Protein AF-0000000075423026 (afdb_homodimer)

Structure (mmCIF, N/CA/C/O backbone):
data_AF-0000000075423026-model_v1
#
loop_
_entity.id
_entity.type
_entity.pdbx_description
1 polymer 'Uncharacterized protein'
#
loop_
_atom_site.group_PDB
_atom_site.id
_atom_site.type_symbol
_atom_site.label_atom_id
_atom_site.label_alt_id
_atom_site.label_comp_id
_atom_site.label_asym_id
_atom_site.label_entity_id
_atom_site.label_seq_id
_atom_site.pdbx_PDB_ins_code
_atom_site.Cartn_x
_atom_site.Cartn_y
_atom_site.Cartn_z
_atom_site.occupancy
_atom_site.B_iso_or_equiv
_atom_site.auth_seq_id
_atom_site.auth_comp_id
_atom_site.auth_asym_id
_atom_site.auth_atom_id
_atom_site.pdbx_PDB_model_num
ATOM 1 N N . MET A 1 1 ? 6.004 9.391 12.898 1 53.44 1 MET A N 1
ATOM 2 C CA . MET A 1 1 ? 5.125 9.664 11.766 1 53.44 1 MET A CA 1
ATOM 3 C C . MET A 1 1 ? 4.984 8.43 10.875 1 53.44 1 MET A C 1
ATOM 5 O O . MET A 1 1 ? 5.902 7.617 10.781 1 53.44 1 MET A O 1
ATOM 9 N N . GLY A 1 2 ? 3.766 8.039 10.461 1 64.06 2 GLY A N 1
ATOM 10 C CA . GLY A 1 2 ? 3.412 6.789 9.805 1 64.06 2 GLY A CA 1
ATOM 11 C C . GLY A 1 2 ? 3.855 6.73 8.352 1 64.06 2 GLY A C 1
ATOM 12 O O . GLY A 1 2 ? 3.926 7.762 7.68 1 64.06 2 GLY A O 1
ATOM 13 N N . SER A 1 3 ? 4.508 5.758 7.895 1 86.12 3 SER A N 1
ATOM 14 C CA . SER A 1 3 ? 4.957 5.445 6.543 1 86.12 3 SER A CA 1
ATOM 15 C C . SER A 1 3 ? 4.574 4.023 6.145 1 86.12 3 SER A C 1
ATOM 17 O O . SER A 1 3 ? 4.594 3.113 6.977 1 86.12 3 SER A O 1
ATOM 19 N N . THR A 1 4 ? 4.113 3.98 4.918 1 92.38 4 THR A N 1
ATOM 20 C CA . THR A 1 4 ? 3.803 2.635 4.449 1 92.38 4 THR A CA 1
ATOM 21 C C . THR A 1 4 ? 4.516 2.344 3.131 1 92.38 4 THR A C 1
ATOM 23 O O . THR A 1 4 ? 4.895 3.266 2.406 1 92.38 4 THR A O 1
ATOM 26 N N . MET A 1 5 ? 4.68 1.095 2.918 1 95.5 5 MET A N 1
ATOM 27 C CA . MET A 1 5 ? 5.363 0.592 1.729 1 95.5 5 MET A CA 1
ATOM 28 C C . MET A 1 5 ? 4.66 -0.645 1.18 1 95.5 5 MET A C 1
ATOM 30 O O . MET A 1 5 ? 4.23 -1.51 1.944 1 95.5 5 MET A O 1
ATOM 34 N N . HIS A 1 6 ? 4.453 -0.644 -0.053 1 97.25 6 HIS A N 1
ATOM 35 C CA . HIS A 1 6 ? 4.059 -1.835 -0.797 1 97.25 6 HIS A CA 1
ATOM 36 C C . HIS A 1 6 ? 5.176 -2.299 -1.726 1 97.25 6 HIS A C 1
ATOM 38 O O . HIS A 1 6 ? 5.844 -1.477 -2.359 1 97.25 6 HIS A O 1
ATOM 44 N N . VAL A 1 7 ? 5.359 -3.615 -1.802 1 98.31 7 VAL A N 1
ATOM 45 C CA . VAL A 1 7 ? 6.348 -4.152 -2.73 1 98.31 7 VAL A CA 1
ATOM 46 C C . VAL A 1 7 ? 6.012 -5.602 -3.064 1 98.31 7 VAL A C 1
ATOM 48 O O . VAL A 1 7 ? 5.473 -6.332 -2.227 1 98.31 7 VAL A O 1
ATOM 51 N N . ILE A 1 8 ? 6.191 -5.984 -4.301 1 98.12 8 ILE A N 1
ATOM 52 C CA . ILE A 1 8 ? 6.188 -7.391 -4.695 1 98.12 8 ILE A CA 1
ATOM 53 C C . ILE A 1 8 ? 7.625 -7.906 -4.777 1 98.12 8 ILE A C 1
ATOM 55 O O . ILE A 1 8 ? 8.461 -7.324 -5.473 1 98.12 8 ILE A O 1
ATOM 59 N N . ALA A 1 9 ? 7.883 -8.984 -4.066 1 97.75 9 ALA A N 1
ATOM 60 C CA . ALA A 1 9 ? 9.281 -9.375 -3.953 1 97.75 9 ALA A CA 1
ATOM 61 C C . ALA A 1 9 ? 9.422 -10.898 -3.896 1 97.75 9 ALA A C 1
ATOM 63 O O . ALA A 1 9 ? 8.531 -11.594 -3.402 1 97.75 9 ALA A O 1
ATOM 64 N N . LEU A 1 10 ? 10.5 -11.328 -4.375 1 97.88 10 LEU A N 1
ATOM 65 C CA . LEU A 1 10 ? 10.969 -12.68 -4.102 1 97.88 10 LEU A CA 1
ATOM 66 C C . LEU A 1 10 ? 11.625 -12.766 -2.73 1 97.88 10 LEU A C 1
ATOM 68 O O . LEU A 1 10 ? 12.492 -11.945 -2.404 1 97.88 10 LEU A O 1
ATOM 72 N N . ILE A 1 11 ? 11.227 -13.727 -1.948 1 97.81 11 ILE A N 1
ATOM 73 C CA . ILE A 1 11 ? 11.812 -13.914 -0.624 1 97.81 11 ILE A CA 1
ATOM 74 C C . ILE A 1 11 ? 13.102 -14.719 -0.736 1 97.81 11 ILE A C 1
ATOM 76 O O . ILE A 1 11 ? 13.07 -15.914 -1.039 1 97.81 11 ILE A O 1
ATOM 80 N N . ASP A 1 12 ? 14.188 -14.156 -0.462 1 96.56 12 ASP A N 1
ATOM 81 C CA . ASP A 1 12 ? 15.492 -14.789 -0.591 1 96.56 12 ASP A CA 1
ATOM 82 C C . ASP A 1 12 ? 15.852 -15.562 0.677 1 96.56 12 ASP A C 1
ATOM 84 O O . ASP A 1 12 ? 16.391 -16.672 0.605 1 96.56 12 ASP A O 1
ATOM 88 N N . GLN A 1 13 ? 15.625 -14.852 1.766 1 96.56 13 GLN A N 1
ATOM 89 C CA . GLN A 1 13 ? 15.969 -15.398 3.074 1 96.56 13 GLN A CA 1
ATOM 90 C C . GLN A 1 13 ? 14.867 -15.117 4.094 1 96.56 13 GLN A C 1
ATOM 92 O O . GLN A 1 13 ? 14.297 -14.023 4.113 1 96.56 13 GLN A O 1
ATOM 97 N N . LYS A 1 14 ? 14.648 -16.094 4.863 1 96.31 14 LYS A N 1
ATOM 98 C CA . LYS A 1 14 ? 13.688 -15.953 5.945 1 96.31 14 LYS A CA 1
ATOM 99 C C . LYS A 1 14 ? 14.102 -16.781 7.164 1 96.31 14 LYS A C 1
ATOM 101 O O . LYS A 1 14 ? 14.477 -17.938 7.035 1 96.31 14 LYS A O 1
ATOM 106 N N . SER A 1 15 ? 14.039 -16.141 8.219 1 96.12 15 SER A N 1
ATOM 107 C CA . SER A 1 15 ? 14.359 -16.781 9.492 1 96.12 15 SER A CA 1
ATOM 108 C C . SER A 1 15 ? 13.359 -16.406 10.57 1 96.12 15 SER A C 1
ATOM 110 O O . SER A 1 15 ? 12.477 -15.57 10.344 1 96.12 15 SER A O 1
ATOM 112 N N . ARG A 1 16 ? 13.508 -17.109 11.711 1 93.75 16 ARG A N 1
ATOM 113 C CA . ARG A 1 16 ? 12.602 -16.859 12.828 1 93.75 16 ARG A CA 1
ATOM 114 C C . ARG A 1 16 ? 13.359 -16.844 14.156 1 93.75 16 ARG A C 1
ATOM 116 O O . ARG A 1 16 ? 14.234 -17.672 14.383 1 93.75 16 ARG A O 1
ATOM 123 N N . GLN A 1 17 ? 13.047 -15.781 14.875 1 92.44 17 GLN A N 1
ATOM 124 C CA . GLN A 1 17 ? 13.602 -15.648 16.219 1 92.44 17 GLN A CA 1
ATOM 125 C C . GLN A 1 17 ? 12.578 -15.07 17.188 1 92.44 17 GLN A C 1
ATOM 127 O O . GLN A 1 17 ? 11.969 -14.039 16.906 1 92.44 17 GLN A O 1
ATOM 132 N N . ASN A 1 18 ? 12.336 -15.68 18.328 1 90.62 18 ASN A N 1
ATOM 133 C CA . ASN A 1 18 ? 11.43 -15.219 19.359 1 90.62 18 ASN A CA 1
ATOM 134 C C . ASN A 1 18 ? 10.055 -14.875 18.797 1 90.62 18 ASN A C 1
ATOM 136 O O . ASN A 1 18 ? 9.5 -13.812 19.094 1 90.62 18 ASN A O 1
ATOM 140 N N . GLY A 1 19 ? 9.609 -15.672 17.859 1 88.06 19 GLY A N 1
ATOM 141 C CA . GLY A 1 19 ? 8.273 -15.5 17.312 1 88.06 19 GLY A CA 1
ATOM 142 C C . GLY A 1 19 ? 8.219 -14.492 16.188 1 88.06 19 GLY A C 1
ATOM 143 O O . GLY A 1 19 ? 7.18 -14.328 15.547 1 88.06 19 GLY A O 1
ATOM 144 N N . ILE A 1 20 ? 9.289 -13.836 16 1 91.19 20 ILE A N 1
ATOM 145 C CA . ILE A 1 20 ? 9.367 -12.844 14.93 1 91.19 20 ILE A CA 1
ATOM 146 C C . ILE A 1 20 ? 10.023 -13.469 13.695 1 91.19 20 ILE A C 1
ATOM 148 O O . ILE A 1 20 ? 11.07 -14.102 13.805 1 91.19 20 ILE A O 1
ATOM 152 N N . GLU A 1 21 ? 9.359 -13.32 12.578 1 94.94 21 GLU A N 1
ATOM 153 C CA . GLU A 1 21 ? 9.984 -13.719 11.32 1 94.94 21 GLU A CA 1
ATOM 154 C C . GLU A 1 21 ? 10.68 -12.539 10.648 1 94.94 21 GLU A C 1
ATOM 156 O O . GLU A 1 21 ? 10.18 -11.414 10.68 1 94.94 21 GLU A O 1
ATOM 161 N N . TYR A 1 22 ? 11.844 -12.805 10.148 1 95.62 22 TYR A N 1
ATOM 162 C CA . TYR A 1 22 ? 12.578 -11.742 9.469 1 95.62 22 TYR A CA 1
ATOM 163 C C . TYR A 1 22 ? 13.406 -12.305 8.32 1 95.62 22 TYR A C 1
ATOM 165 O O . TYR A 1 22 ? 13.672 -13.508 8.266 1 95.62 22 TYR A O 1
ATOM 173 N N . GLY A 1 23 ? 13.688 -11.406 7.402 1 96.56 23 GLY A N 1
ATOM 174 C CA . GLY A 1 23 ? 14.453 -11.859 6.25 1 96.56 23 GLY A CA 1
ATOM 175 C C . GLY A 1 23 ? 14.719 -10.758 5.242 1 96.56 23 GLY A C 1
ATOM 176 O O . GLY A 1 23 ? 14.711 -9.578 5.59 1 96.56 23 GLY A O 1
ATOM 177 N N . MET A 1 24 ? 15.133 -11.219 4.082 1 96.81 24 MET A N 1
ATOM 178 C CA . MET A 1 24 ? 15.461 -10.328 2.973 1 96.81 24 MET A CA 1
ATOM 179 C C . MET A 1 24 ? 14.648 -10.68 1.732 1 96.81 24 MET A C 1
ATOM 181 O O . MET A 1 24 ? 14.469 -11.859 1.416 1 96.81 24 MET A O 1
ATOM 185 N N . GLY A 1 25 ? 14.062 -9.688 1.168 1 96.88 25 GLY A N 1
ATOM 186 C CA . GLY A 1 25 ? 13.398 -9.828 -0.116 1 96.88 25 GLY A CA 1
ATOM 187 C C . GLY A 1 25 ? 14.055 -9.023 -1.221 1 96.88 25 GLY A C 1
ATOM 188 O O . GLY A 1 25 ? 14.711 -8.016 -0.956 1 96.88 25 GLY A O 1
ATOM 189 N N . ARG A 1 26 ? 13.859 -9.477 -2.438 1 96.88 26 ARG A N 1
ATOM 190 C CA . ARG A 1 26 ? 14.359 -8.719 -3.586 1 96.88 26 ARG A CA 1
ATOM 191 C C . ARG A 1 26 ? 13.242 -8.438 -4.582 1 96.88 26 ARG A C 1
ATOM 193 O O . ARG A 1 26 ? 12.367 -9.281 -4.805 1 96.88 26 ARG A O 1
ATOM 200 N N . PHE A 1 27 ? 13.234 -7.27 -5.059 1 96.69 27 PHE A N 1
ATOM 201 C CA . PHE A 1 27 ? 12.266 -6.887 -6.082 1 96.69 27 PHE A CA 1
ATOM 202 C C . PHE A 1 27 ? 12.961 -6.598 -7.406 1 96.69 27 PHE A C 1
ATOM 204 O O . PHE A 1 27 ? 14.117 -6.168 -7.426 1 96.69 27 PHE A O 1
ATOM 211 N N . ARG A 1 28 ? 12.258 -6.824 -8.461 1 96.5 28 ARG A N 1
ATOM 212 C CA . ARG A 1 28 ? 12.766 -6.602 -9.812 1 96.5 28 ARG A CA 1
ATOM 213 C C . ARG A 1 28 ? 12.32 -5.246 -10.352 1 96.5 28 ARG A C 1
ATOM 215 O O . ARG A 1 28 ? 11.156 -5.074 -10.727 1 96.5 28 ARG A O 1
ATOM 222 N N . CYS A 1 29 ? 13.266 -4.348 -10.406 1 92.62 29 CYS A N 1
ATOM 223 C CA . CYS A 1 29 ? 12.875 -2.994 -10.781 1 92.62 29 CYS A CA 1
ATOM 224 C C . CYS A 1 29 ? 12.977 -2.793 -12.281 1 92.62 29 CYS A C 1
ATOM 226 O O . CYS A 1 29 ? 12.32 -1.91 -12.844 1 92.62 29 CYS A O 1
ATOM 228 N N . GLU A 1 30 ? 13.781 -3.514 -12.93 1 91.94 30 GLU A N 1
ATOM 229 C CA . GLU A 1 30 ? 13.961 -3.557 -14.375 1 91.94 30 GLU A CA 1
ATOM 230 C C . GLU A 1 30 ? 14.445 -4.93 -14.828 1 91.94 30 GLU A C 1
ATOM 232 O O . GLU A 1 30 ? 14.758 -5.789 -14.008 1 91.94 30 GLU A O 1
ATOM 237 N N . GLU A 1 31 ? 14.359 -5.047 -16.078 1 89.81 31 GLU A N 1
ATOM 238 C CA . GLU A 1 31 ? 14.891 -6.309 -16.594 1 89.81 31 GLU A CA 1
ATOM 239 C C . GLU A 1 31 ? 16.328 -6.531 -16.125 1 89.81 31 GLU A C 1
ATOM 241 O O . GLU A 1 31 ? 17.203 -5.695 -16.375 1 89.81 31 GLU A O 1
ATOM 246 N N . GLY A 1 32 ? 16.5 -7.551 -15.367 1 88.75 32 GLY A N 1
ATOM 247 C CA . GLY A 1 32 ? 17.844 -7.922 -14.906 1 88.75 32 GLY A CA 1
ATOM 248 C C . GLY A 1 32 ? 18.312 -7.09 -13.734 1 88.75 32 GLY A C 1
ATOM 249 O O . GLY A 1 32 ? 19.469 -7.207 -13.312 1 88.75 32 GLY A O 1
ATOM 250 N N . GLN A 1 33 ? 17.562 -6.227 -13.25 1 92.06 33 GLN A N 1
ATOM 251 C CA . GLN A 1 33 ? 17.969 -5.363 -12.148 1 92.06 33 GLN A CA 1
ATOM 252 C C . GLN A 1 33 ? 17.078 -5.582 -10.922 1 92.06 33 GLN A C 1
ATOM 254 O O . GLN A 1 33 ? 15.852 -5.562 -11.031 1 92.06 33 GLN A O 1
ATOM 259 N N . PHE A 1 34 ? 17.781 -5.73 -9.797 1 93.62 34 PHE A N 1
ATOM 260 C CA . PHE A 1 34 ? 17.062 -6.059 -8.578 1 93.62 34 PHE A CA 1
ATOM 261 C C . PHE A 1 34 ? 17.438 -5.113 -7.445 1 93.62 34 PHE A C 1
ATOM 263 O O . PHE A 1 34 ? 18.562 -4.613 -7.406 1 93.62 34 PHE A O 1
ATOM 270 N N . GLY A 1 35 ? 16.531 -4.805 -6.613 1 93.94 35 GLY A N 1
ATOM 271 C CA . GLY A 1 35 ? 16.75 -4.191 -5.316 1 93.94 35 GLY A CA 1
ATOM 272 C C . GLY A 1 35 ? 16.406 -5.102 -4.156 1 93.94 35 GLY A C 1
ATOM 273 O O . GLY A 1 35 ? 15.641 -6.055 -4.316 1 93.94 35 GLY A O 1
ATOM 274 N N . THR A 1 36 ? 17.031 -4.867 -3.051 1 95.12 36 THR A N 1
ATOM 275 C CA . THR A 1 36 ? 16.766 -5.703 -1.885 1 95.12 36 THR A CA 1
ATOM 276 C C . THR A 1 36 ? 16.328 -4.848 -0.697 1 95.12 36 THR A C 1
ATOM 278 O O . THR A 1 36 ? 16.625 -3.652 -0.645 1 95.12 36 THR A O 1
ATOM 281 N N . PHE A 1 37 ? 15.625 -5.457 0.21 1 94.56 37 PHE A N 1
ATOM 282 C CA . PHE A 1 37 ? 15.156 -4.836 1.443 1 94.56 37 PHE A CA 1
ATOM 283 C C . PHE A 1 37 ? 14.992 -5.875 2.545 1 94.56 37 PHE A C 1
ATOM 285 O O . PHE A 1 37 ? 15.023 -7.078 2.281 1 94.56 37 PHE A O 1
ATOM 292 N N . LEU A 1 38 ? 14.883 -5.402 3.723 1 95.19 38 LEU A N 1
ATOM 293 C CA . LEU A 1 38 ? 14.625 -6.277 4.859 1 95.19 38 LEU A CA 1
ATOM 294 C C . LEU A 1 38 ? 13.148 -6.242 5.25 1 95.19 38 LEU A C 1
ATOM 296 O O . LEU A 1 38 ? 12.453 -5.266 4.969 1 95.19 38 LEU A O 1
ATOM 300 N N . PHE A 1 39 ? 12.711 -7.348 5.84 1 95.19 39 PHE A N 1
ATOM 301 C CA . PHE A 1 39 ? 11.344 -7.367 6.344 1 95.19 39 PHE A CA 1
ATOM 302 C C . PHE A 1 39 ? 11.273 -8.07 7.691 1 95.19 39 PHE A C 1
ATOM 304 O O . PHE A 1 39 ? 12.164 -8.852 8.039 1 95.19 39 PHE A O 1
ATOM 311 N N . LYS A 1 40 ? 10.25 -7.715 8.398 1 93.75 40 LYS A N 1
ATOM 312 C CA . LYS A 1 40 ? 9.875 -8.359 9.656 1 93.75 40 LYS A CA 1
ATOM 313 C C . LYS A 1 40 ? 8.375 -8.648 9.703 1 93.75 40 LYS A C 1
ATOM 315 O O . LYS A 1 40 ? 7.566 -7.84 9.242 1 93.75 40 LYS A O 1
ATOM 320 N N . VAL A 1 41 ? 8.102 -9.781 10.242 1 93 41 VAL A N 1
ATOM 321 C CA . VAL A 1 41 ? 6.719 -10.148 10.539 1 93 41 VAL A CA 1
ATOM 322 C C . VAL A 1 41 ? 6.555 -10.367 12.047 1 93 41 VAL A C 1
ATOM 324 O O . VAL A 1 41 ? 7.062 -11.344 12.594 1 93 41 VAL A O 1
ATOM 327 N N . LEU A 1 42 ? 5.824 -9.469 12.602 1 87.94 42 LEU A N 1
ATOM 328 C CA . LEU A 1 42 ? 5.586 -9.562 14.039 1 87.94 42 LEU A CA 1
ATOM 329 C C . LEU A 1 42 ? 4.484 -10.57 14.344 1 87.94 42 LEU A C 1
ATOM 331 O O . LEU A 1 42 ? 3.633 -10.836 13.492 1 87.94 42 LEU A O 1
ATOM 335 N N . PRO A 1 43 ? 4.457 -11.102 15.523 1 85.06 43 PRO A N 1
ATOM 336 C CA . PRO A 1 43 ? 3.412 -12.062 15.883 1 85.06 43 PRO A CA 1
ATOM 337 C C . PRO A 1 43 ? 2.006 -11.492 15.703 1 85.06 43 PRO A C 1
ATOM 339 O O . PRO A 1 43 ? 1.087 -12.219 15.32 1 85.06 43 PRO A O 1
ATOM 342 N N . SER A 1 44 ? 1.837 -10.211 15.93 1 78.81 44 SER A N 1
ATOM 343 C CA . SER A 1 44 ? 0.53 -9.57 15.805 1 78.81 44 SER A CA 1
ATOM 344 C C . SER A 1 44 ? 0.048 -9.57 14.359 1 78.81 44 SER A C 1
ATOM 346 O O . SER A 1 44 ? -1.156 -9.531 14.102 1 78.81 44 SER A O 1
ATOM 348 N N . ALA A 1 45 ? 0.957 -9.547 13.461 1 79.06 45 ALA A N 1
ATOM 349 C CA . ALA A 1 45 ? 0.592 -9.578 12.047 1 79.06 45 ALA A CA 1
ATOM 350 C C . ALA A 1 45 ? 0.149 -10.977 11.625 1 79.06 45 ALA A C 1
ATOM 352 O O . ALA A 1 45 ? -0.7 -11.125 10.742 1 79.06 45 ALA A O 1
ATOM 353 N N . LYS A 1 46 ? 0.648 -11.93 12.297 1 75.62 46 LYS A N 1
ATOM 354 C CA . LYS A 1 46 ? 0.393 -13.312 11.906 1 75.62 46 LYS A CA 1
ATOM 355 C C . LYS A 1 46 ? -1.022 -13.742 12.289 1 75.62 46 LYS A C 1
ATOM 357 O O . LYS A 1 46 ? -1.561 -14.695 11.727 1 75.62 46 LYS A O 1
ATOM 362 N N . VAL A 1 47 ? -1.43 -12.977 13.18 1 72.88 47 VAL A N 1
ATOM 363 C CA . VAL A 1 47 ? -2.752 -13.367 13.656 1 72.88 47 VAL A CA 1
ATOM 364 C C . VAL A 1 47 ? -3.826 -12.773 12.75 1 72.88 47 VAL A C 1
ATOM 366 O O . VAL A 1 47 ? -4.984 -13.203 12.789 1 72.88 47 VAL A O 1
ATOM 369 N N . THR A 1 48 ? -3.33 -11.852 11.945 1 77.19 48 THR A N 1
ATOM 370 C CA . THR A 1 48 ? -4.316 -11.305 11.016 1 77.19 48 THR A CA 1
ATOM 371 C C . THR A 1 48 ? -4.578 -12.289 9.875 1 77.19 48 THR A C 1
ATOM 373 O O . THR A 1 48 ? -3.682 -13.023 9.461 1 77.19 48 THR A O 1
ATOM 376 N N . LYS A 1 49 ? -5.746 -12.234 9.414 1 88.25 49 LYS A N 1
ATOM 377 C CA . LYS A 1 49 ? -6.105 -13.156 8.336 1 88.25 49 LYS A CA 1
ATOM 378 C C . LYS A 1 49 ? -5.578 -12.656 6.992 1 88.25 49 LYS A C 1
ATOM 380 O O . LYS A 1 49 ? -5.738 -13.328 5.969 1 88.25 49 LYS A O 1
ATOM 385 N N . PHE A 1 50 ? -4.902 -11.531 7.043 1 91.56 50 PHE A N 1
ATOM 386 C CA . PHE A 1 50 ? -4.496 -10.961 5.766 1 91.56 50 PHE A CA 1
ATOM 387 C C . PHE A 1 50 ? -2.984 -11.039 5.59 1 91.56 50 PHE A C 1
ATOM 389 O O . PHE A 1 50 ? -2.451 -10.633 4.555 1 91.56 50 PHE A O 1
ATOM 396 N N . CYS A 1 51 ? -2.336 -11.5 6.598 1 94.69 51 CYS A N 1
ATOM 397 C CA . CYS A 1 51 ? -0.922 -11.844 6.484 1 94.69 51 CYS A CA 1
ATOM 398 C C . CYS A 1 51 ? -0.741 -13.344 6.277 1 94.69 51 CYS A C 1
ATOM 400 O O . CYS A 1 51 ? -0.496 -14.086 7.234 1 94.69 51 CYS A O 1
ATOM 402 N N . HIS A 1 52 ? -0.799 -13.758 5.059 1 96.06 52 HIS A N 1
ATOM 403 C CA . HIS A 1 52 ? -0.696 -15.18 4.73 1 96.06 52 HIS A CA 1
ATOM 404 C C . HIS A 1 52 ? 0.732 -15.68 4.902 1 96.06 52 HIS A C 1
ATOM 406 O O . HIS A 1 52 ? 1.689 -14.953 4.637 1 96.06 52 HIS A O 1
ATOM 412 N N . PRO A 1 53 ? 0.828 -16.938 5.383 1 95.06 53 PRO A N 1
ATOM 413 C CA . PRO A 1 53 ? 2.178 -17.5 5.496 1 95.06 53 PRO A CA 1
ATOM 414 C C . PRO A 1 53 ? 2.902 -17.562 4.152 1 95.06 53 PRO A C 1
ATOM 416 O O . PRO A 1 53 ? 2.277 -17.828 3.121 1 95.06 53 PRO A O 1
ATOM 419 N N . PHE A 1 54 ? 4.18 -17.344 4.133 1 96.5 54 PHE A N 1
ATOM 420 C CA . PHE A 1 54 ? 5.012 -17.453 2.938 1 96.5 54 PHE A CA 1
ATOM 421 C C . PHE A 1 54 ? 6.395 -18 3.287 1 96.5 54 PHE A C 1
ATOM 423 O O . PHE A 1 54 ? 6.777 -18.031 4.461 1 96.5 54 PHE A O 1
ATOM 430 N N . PHE A 1 55 ? 7.16 -18.422 2.264 1 96.25 55 PHE A N 1
ATOM 431 C CA . PHE A 1 55 ? 8.43 -19.094 2.467 1 96.25 55 PHE A CA 1
ATOM 432 C C . PHE A 1 55 ? 9.492 -18.562 1.51 1 96.25 55 PHE A C 1
ATOM 434 O O . PHE A 1 55 ? 9.18 -17.812 0.583 1 96.25 55 PHE A O 1
ATOM 441 N N . GLU A 1 56 ? 10.719 -18.984 1.84 1 96.94 56 GLU A N 1
ATOM 442 C CA . GLU A 1 56 ? 11.797 -18.703 0.895 1 96.94 56 GLU A CA 1
ATOM 443 C C . GLU A 1 56 ? 11.477 -19.25 -0.49 1 96.94 56 GLU A C 1
ATOM 445 O O . GLU A 1 56 ? 10.961 -20.375 -0.614 1 96.94 56 GLU A O 1
ATOM 450 N N . GLY A 1 57 ? 11.75 -18.375 -1.478 1 96.5 57 GLY A N 1
ATOM 451 C CA . GLY A 1 57 ? 11.477 -18.797 -2.844 1 96.5 57 GLY A CA 1
ATOM 452 C C . GLY A 1 57 ? 10.117 -18.344 -3.342 1 96.5 57 GLY A C 1
ATOM 453 O O . GLY A 1 57 ? 9.82 -18.453 -4.535 1 96.5 57 GLY A O 1
ATOM 454 N N . ASP A 1 58 ? 9.297 -17.875 -2.504 1 97.25 58 ASP A N 1
ATOM 455 C CA . ASP A 1 58 ? 7.992 -17.375 -2.918 1 97.25 58 ASP A CA 1
ATOM 456 C C . ASP A 1 58 ? 8.094 -15.93 -3.428 1 97.25 58 ASP A C 1
ATOM 458 O O . ASP A 1 58 ? 8.953 -15.172 -2.979 1 97.25 58 ASP A O 1
ATOM 462 N N . VAL A 1 59 ? 7.273 -15.633 -4.402 1 97.88 59 VAL A N 1
ATOM 463 C CA . VAL A 1 59 ? 6.992 -14.242 -4.738 1 97.88 59 VAL A CA 1
ATOM 464 C C . VAL A 1 59 ? 5.766 -13.758 -3.965 1 97.88 59 VAL A C 1
ATOM 466 O O . VAL A 1 59 ? 4.711 -14.406 -3.998 1 97.88 59 VAL A O 1
ATOM 469 N N . VAL A 1 60 ? 5.934 -12.656 -3.213 1 98.19 60 VAL A N 1
ATOM 470 C CA . VAL A 1 60 ? 4.922 -12.234 -2.25 1 98.19 60 VAL A CA 1
ATOM 471 C C . VAL A 1 60 ? 4.633 -10.742 -2.418 1 98.19 60 VAL A C 1
ATOM 473 O O . VAL A 1 60 ? 5.555 -9.945 -2.625 1 98.19 60 VAL A O 1
ATOM 476 N N . THR A 1 61 ? 3.377 -10.367 -2.463 1 98.31 61 THR A N 1
ATOM 477 C CA . THR A 1 61 ? 3.033 -8.969 -2.25 1 98.31 61 THR A CA 1
ATOM 478 C C . THR A 1 61 ? 3.066 -8.625 -0.764 1 98.31 61 THR A C 1
ATOM 480 O O . THR A 1 61 ? 2.416 -9.289 0.047 1 98.31 61 THR A O 1
ATOM 483 N N . LEU A 1 62 ? 3.803 -7.625 -0.388 1 98.12 62 LEU A N 1
ATOM 484 C CA . LEU A 1 62 ? 3.994 -7.211 0.998 1 98.12 62 LEU A CA 1
ATOM 485 C C . LEU A 1 62 ? 3.562 -5.762 1.196 1 98.12 62 LEU A C 1
ATOM 487 O O . LEU A 1 62 ? 3.865 -4.902 0.368 1 98.12 62 LEU A O 1
ATOM 491 N N . VAL A 1 63 ? 2.838 -5.523 2.256 1 96.56 63 VAL A N 1
ATOM 492 C CA . VAL A 1 63 ? 2.43 -4.176 2.639 1 96.56 63 VAL A CA 1
ATOM 493 C C . VAL A 1 63 ? 2.627 -3.984 4.141 1 96.56 63 VAL A C 1
ATOM 495 O O . VAL A 1 63 ? 2.393 -4.906 4.926 1 96.56 63 VAL A O 1
ATOM 498 N N . GLY A 1 64 ? 3.043 -2.828 4.52 1 93.75 64 GLY A N 1
ATOM 499 C CA . GLY A 1 64 ? 3.17 -2.482 5.926 1 93.75 64 GLY A CA 1
ATOM 500 C C . GLY A 1 64 ? 3.887 -1.164 6.156 1 93.75 64 GLY A C 1
ATOM 501 O O . GLY A 1 64 ? 4.059 -0.376 5.223 1 93.75 64 GLY A O 1
ATOM 502 N N . GLN A 1 65 ? 4.219 -0.962 7.395 1 88.81 65 GLN A N 1
ATOM 503 C CA . GLN A 1 65 ? 5.004 0.22 7.738 1 88.81 65 GLN A CA 1
ATOM 504 C C . GLN A 1 65 ? 6.484 -0.003 7.461 1 88.81 65 GLN A C 1
ATOM 506 O O . GLN A 1 65 ? 6.992 -1.115 7.625 1 88.81 65 GLN A O 1
ATOM 511 N N . PHE A 1 66 ? 7.098 1.09 7.031 1 89.94 66 PHE A N 1
ATOM 512 C CA . PHE A 1 66 ? 8.516 0.894 6.762 1 89.94 66 PHE A CA 1
ATOM 513 C C . PHE A 1 66 ? 9.359 1.869 7.574 1 89.94 66 PHE A C 1
ATOM 515 O O . PHE A 1 66 ? 8.875 2.924 7.988 1 89.94 66 PHE A O 1
ATOM 522 N N . SER A 1 67 ? 10.547 1.418 7.828 1 86.19 67 SER A N 1
ATOM 523 C CA . SER A 1 67 ? 11.617 2.275 8.32 1 86.19 67 SER A CA 1
ATOM 524 C C . SER A 1 67 ? 12.758 2.363 7.312 1 86.19 67 SER A C 1
ATOM 526 O O . SER A 1 67 ? 12.828 1.568 6.371 1 86.19 67 SER A O 1
ATOM 528 N N . TYR A 1 68 ? 13.57 3.361 7.508 1 85.31 68 TYR A N 1
ATOM 529 C CA . TYR A 1 68 ? 14.695 3.582 6.605 1 85.31 68 TYR A CA 1
ATOM 530 C C . TYR A 1 68 ? 15.961 3.916 7.383 1 85.31 68 TYR A C 1
ATOM 532 O O . TYR A 1 68 ? 15.93 4.727 8.312 1 85.31 68 TYR A O 1
ATOM 540 N N . GLU A 1 69 ? 16.984 3.229 7.012 1 78.88 69 GLU A N 1
ATOM 541 C CA . GLU A 1 69 ? 18.297 3.533 7.555 1 78.88 69 GLU A CA 1
ATOM 542 C C . GLU A 1 69 ? 19.344 3.627 6.441 1 78.88 69 GLU A C 1
ATOM 544 O O . GLU A 1 69 ? 19.359 2.801 5.527 1 78.88 69 GLU A O 1
ATOM 549 N N . THR A 1 70 ? 20.062 4.707 6.559 1 74.19 70 THR A N 1
ATOM 550 C CA . THR A 1 70 ? 21.172 4.836 5.605 1 74.19 70 THR A CA 1
ATOM 551 C C . THR A 1 70 ? 22.219 3.758 5.844 1 74.19 70 THR A C 1
ATOM 553 O O . THR A 1 70 ? 22.656 3.551 6.977 1 74.19 70 THR A O 1
ATOM 556 N N . VAL A 1 71 ? 22.234 2.92 4.953 1 61.47 71 VAL A N 1
ATOM 557 C CA . VAL A 1 71 ? 23.25 1.877 5.102 1 61.47 71 VAL A CA 1
ATOM 558 C C . VAL A 1 71 ? 24.422 2.15 4.156 1 61.47 71 VAL A C 1
ATOM 560 O O . VAL A 1 71 ? 24.25 2.805 3.127 1 61.47 71 VAL A O 1
ATOM 563 N N . ASP A 1 72 ? 25.625 1.894 4.645 1 60.94 72 ASP A N 1
ATOM 564 C CA . ASP A 1 72 ? 26.797 1.955 3.777 1 60.94 72 ASP A CA 1
ATOM 565 C C . ASP A 1 72 ? 26.547 1.216 2.463 1 60.94 72 ASP A C 1
ATOM 567 O O . ASP A 1 72 ? 25.703 0.323 2.398 1 60.94 72 ASP A O 1
ATOM 571 N N . LYS A 1 73 ? 27.172 1.723 1.46 1 56.53 73 LYS A N 1
ATOM 572 C CA . LYS A 1 73 ? 27.109 1.414 0.034 1 56.53 73 LYS A CA 1
ATOM 573 C C . LYS A 1 73 ? 27 -0.09 -0.198 1 56.53 73 LYS A C 1
ATOM 575 O O . LYS A 1 73 ? 28.016 -0.788 -0.263 1 56.53 73 LYS A O 1
ATOM 580 N N . VAL A 1 74 ? 25.859 -0.727 0.368 1 54.78 74 VAL A N 1
ATOM 581 C CA . VAL A 1 74 ? 25.672 -2.082 -0.141 1 54.78 74 VAL A CA 1
ATOM 582 C C . VAL A 1 74 ? 24.828 -2.047 -1.412 1 54.78 74 VAL A C 1
ATOM 584 O O . VAL A 1 74 ? 23.719 -1.53 -1.407 1 54.78 74 VAL A O 1
ATOM 587 N N . GLU A 1 75 ? 25.469 -2.564 -2.496 1 63.47 75 GLU A N 1
ATOM 588 C CA . GLU A 1 75 ? 24.828 -2.516 -3.807 1 63.47 75 GLU A CA 1
ATOM 589 C C . GLU A 1 75 ? 23.469 -3.207 -3.781 1 63.47 75 GLU A C 1
ATOM 591 O O . GLU A 1 75 ? 23.344 -4.324 -3.277 1 63.47 75 GLU A O 1
ATOM 596 N N . GLY A 1 76 ? 22.484 -2.527 -4.152 1 72.62 76 GLY A N 1
ATOM 597 C CA . GLY A 1 76 ? 21.172 -3.094 -4.344 1 72.62 76 GLY A CA 1
ATOM 598 C C . GLY A 1 76 ? 20.312 -3.029 -3.094 1 72.62 76 GLY A C 1
ATOM 599 O O . GLY A 1 76 ? 19.094 -3.258 -3.156 1 72.62 76 GLY A O 1
ATOM 600 N N . PHE A 1 77 ? 20.922 -2.754 -2.018 1 81.88 77 PHE A N 1
ATOM 601 C CA . PHE A 1 77 ? 20.156 -2.648 -0.789 1 81.88 77 PHE A CA 1
ATOM 602 C C . PHE A 1 77 ? 19.547 -1.256 -0.648 1 81.88 77 PHE A C 1
ATOM 604 O O . PHE A 1 77 ? 20.266 -0.253 -0.739 1 81.88 77 PHE A O 1
ATOM 611 N N . THR A 1 78 ? 18.297 -1.174 -0.417 1 86 78 THR A N 1
ATOM 612 C CA . THR A 1 78 ? 17.594 0.1 -0.424 1 86 78 THR A CA 1
ATOM 613 C C . THR A 1 78 ? 17.703 0.789 0.934 1 86 78 THR A C 1
ATOM 615 O O . THR A 1 78 ? 17.578 2.012 1.027 1 86 78 THR A O 1
ATOM 618 N N . GLY A 1 79 ? 17.922 -0.024 2 1 87.56 79 GLY A N 1
ATOM 619 C CA . GLY A 1 79 ? 17.906 0.536 3.342 1 87.56 79 GLY A CA 1
ATOM 620 C C . GLY A 1 79 ? 16.562 0.441 4.02 1 87.56 79 GLY A C 1
ATOM 621 O O . GLY A 1 79 ? 16.422 0.82 5.184 1 87.56 79 GLY A O 1
ATOM 622 N N . PHE A 1 80 ? 15.602 -0.125 3.295 1 90.94 80 PHE A N 1
ATOM 623 C CA . PHE A 1 80 ? 14.266 -0.232 3.863 1 90.94 80 PHE A CA 1
ATOM 624 C C . PHE A 1 80 ? 14.141 -1.485 4.723 1 90.94 80 PHE A C 1
ATOM 626 O O . PHE A 1 80 ? 14.688 -2.537 4.379 1 90.94 80 PHE A O 1
ATOM 633 N N . THR A 1 81 ? 13.453 -1.312 5.789 1 91.56 81 THR A N 1
ATOM 634 C CA . THR A 1 81 ? 12.922 -2.438 6.547 1 91.56 81 THR A CA 1
ATOM 635 C C . THR A 1 81 ? 11.398 -2.355 6.641 1 91.56 81 THR A C 1
ATOM 637 O O . THR A 1 81 ? 10.859 -1.354 7.105 1 91.56 81 THR A O 1
ATOM 640 N N . LEU A 1 82 ? 10.805 -3.393 6.207 1 94.44 82 LEU A N 1
ATOM 641 C CA . LEU A 1 82 ? 9.344 -3.43 6.164 1 94.44 82 LEU A CA 1
ATOM 642 C C . LEU A 1 82 ? 8.789 -4.242 7.324 1 94.44 82 LEU A C 1
ATOM 644 O O . LEU A 1 82 ? 9.133 -5.418 7.492 1 94.44 82 LEU A O 1
ATOM 648 N N . ASN A 1 83 ? 7.949 -3.576 8.141 1 91.81 83 ASN A N 1
ATOM 649 C CA . ASN A 1 83 ? 7.094 -4.297 9.078 1 91.81 83 ASN A CA 1
ATOM 650 C C . ASN A 1 83 ? 5.801 -4.758 8.414 1 91.81 83 ASN A C 1
ATOM 652 O O . ASN A 1 83 ? 4.883 -3.961 8.211 1 91.81 83 ASN A O 1
ATOM 656 N N . VAL A 1 84 ? 5.719 -6.047 8.234 1 94.31 84 VAL A N 1
ATOM 657 C CA . VAL A 1 84 ? 4.715 -6.59 7.324 1 94.31 84 VAL A CA 1
ATOM 658 C C . VAL A 1 84 ? 3.363 -6.664 8.031 1 94.31 84 VAL A C 1
ATOM 660 O O . VAL A 1 84 ? 3.25 -7.242 9.117 1 94.31 84 VAL A O 1
ATOM 663 N N . SER A 1 85 ? 2.373 -6.094 7.367 1 92.62 85 SER A N 1
ATOM 664 C CA . SER A 1 85 ? 0.987 -6.203 7.812 1 92.62 85 SER A CA 1
ATOM 665 C C . SER A 1 85 ? 0.18 -7.105 6.883 1 92.62 85 SER A C 1
ATOM 667 O O . SER A 1 85 ? -0.761 -7.77 7.32 1 92.62 85 SER A O 1
ATOM 669 N N . VAL A 1 86 ? 0.484 -6.996 5.629 1 95.25 86 VAL A N 1
ATOM 670 C CA . VAL A 1 86 ? -0.159 -7.805 4.598 1 95.25 86 VAL A CA 1
ATOM 671 C C . VAL A 1 86 ? 0.892 -8.625 3.854 1 95.25 86 VAL A C 1
ATOM 673 O O . VAL A 1 86 ? 1.938 -8.102 3.467 1 95.25 86 VAL A O 1
ATOM 676 N N . ALA A 1 87 ? 0.583 -9.875 3.697 1 98 87 ALA A N 1
ATOM 677 C CA . ALA A 1 87 ? 1.416 -10.75 2.885 1 98 87 ALA A CA 1
ATOM 678 C C . ALA A 1 87 ? 0.564 -11.766 2.127 1 98 87 ALA A C 1
ATOM 680 O O . ALA A 1 87 ? -0.251 -12.477 2.727 1 98 87 ALA A O 1
ATOM 681 N N . THR A 1 88 ? 0.737 -11.805 0.853 1 97.69 88 THR A N 1
ATOM 682 C CA . THR A 1 88 ? 0.046 -12.797 0.033 1 97.69 88 THR A CA 1
ATOM 683 C C . THR A 1 88 ? 0.973 -13.344 -1.047 1 97.69 88 THR A C 1
ATOM 685 O O . THR A 1 88 ? 1.349 -12.625 -1.975 1 97.69 88 THR A O 1
ATOM 688 N N . PRO A 1 89 ? 1.321 -14.562 -0.923 1 97.25 89 PRO A N 1
ATOM 689 C CA . PRO A 1 89 ? 2.174 -15.156 -1.955 1 97.25 89 PRO A CA 1
ATOM 690 C C . PRO A 1 89 ? 1.427 -15.414 -3.264 1 97.25 89 PRO A C 1
ATOM 692 O O . PRO A 1 89 ? 0.248 -15.773 -3.244 1 97.25 89 PRO A O 1
ATOM 695 N N . PHE A 1 90 ? 2.133 -15.156 -4.324 1 95.62 90 PHE A N 1
ATOM 696 C CA . PHE A 1 90 ? 1.647 -15.57 -5.637 1 95.62 90 PHE A CA 1
ATOM 697 C C . PHE A 1 90 ? 1.705 -17.078 -5.785 1 95.62 90 PHE A C 1
ATOM 699 O O . PHE A 1 90 ? 2.615 -17.734 -5.262 1 95.62 90 PHE A O 1
ATOM 706 N N . PRO A 1 91 ? 0.724 -17.531 -6.473 1 90.31 91 PRO A N 1
ATOM 707 C CA . PRO A 1 91 ? 0.877 -18.953 -6.801 1 90.31 91 PRO A CA 1
ATOM 708 C C . PRO A 1 91 ? 2.141 -19.234 -7.609 1 90.31 91 PRO A C 1
ATOM 710 O O . PRO A 1 91 ? 2.498 -18.469 -8.5 1 90.31 91 PRO A O 1
ATOM 713 N N . LYS A 1 92 ? 2.734 -20.328 -7.27 1 87.94 92 LYS A N 1
ATOM 714 C CA . LYS A 1 92 ? 3.959 -20.688 -7.98 1 87.94 92 LYS A CA 1
ATOM 715 C C . LYS A 1 92 ? 3.672 -21.016 -9.438 1 87.94 92 LYS A C 1
ATOM 717 O O . LYS A 1 92 ? 2.619 -21.578 -9.758 1 87.94 92 LYS A O 1
ATOM 722 N N . PRO A 1 93 ? 4.645 -20.609 -10.25 1 85.5 93 PRO A N 1
ATOM 723 C CA . PRO A 1 93 ? 4.52 -21.047 -11.641 1 85.5 93 PRO A CA 1
ATOM 724 C C . PRO A 1 93 ? 4.539 -22.578 -11.781 1 85.5 93 PRO A C 1
ATOM 726 O O . PRO A 1 93 ? 4.758 -23.281 -10.789 1 85.5 93 PRO A O 1
ATOM 729 N N . SER A 1 94 ? 4.223 -23 -12.938 1 81.38 94 SER A N 1
ATOM 730 C CA . SER A 1 94 ? 4.125 -24.422 -13.203 1 81.38 94 SER A CA 1
ATOM 731 C C . SER A 1 94 ? 5.449 -25.141 -12.938 1 81.38 94 SER A C 1
ATOM 733 O O . SER A 1 94 ? 5.465 -26.312 -12.57 1 81.38 94 SER A O 1
ATOM 735 N N . SER A 1 95 ? 6.496 -24.484 -13.07 1 83.62 95 SER A N 1
ATOM 736 C CA . SER A 1 95 ? 7.824 -25.047 -12.852 1 83.62 95 SER A CA 1
ATOM 737 C C . SER A 1 95 ? 8.078 -25.312 -11.375 1 83.62 95 SER A C 1
ATOM 739 O O . SER A 1 95 ? 9.008 -26.031 -11.008 1 83.62 95 SER A O 1
ATOM 741 N N . GLY A 1 96 ? 7.301 -24.719 -10.477 1 86.25 96 GLY A N 1
ATOM 742 C CA . GLY A 1 96 ? 7.453 -24.891 -9.039 1 86.25 96 GLY A CA 1
ATOM 743 C C . GLY A 1 96 ? 8.383 -23.875 -8.406 1 86.25 96 GLY A C 1
ATOM 744 O O . GLY A 1 96 ? 8.484 -23.797 -7.184 1 86.25 96 GLY A O 1
ATOM 745 N N . CYS A 1 97 ? 9.117 -23.234 -9.25 1 91 97 CYS A N 1
ATOM 746 C CA . CYS A 1 97 ? 10.031 -22.219 -8.758 1 91 97 CYS A CA 1
ATOM 747 C C . CYS A 1 97 ? 9.961 -20.969 -9.617 1 91 97 CYS A C 1
ATOM 749 O O . CYS A 1 97 ? 9.664 -21.047 -10.812 1 91 97 CYS A O 1
ATOM 751 N N . TRP A 1 98 ? 10.219 -19.844 -8.945 1 93.19 98 TRP A N 1
ATOM 752 C CA . TRP A 1 98 ? 10.242 -18.578 -9.672 1 93.19 98 TRP A CA 1
ATOM 753 C C . TRP A 1 98 ? 11.617 -18.328 -10.289 1 93.19 98 TRP A C 1
ATOM 755 O O . TRP A 1 98 ? 12.625 -18.328 -9.578 1 93.19 98 TRP A O 1
ATOM 765 N N . GLU A 1 99 ? 11.602 -18.141 -11.594 1 90.75 99 GLU A N 1
ATOM 766 C CA . GLU A 1 99 ? 12.797 -17.641 -12.266 1 90.75 99 GLU A CA 1
ATOM 767 C C . GLU A 1 99 ? 12.898 -16.125 -12.164 1 90.75 99 GLU A C 1
ATOM 769 O O . GLU A 1 99 ? 11.883 -15.43 -12.141 1 90.75 99 GLU A O 1
ATOM 774 N N . PRO A 1 100 ? 14.07 -15.656 -12.164 1 87.56 100 PRO A N 1
ATOM 775 C CA . PRO A 1 100 ? 14.25 -14.211 -12 1 87.56 100 PRO A CA 1
ATOM 776 C C . PRO A 1 100 ? 13.43 -13.406 -13 1 87.56 100 PRO A C 1
ATOM 778 O O . PRO A 1 100 ? 12.898 -12.344 -12.656 1 87.56 100 PRO A O 1
ATOM 781 N N . GLU A 1 101 ? 13.289 -13.93 -14.172 1 89.25 101 GLU A N 1
ATOM 782 C CA . GLU A 1 101 ? 12.609 -13.195 -15.234 1 89.25 101 GLU A CA 1
ATOM 783 C C . GLU A 1 101 ? 11.094 -13.25 -15.055 1 89.25 101 GLU A C 1
ATOM 785 O O . GLU A 1 101 ? 10.367 -12.477 -15.68 1 89.25 101 GLU A O 1
ATOM 790 N N . GLU A 1 102 ? 10.656 -14.141 -14.203 1 90.75 102 GLU A N 1
ATOM 791 C CA . GLU A 1 102 ? 9.219 -14.312 -14.016 1 90.75 102 GLU A CA 1
ATOM 792 C C . GLU A 1 102 ? 8.703 -13.445 -12.867 1 90.75 102 GLU A C 1
ATOM 794 O O . GLU A 1 102 ? 7.492 -13.289 -12.703 1 90.75 102 GLU A O 1
ATOM 799 N N . ILE A 1 103 ? 9.641 -12.977 -12.117 1 93.25 103 ILE A N 1
ATOM 800 C CA . ILE A 1 103 ? 9.242 -12.086 -11.031 1 93.25 103 ILE A CA 1
ATOM 801 C C . ILE A 1 103 ? 8.656 -10.805 -11.602 1 93.25 103 ILE A C 1
ATOM 803 O O . ILE A 1 103 ? 9.289 -10.133 -12.43 1 93.25 103 ILE A O 1
ATOM 807 N N . PRO A 1 104 ? 7.473 -10.453 -11.242 1 95 104 PRO A N 1
ATOM 808 C CA . PRO A 1 104 ? 6.871 -9.227 -11.789 1 95 104 PRO A CA 1
ATOM 809 C C . PRO A 1 104 ? 7.699 -7.98 -11.492 1 95 104 PRO A C 1
ATOM 811 O O . PRO A 1 104 ? 8.273 -7.859 -10.406 1 95 104 PRO A O 1
ATOM 814 N N . LEU A 1 105 ? 7.742 -7.117 -12.484 1 96.06 105 LEU A N 1
ATOM 815 C CA . LEU A 1 105 ? 8.383 -5.832 -12.227 1 96.06 105 LEU A CA 1
ATOM 816 C C . LEU A 1 105 ? 7.691 -5.102 -11.086 1 96.06 105 LEU A C 1
ATOM 818 O O . LEU A 1 105 ? 6.461 -5.027 -11.039 1 96.06 105 LEU A O 1
ATOM 822 N N . SER A 1 106 ? 8.523 -4.625 -10.195 1 95.38 106 SER A N 1
ATOM 823 C CA . SER A 1 106 ? 8.008 -3.949 -9.008 1 95.38 106 SER A CA 1
ATOM 824 C C . SER A 1 106 ? 9.047 -2.998 -8.422 1 95.38 106 SER A C 1
ATOM 826 O O . SER A 1 106 ? 10.25 -3.203 -8.594 1 95.38 106 SER A O 1
ATOM 828 N N . SER A 1 107 ? 8.523 -1.979 -7.84 1 95.12 107 SER A N 1
ATOM 829 C CA . SER A 1 107 ? 9.305 -1.087 -6.988 1 95.12 107 SER A CA 1
ATOM 830 C C . SER A 1 107 ? 8.539 -0.729 -5.719 1 95.12 107 SER A C 1
ATOM 832 O O . SER A 1 107 ? 7.312 -0.623 -5.734 1 95.12 107 SER A O 1
ATOM 834 N N . PRO A 1 108 ? 9.328 -0.608 -4.641 1 96.25 108 PRO A N 1
ATOM 835 C CA . PRO A 1 108 ? 8.617 -0.133 -3.449 1 96.25 108 PRO A CA 1
ATOM 836 C C . PRO A 1 108 ? 7.758 1.099 -3.727 1 96.25 108 PRO A C 1
ATOM 838 O O . PRO A 1 108 ? 8.258 2.098 -4.25 1 96.25 108 PRO A O 1
ATOM 841 N N . TYR A 1 109 ? 6.508 0.981 -3.516 1 95.75 109 TYR A N 1
ATOM 842 C CA . TYR A 1 109 ? 5.57 2.098 -3.525 1 95.75 109 TYR A CA 1
ATOM 843 C C . TYR A 1 109 ? 5.398 2.678 -2.127 1 95.75 109 TYR A C 1
ATOM 845 O O . TYR A 1 109 ? 4.863 2.016 -1.234 1 95.75 109 TYR A O 1
ATOM 853 N N . LEU A 1 110 ? 5.789 3.885 -1.979 1 92.81 110 LEU A N 1
ATOM 854 C CA . LEU A 1 110 ? 5.91 4.488 -0.656 1 92.81 110 LEU A CA 1
ATOM 855 C C . LEU A 1 110 ? 4.82 5.535 -0.434 1 92.81 110 LEU A C 1
ATOM 857 O O . LEU A 1 110 ? 4.418 6.227 -1.372 1 92.81 110 LEU A O 1
ATOM 861 N N . SER A 1 111 ? 4.383 5.637 0.798 1 89.62 111 SER A N 1
ATOM 862 C CA . SER A 1 111 ? 3.471 6.688 1.234 1 89.62 111 SER A CA 1
ATOM 863 C C . SER A 1 111 ? 3.859 7.223 2.609 1 89.62 111 SER A C 1
ATOM 865 O O . SER A 1 111 ? 4.035 6.449 3.553 1 89.62 111 SER A O 1
ATOM 867 N N . PHE A 1 112 ? 3.994 8.508 2.709 1 85.5 112 PHE A N 1
ATOM 868 C CA . PHE A 1 112 ? 4.422 9.07 3.984 1 85.5 112 PHE A CA 1
ATOM 869 C C . PHE A 1 112 ? 4.203 10.578 4.008 1 85.5 112 PHE A C 1
ATOM 871 O O . PHE A 1 112 ? 4.02 11.203 2.961 1 85.5 112 PHE A O 1
ATOM 878 N N . ASN A 1 113 ? 4.238 11.102 5.207 1 81.06 113 ASN A N 1
ATOM 879 C CA . ASN A 1 113 ? 4.246 12.547 5.391 1 81.06 113 ASN A CA 1
ATOM 880 C C . ASN A 1 113 ? 5.664 13.109 5.344 1 81.06 113 ASN A C 1
ATOM 882 O O . ASN A 1 113 ? 6.598 12.492 5.852 1 81.06 113 ASN A O 1
ATOM 886 N N . THR A 1 114 ? 5.695 14.281 4.727 1 81.81 114 THR A N 1
ATOM 887 C CA . THR A 1 114 ? 7.023 14.875 4.598 1 81.81 114 THR A CA 1
ATOM 888 C C . THR A 1 114 ? 6.945 16.391 4.641 1 81.81 114 THR A C 1
ATOM 890 O O . THR A 1 114 ? 5.883 16.969 4.41 1 81.81 114 THR A O 1
ATOM 893 N N . GLN A 1 115 ? 8.023 16.938 5.023 1 82.81 115 GLN A N 1
ATOM 894 C CA . GLN A 1 115 ? 8.172 18.391 5.062 1 82.81 115 GLN A CA 1
ATOM 895 C C . GLN A 1 115 ? 9.164 18.859 4.004 1 82.81 115 GLN A C 1
ATOM 897 O O . GLN A 1 115 ? 10.289 18.375 3.938 1 82.81 115 GLN A O 1
ATOM 902 N N . PRO A 1 116 ? 8.711 19.812 3.26 1 84.12 116 PRO A N 1
ATOM 903 C CA . PRO A 1 116 ? 9.633 20.312 2.24 1 84.12 116 PRO A CA 1
ATOM 904 C C . PRO A 1 116 ? 10.773 21.141 2.832 1 84.12 116 PRO A C 1
ATOM 906 O O . PRO A 1 116 ? 10.594 21.812 3.85 1 84.12 116 PRO A O 1
ATOM 909 N N . VAL A 1 117 ? 11.906 21 2.23 1 84.31 117 VAL A N 1
ATOM 910 C CA . VAL A 1 117 ? 13.016 21.891 2.531 1 84.31 117 VAL A CA 1
ATOM 911 C C . VAL A 1 117 ? 12.852 23.188 1.737 1 84.31 117 VAL A C 1
ATOM 913 O O . VAL A 1 117 ? 12.898 23.188 0.505 1 84.31 117 VAL A O 1
ATOM 916 N N . PRO A 1 118 ? 12.727 24.219 2.48 1 81.44 118 PRO A N 1
ATOM 917 C CA . PRO A 1 118 ? 12.5 25.484 1.78 1 81.44 118 PRO A CA 1
ATOM 918 C C . PRO A 1 118 ? 13.594 25.797 0.766 1 81.44 118 PRO A C 1
ATOM 920 O O . PRO A 1 118 ? 14.781 25.578 1.04 1 81.44 118 PRO A O 1
ATOM 923 N N . GLY A 1 119 ? 13.172 26.312 -0.5 1 81.62 119 GLY A N 1
ATOM 924 C CA . GLY A 1 119 ? 14.102 26.766 -1.518 1 81.62 119 GLY A CA 1
ATOM 925 C C . GLY A 1 119 ? 14.742 25.641 -2.299 1 81.62 119 GLY A C 1
ATOM 926 O O . GLY A 1 119 ? 15.625 25.875 -3.127 1 81.62 119 GLY A O 1
ATOM 927 N N . SER A 1 120 ? 14.266 24.438 -2.08 1 83.81 120 SER A N 1
ATOM 928 C CA . SER A 1 120 ? 14.945 23.297 -2.699 1 83.81 120 SER A CA 1
ATOM 929 C C . SER A 1 120 ? 14.258 22.891 -3.998 1 83.81 120 SER A C 1
ATOM 931 O O . SER A 1 120 ? 14.703 21.953 -4.668 1 83.81 120 SER A O 1
ATOM 933 N N . LEU A 1 121 ? 13.227 23.469 -4.328 1 82.44 121 LEU A N 1
ATOM 934 C CA . LEU A 1 121 ? 12.516 23.109 -5.547 1 82.44 121 LEU A CA 1
ATOM 935 C C . LEU A 1 121 ? 13.367 23.422 -6.781 1 82.44 121 LEU A C 1
ATOM 937 O O . LEU A 1 121 ? 13.953 24.484 -6.883 1 82.44 121 LEU A O 1
ATOM 941 N N . ARG A 1 122 ? 13.461 22.359 -7.59 1 82.5 122 ARG A N 1
ATOM 942 C CA . ARG A 1 122 ? 14.219 22.5 -8.828 1 82.5 122 ARG A CA 1
ATOM 943 C C . ARG A 1 122 ? 13.484 21.844 -10 1 82.5 122 ARG A C 1
ATOM 945 O O . ARG A 1 122 ? 12.828 20.812 -9.828 1 82.5 122 ARG A O 1
ATOM 952 N N . GLN A 1 123 ? 13.531 22.438 -11.086 1 79.56 123 GLN A N 1
ATOM 953 C CA . GLN A 1 123 ? 12.969 21.859 -12.305 1 79.56 123 GLN A CA 1
ATOM 954 C C . GLN A 1 123 ? 14.062 21.469 -13.289 1 79.56 123 GLN A C 1
ATOM 956 O O . GLN A 1 123 ? 14.992 22.25 -13.531 1 79.56 123 GLN A O 1
ATOM 961 N N . ILE A 1 124 ? 14.039 20.266 -13.672 1 75.81 124 ILE A N 1
ATOM 962 C CA . ILE A 1 124 ? 14.906 19.766 -14.727 1 75.81 124 ILE A CA 1
ATOM 963 C C . ILE A 1 124 ? 14.062 19.188 -15.859 1 75.81 124 ILE A C 1
ATOM 965 O O . ILE A 1 124 ? 13.398 18.172 -15.695 1 75.81 124 ILE A O 1
ATOM 969 N N . GLU A 1 125 ? 14.094 19.812 -17 1 77.44 125 GLU A N 1
ATOM 970 C CA . GLU A 1 125 ? 13.242 19.438 -18.109 1 77.44 125 GLU A CA 1
ATOM 971 C C . GLU A 1 125 ? 11.773 19.391 -17.703 1 77.44 125 GLU A C 1
ATOM 973 O O . GLU A 1 125 ? 11.227 20.391 -17.234 1 77.44 125 GLU A O 1
ATOM 978 N N . ASN A 1 126 ? 11.156 18.234 -17.781 1 74.56 126 ASN A N 1
ATOM 979 C CA . ASN A 1 126 ? 9.734 18.141 -17.484 1 74.56 126 ASN A CA 1
ATOM 980 C C . ASN A 1 126 ? 9.477 17.547 -16.109 1 74.56 126 ASN A C 1
ATOM 982 O O . ASN A 1 126 ? 8.367 17.109 -15.812 1 74.56 126 ASN A O 1
ATOM 986 N N . CYS A 1 127 ? 10.555 17.609 -15.344 1 76.06 127 CYS A N 1
ATOM 987 C CA . CYS A 1 127 ? 10.414 17.047 -14.008 1 76.06 127 CYS A CA 1
ATOM 988 C C . CYS A 1 127 ? 10.742 18.078 -12.938 1 76.06 127 CYS A C 1
ATOM 990 O O . CYS A 1 127 ? 11.672 18.859 -13.094 1 76.06 127 CYS A O 1
ATOM 992 N N . GLN A 1 128 ? 9.953 18.141 -11.914 1 79.94 128 GLN A N 1
ATOM 993 C CA . GLN A 1 128 ? 10.234 18.953 -10.734 1 79.94 128 GLN A CA 1
ATOM 994 C C . GLN A 1 128 ? 10.664 18.078 -9.562 1 79.94 128 GLN A C 1
ATOM 996 O O . GLN A 1 128 ? 10.125 16.984 -9.359 1 79.94 128 GLN A O 1
ATOM 1001 N N . PHE A 1 129 ? 11.633 18.672 -8.898 1 82.38 129 PHE A N 1
ATOM 1002 C CA . PHE A 1 129 ? 12.164 17.938 -7.75 1 82.38 129 PHE A CA 1
ATOM 1003 C C . PHE A 1 129 ? 12.141 18.812 -6.496 1 82.38 129 PHE A C 1
ATOM 1005 O O . PHE A 1 129 ? 12.406 20.016 -6.562 1 82.38 129 PHE A O 1
ATOM 1012 N N . ILE A 1 130 ? 11.82 18.203 -5.426 1 83.69 130 ILE A N 1
ATOM 1013 C CA . ILE A 1 130 ? 11.875 18.891 -4.145 1 83.69 130 ILE A CA 1
ATOM 1014 C C . ILE A 1 130 ? 12.547 18 -3.104 1 83.69 130 ILE A C 1
ATOM 1016 O O . ILE A 1 130 ? 12.336 16.781 -3.094 1 83.69 130 ILE A O 1
ATOM 1020 N N . ARG A 1 131 ? 13.305 18.641 -2.299 1 86.25 131 ARG A N 1
ATOM 1021 C CA . ARG A 1 131 ? 13.867 17.938 -1.151 1 86.25 131 ARG A CA 1
ATOM 1022 C C . ARG A 1 131 ? 12.945 18.031 0.059 1 86.25 131 ARG A C 1
ATOM 1024 O O . ARG A 1 131 ? 12.328 19.078 0.29 1 86.25 131 ARG A O 1
ATOM 1031 N N . THR A 1 132 ? 12.867 16.906 0.681 1 84.31 132 THR A N 1
ATOM 1032 C CA . THR A 1 132 ? 12.008 16.891 1.858 1 84.31 132 THR A CA 1
ATOM 1033 C C . THR A 1 132 ? 12.688 16.172 3.018 1 84.31 132 THR A C 1
ATOM 1035 O O . THR A 1 132 ? 13.68 15.469 2.822 1 84.31 132 THR A O 1
ATOM 1038 N N . LYS A 1 133 ? 12.172 16.453 4.156 1 83.81 133 LYS A N 1
ATOM 1039 C CA . LYS A 1 133 ? 12.539 15.742 5.379 1 83.81 133 LYS A CA 1
ATOM 1040 C C . LYS A 1 133 ? 11.328 15.07 6.008 1 83.81 133 LYS A C 1
ATOM 1042 O O . LYS A 1 133 ? 10.234 15.641 6.031 1 83.81 133 LYS A O 1
ATOM 1047 N N . SER A 1 134 ? 11.547 13.844 6.406 1 81.25 134 SER A N 1
ATOM 1048 C CA . SER A 1 134 ? 10.477 13.086 7.039 1 81.25 134 SER A CA 1
ATOM 1049 C C . SER A 1 134 ? 10.953 12.406 8.32 1 81.25 134 SER A C 1
ATOM 1051 O O . SER A 1 134 ? 12.102 11.969 8.398 1 81.25 134 SER A O 1
ATOM 1053 N N . LEU A 1 135 ? 10 12.414 9.266 1 75.12 135 LEU A N 1
ATOM 1054 C CA . LEU A 1 135 ? 10.242 11.602 10.453 1 75.12 135 LEU A CA 1
ATOM 1055 C C . LEU A 1 135 ? 9.695 10.188 10.273 1 75.12 135 LEU A C 1
ATOM 1057 O O . LEU A 1 135 ? 8.484 9.992 10.195 1 75.12 135 LEU A O 1
ATOM 1061 N N . ILE A 1 136 ? 10.609 9.32 10.047 1 70.5 136 ILE A N 1
ATOM 1062 C CA . ILE A 1 136 ? 10.258 7.918 9.836 1 70.5 136 ILE A CA 1
ATOM 1063 C C . ILE A 1 136 ? 10.82 7.066 10.969 1 70.5 136 ILE A C 1
ATOM 1065 O O . ILE A 1 136 ? 11.883 7.367 11.516 1 70.5 136 ILE A O 1
ATOM 1069 N N . ASN A 1 137 ? 9.984 6.105 11.414 1 63.47 137 ASN A N 1
ATOM 1070 C CA . ASN A 1 137 ? 10.461 5.203 12.461 1 63.47 137 ASN A CA 1
ATOM 1071 C C . ASN A 1 137 ? 11.758 4.512 12.062 1 63.47 137 ASN A C 1
ATOM 1073 O O . ASN A 1 137 ? 11.969 4.207 10.883 1 63.47 137 ASN A O 1
ATOM 1077 N N . SER A 1 138 ? 12.656 4.48 13.023 1 53.81 138 SER A N 1
ATOM 1078 C CA . SER A 1 138 ? 13.883 3.711 12.812 1 53.81 138 SER A CA 1
ATOM 1079 C C . SER A 1 138 ? 13.648 2.227 13.078 1 53.81 138 SER A C 1
ATOM 1081 O O . SER A 1 138 ? 12.938 1.863 14.016 1 53.81 138 SER A O 1
ATOM 1083 N N . GLY A 1 139 ? 13.812 1.35 12.117 1 50.03 139 GLY A N 1
ATOM 1084 C CA . GLY A 1 139 ? 13.68 -0.091 12.266 1 50.03 139 GLY A CA 1
ATOM 1085 C C . GLY A 1 139 ? 14.367 -0.63 13.5 1 50.03 139 GLY A C 1
ATOM 1086 O O . GLY A 1 139 ? 14.008 -1.69 14.008 1 50.03 139 GLY A O 1
ATOM 1087 N N . TYR A 1 140 ? 15.375 0.041 13.828 1 43.38 140 TYR A N 1
ATOM 1088 C CA . TYR A 1 140 ? 16.234 -0.485 14.883 1 43.38 140 TYR A CA 1
ATOM 1089 C C . TYR A 1 140 ? 15.93 0.168 16.219 1 43.38 140 TYR A C 1
ATOM 1091 O O . TYR A 1 140 ? 16.062 -0.466 17.266 1 43.38 140 TYR A O 1
ATOM 1099 N N . THR A 1 141 ? 15.57 1.484 16.016 1 44.81 141 THR A N 1
ATOM 1100 C CA . THR A 1 141 ? 15.336 2.201 17.266 1 44.81 141 THR A CA 1
ATOM 1101 C C . THR A 1 141 ? 13.891 2.701 17.328 1 44.81 141 THR A C 1
ATOM 1103 O O . THR A 1 141 ? 13.258 2.928 16.297 1 44.81 141 THR A O 1
ATOM 1106 N N . LYS A 1 142 ? 13.148 2.291 18.281 1 53 142 LYS A N 1
ATOM 1107 C CA . LYS A 1 142 ? 11.812 2.822 18.547 1 53 142 LYS A CA 1
ATOM 1108 C C . LYS A 1 142 ? 11.805 4.348 18.484 1 53 142 LYS A C 1
ATOM 1110 O O . LYS A 1 142 ? 10.977 4.992 19.141 1 53 142 LYS A O 1
ATOM 1115 N N . LYS A 1 143 ? 12.875 4.855 17.781 1 56.56 143 LYS A N 1
ATOM 1116 C CA . LYS A 1 143 ? 12.953 6.309 17.688 1 56.56 143 LYS A CA 1
ATOM 1117 C C . LYS A 1 143 ? 12.766 6.777 16.25 1 56.56 143 LYS A C 1
ATOM 1119 O O . LYS A 1 143 ? 13.055 6.035 15.305 1 56.56 143 LYS A O 1
ATOM 1124 N N . TYR A 1 144 ? 12.133 7.902 16.141 1 61.94 144 TYR A N 1
ATOM 1125 C CA . TYR A 1 144 ? 12 8.531 14.828 1 61.94 144 TYR A CA 1
ATOM 1126 C C . TYR A 1 144 ? 13.336 9.109 14.359 1 61.94 144 TYR A C 1
ATOM 1128 O O . TYR A 1 144 ? 14.094 9.656 15.164 1 61.94 144 TYR A O 1
ATOM 1136 N N . THR A 1 145 ? 13.695 8.758 13.156 1 66.88 145 THR A N 1
ATOM 1137 C CA . THR A 1 145 ? 14.859 9.352 12.523 1 66.88 145 THR A CA 1
ATOM 1138 C C . THR A 1 145 ? 14.445 10.25 11.367 1 66.88 145 THR A C 1
ATOM 1140 O O . THR A 1 145 ? 13.461 9.977 10.68 1 66.88 145 THR A O 1
ATOM 1143 N N . GLU A 1 146 ? 15.25 11.312 11.25 1 72.75 146 GLU A N 1
ATOM 1144 C CA . GLU A 1 146 ? 15.023 12.188 10.109 1 72.75 146 GLU A CA 1
ATOM 1145 C C . GLU A 1 146 ? 15.594 11.586 8.828 1 72.75 146 GLU A C 1
ATOM 1147 O O . GLU A 1 146 ? 16.781 11.25 8.773 1 72.75 146 GLU A O 1
ATOM 1152 N N . SER A 1 147 ? 14.719 11.297 7.914 1 72.44 147 SER A N 1
ATOM 1153 C CA . SER A 1 147 ? 15.117 10.781 6.613 1 72.44 147 SER A CA 1
ATOM 1154 C C . SER A 1 147 ? 14.891 11.805 5.512 1 72.44 147 SER A C 1
ATOM 1156 O O . SER A 1 147 ? 13.875 12.516 5.52 1 72.44 147 SER A O 1
ATOM 1158 N N . ARG A 1 148 ? 15.891 11.797 4.609 1 76.69 148 ARG A N 1
ATOM 1159 C CA . ARG A 1 148 ? 15.812 12.781 3.531 1 76.69 148 ARG A CA 1
ATOM 1160 C C . ARG A 1 148 ? 15.352 12.133 2.23 1 76.69 148 ARG A C 1
ATOM 1162 O O . ARG A 1 148 ? 15.82 11.055 1.868 1 76.69 148 ARG A O 1
ATOM 1169 N N . PHE A 1 149 ? 14.406 12.844 1.629 1 79.56 149 PHE A N 1
ATOM 1170 C CA . PHE A 1 149 ? 13.852 12.367 0.372 1 79.56 149 PHE A CA 1
ATOM 1171 C C . PHE A 1 149 ? 13.953 13.43 -0.71 1 79.56 149 PHE A C 1
ATOM 1173 O O . PHE A 1 149 ? 13.922 14.625 -0.414 1 79.56 149 PHE A O 1
ATOM 1180 N N . ARG A 1 150 ? 14.242 12.906 -1.871 1 81.44 150 ARG A N 1
ATOM 1181 C CA . ARG A 1 150 ? 14.07 13.711 -3.078 1 81.44 150 ARG A CA 1
ATOM 1182 C C . ARG A 1 150 ? 12.883 13.227 -3.9 1 81.44 150 ARG A C 1
ATOM 1184 O O . ARG A 1 150 ? 12.891 12.102 -4.414 1 81.44 150 ARG A O 1
ATOM 1191 N N . ILE A 1 151 ? 11.945 14.047 -3.977 1 77.69 151 ILE A N 1
ATOM 1192 C CA . ILE A 1 151 ? 10.688 13.68 -4.613 1 77.69 151 ILE A CA 1
ATOM 1193 C C . ILE A 1 151 ? 10.57 14.375 -5.969 1 77.69 151 ILE A C 1
ATOM 1195 O O . ILE A 1 151 ? 10.719 15.594 -6.059 1 77.69 151 ILE A O 1
ATOM 1199 N N . GLY A 1 152 ? 10.461 13.547 -6.977 1 76.88 152 GLY A N 1
ATOM 1200 C CA . GLY A 1 152 ? 10.273 14.062 -8.328 1 76.88 152 GLY A CA 1
ATOM 1201 C C . GLY A 1 152 ? 8.883 13.805 -8.875 1 76.88 152 GLY A C 1
ATOM 1202 O O . GLY A 1 152 ? 8.242 12.805 -8.523 1 76.88 152 GLY A O 1
ATOM 1203 N N . TYR A 1 153 ? 8.406 14.812 -9.609 1 74.06 153 TYR A N 1
ATOM 1204 C CA . TYR A 1 153 ? 7.164 14.57 -10.336 1 74.06 153 TYR A CA 1
ATOM 1205 C C . TYR A 1 153 ? 7.25 15.125 -11.75 1 74.06 153 TYR A C 1
ATOM 1207 O O . TYR A 1 153 ? 7.98 16.078 -12.008 1 74.06 153 TYR A O 1
ATOM 1215 N N . GLN A 1 154 ? 6.559 14.414 -12.641 1 67.44 154 GLN A N 1
ATOM 1216 C CA . GLN A 1 154 ? 6.504 14.836 -14.039 1 67.44 154 GLN A CA 1
ATOM 1217 C C . GLN A 1 154 ? 5.43 15.891 -14.258 1 67.44 154 GLN A C 1
ATOM 1219 O O . GLN A 1 154 ? 4.258 15.672 -13.938 1 67.44 154 GLN A O 1
ATOM 1224 N N . ILE A 1 155 ? 5.801 17 -14.766 1 61.59 155 ILE A N 1
ATOM 1225 C CA . ILE A 1 155 ? 4.91 18.141 -14.93 1 61.59 155 ILE A CA 1
ATOM 1226 C C . ILE A 1 155 ? 3.816 17.797 -15.938 1 61.59 155 ILE A C 1
ATOM 1228 O O . ILE A 1 155 ? 2.656 18.172 -15.75 1 61.59 155 ILE A O 1
ATOM 1232 N N . ASP A 1 156 ? 4.188 17.266 -17.109 1 56.12 156 ASP A N 1
ATOM 1233 C CA . ASP A 1 156 ? 3.205 17.016 -18.156 1 56.12 156 ASP A CA 1
ATOM 1234 C C . ASP A 1 156 ? 2.219 15.93 -17.766 1 56.12 156 ASP A C 1
ATOM 1236 O O . ASP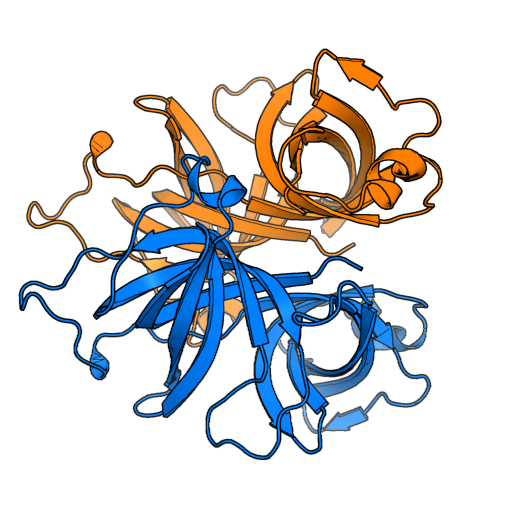 A 1 156 ? 1.154 15.789 -18.359 1 56.12 156 ASP A O 1
ATOM 1240 N N . ASN A 1 157 ? 2.773 15.125 -17.125 1 52.16 157 ASN A N 1
ATOM 1241 C CA . ASN A 1 157 ? 1.835 14.031 -16.891 1 52.16 157 ASN A CA 1
ATOM 1242 C C . ASN A 1 157 ? 0.692 14.469 -15.969 1 52.16 157 ASN A C 1
ATOM 1244 O O . ASN A 1 157 ? 0.713 15.57 -15.422 1 52.16 157 ASN A O 1
ATOM 1248 N N . ASP A 1 158 ? 0.24 13.508 -15.008 1 46.09 158 ASP A N 1
ATOM 1249 C CA . ASP A 1 158 ? -0.986 13.531 -14.219 1 46.09 158 ASP A CA 1
ATOM 1250 C C . ASP A 1 158 ? -1.029 14.75 -13.305 1 46.09 158 ASP A C 1
ATOM 1252 O O . ASP A 1 158 ? 0.013 15.312 -12.961 1 46.09 158 ASP A O 1
ATOM 1256 N N . ARG A 1 159 ? -2.273 15.023 -13.031 1 45.72 159 ARG A N 1
ATOM 1257 C CA . ARG A 1 159 ? -3.049 16.078 -12.383 1 45.72 159 ARG A CA 1
ATOM 1258 C C . ARG A 1 159 ? -2.504 16.391 -10.992 1 45.72 159 ARG A C 1
ATOM 1260 O O . ARG A 1 159 ? -2.992 15.859 -10 1 45.72 159 ARG A O 1
ATOM 1267 N N . TRP A 1 160 ? -1.119 16.062 -10.75 1 46.25 160 TRP A N 1
ATOM 1268 C CA . TRP A 1 160 ? -1.076 16.766 -9.469 1 46.25 160 TRP A CA 1
ATOM 1269 C C . TRP A 1 160 ? -1.727 18.141 -9.578 1 46.25 160 TRP A C 1
ATOM 1271 O O . TRP A 1 160 ? -1.569 18.828 -10.586 1 46.25 160 TRP A O 1
ATOM 1281 N N . ASP A 1 161 ? -2.604 18.219 -9.039 1 45.97 161 ASP A N 1
ATOM 1282 C CA . ASP A 1 161 ? -3.166 19.562 -9.047 1 45.97 161 ASP A CA 1
ATOM 1283 C C . ASP A 1 161 ? -2.064 20.625 -9.086 1 45.97 161 ASP A C 1
ATOM 1285 O O . ASP A 1 161 ? -1.151 20.609 -8.258 1 45.97 161 ASP A O 1
ATOM 1289 N N . ASN A 1 162 ? -1.671 20.922 -10.289 1 47.44 162 ASN A N 1
ATOM 1290 C CA . ASN A 1 162 ? -0.789 22.047 -10.578 1 47.44 162 ASN A CA 1
ATOM 1291 C C . ASN A 1 162 ? -0.514 22.891 -9.328 1 47.44 162 ASN A C 1
ATOM 1293 O O . ASN A 1 162 ? 0.594 23.391 -9.148 1 47.44 162 ASN A O 1
ATOM 1297 N N . ASN A 1 163 ? -1.476 22.953 -8.609 1 49.19 163 ASN A N 1
ATOM 1298 C CA . ASN A 1 163 ? -1.343 23.906 -7.504 1 49.19 163 ASN A CA 1
ATOM 1299 C C . ASN A 1 163 ? -0.464 23.328 -6.391 1 49.19 163 ASN A C 1
ATOM 1301 O O . ASN A 1 163 ? 0.293 24.078 -5.758 1 49.19 163 ASN A O 1
ATOM 1305 N N . ILE A 1 164 ? -0.464 22.047 -6.344 1 52.34 164 ILE A N 1
ATOM 1306 C CA . ILE A 1 164 ? 0.299 21.547 -5.203 1 52.34 164 ILE A CA 1
ATOM 1307 C C . ILE A 1 164 ? 1.791 21.578 -5.527 1 52.34 164 ILE A C 1
ATOM 1309 O O . ILE A 1 164 ? 2.607 21.969 -4.691 1 52.34 164 ILE A O 1
ATOM 1313 N N . ALA A 1 165 ? 2.008 21.203 -6.824 1 54.5 165 ALA A N 1
ATOM 1314 C CA . ALA A 1 165 ? 3.428 21.125 -7.164 1 54.5 165 ALA A CA 1
ATOM 1315 C C . ALA A 1 165 ? 4.062 22.516 -7.16 1 54.5 165 ALA A C 1
ATOM 1317 O O . ALA A 1 165 ? 5.211 22.672 -6.742 1 54.5 165 ALA A O 1
ATOM 1318 N N . SER A 1 166 ? 3.215 23.406 -7.594 1 57.75 166 SER A N 1
ATOM 1319 C CA . SER A 1 166 ? 3.775 24.75 -7.688 1 57.75 166 SER A CA 1
ATOM 1320 C C . SER A 1 166 ? 3.916 25.391 -6.309 1 57.75 166 SER A C 1
ATOM 1322 O O . SER A 1 166 ? 4.652 26.359 -6.141 1 57.75 166 SER A O 1
ATOM 1324 N N . ASN A 1 167 ? 3.297 24.703 -5.355 1 62.66 167 ASN A N 1
ATOM 1325 C CA . ASN A 1 167 ? 3.312 25.359 -4.047 1 62.66 167 ASN A CA 1
ATOM 1326 C C . ASN A 1 167 ? 3.756 24.406 -2.947 1 62.66 167 ASN A C 1
ATOM 1328 O O . ASN A 1 167 ? 3.432 24.594 -1.776 1 62.66 167 ASN A O 1
ATOM 1332 N N . TRP A 1 168 ? 4.5 23.438 -3.316 1 65.56 168 TRP A N 1
ATOM 1333 C CA . TRP A 1 168 ? 4.891 22.422 -2.334 1 65.56 168 TRP A CA 1
ATOM 1334 C C . TRP A 1 168 ? 5.754 23.047 -1.236 1 65.56 168 TRP A C 1
ATOM 1336 O O . TRP A 1 168 ? 5.68 22.625 -0.077 1 65.56 168 TRP A O 1
ATOM 1346 N N . ASP A 1 169 ? 6.461 24.016 -1.687 1 63.22 169 ASP A N 1
ATOM 1347 C CA . ASP A 1 169 ? 7.414 24.594 -0.748 1 63.22 169 ASP A CA 1
ATOM 1348 C C . ASP A 1 169 ? 6.703 25.469 0.289 1 63.22 169 ASP A C 1
ATOM 1350 O O . ASP A 1 169 ? 7.305 25.875 1.28 1 63.22 169 ASP A O 1
ATOM 1354 N N . SER A 1 170 ? 5.43 25.594 -0.034 1 66.12 170 SER A N 1
ATOM 1355 C CA . SER A 1 170 ? 4.719 26.469 0.889 1 66.12 170 SER A CA 1
ATOM 1356 C C . SER A 1 170 ? 3.973 25.672 1.95 1 66.12 170 SER A C 1
ATOM 1358 O O . SER A 1 170 ? 3.52 26.234 2.951 1 66.12 170 SER A O 1
ATOM 1360 N N . TYR A 1 171 ? 3.947 24.438 1.709 1 69.12 171 TYR A N 1
ATOM 1361 C CA . TYR A 1 171 ? 3.236 23.625 2.686 1 69.12 171 TYR A CA 1
ATOM 1362 C C . TYR A 1 171 ? 4.137 23.281 3.863 1 69.12 171 TYR A C 1
ATOM 1364 O O . TYR A 1 171 ? 5.32 22.984 3.682 1 69.12 171 TYR A O 1
ATOM 1372 N N . PRO A 1 172 ? 3.619 23.422 4.996 1 74.5 172 PRO A N 1
ATOM 1373 C CA . PRO A 1 172 ? 4.43 22.953 6.121 1 74.5 172 PRO A CA 1
ATOM 1374 C C . PRO A 1 172 ? 4.703 21.453 6.07 1 74.5 172 PRO A C 1
ATOM 1376 O O . PRO A 1 172 ? 5.793 21.016 6.441 1 74.5 172 PRO A O 1
ATOM 1379 N N . GLN A 1 173 ? 3.734 20.672 5.676 1 77.88 173 GLN A N 1
ATOM 1380 C CA . GLN A 1 173 ? 3.807 19.219 5.508 1 77.88 173 GLN A CA 1
ATOM 1381 C C . GLN A 1 173 ? 2.814 18.734 4.453 1 77.88 173 GLN A C 1
ATOM 1383 O O . GLN A 1 173 ? 1.789 19.375 4.219 1 77.88 173 GLN A O 1
ATOM 1388 N N . PHE A 1 174 ? 3.254 17.75 3.801 1 75.5 174 PHE A N 1
ATOM 1389 C CA . PHE A 1 174 ? 2.309 17.156 2.859 1 75.5 174 PHE A CA 1
ATOM 1390 C C . PHE A 1 174 ? 2.486 15.641 2.793 1 75.5 174 PHE A C 1
ATOM 1392 O O . PHE A 1 174 ? 3.521 15.109 3.205 1 75.5 174 PHE A O 1
ATOM 1399 N N . PHE A 1 175 ? 1.435 15.016 2.32 1 79.5 175 PHE A N 1
ATOM 1400 C CA . PHE A 1 175 ? 1.413 13.578 2.082 1 79.5 175 PHE A CA 1
ATOM 1401 C C . PHE A 1 175 ? 1.828 13.258 0.65 1 79.5 175 PHE A C 1
ATOM 1403 O O . PHE A 1 175 ? 1.391 13.93 -0.291 1 79.5 175 PHE A O 1
ATOM 1410 N N . ILE A 1 176 ? 2.75 12.312 0.557 1 80.75 176 ILE A N 1
ATOM 1411 C CA . ILE A 1 176 ? 3.182 11.914 -0.779 1 80.75 176 ILE A CA 1
ATOM 1412 C C . ILE A 1 176 ? 3.061 10.398 -0.933 1 80.75 176 ILE A C 1
ATOM 1414 O O . ILE A 1 176 ? 3.197 9.656 0.043 1 80.75 176 ILE A O 1
ATOM 1418 N N . SER A 1 177 ? 2.75 10.008 -2.135 1 87.75 177 SER A N 1
ATOM 1419 C CA . SER A 1 177 ? 2.875 8.617 -2.549 1 87.75 177 SER A CA 1
ATOM 1420 C C . SER A 1 177 ? 3.572 8.5 -3.9 1 87.75 177 SER A C 1
ATOM 1422 O O . SER A 1 177 ? 3.404 9.359 -4.766 1 87.75 177 SER A O 1
ATOM 1424 N N . GLY A 1 178 ? 4.371 7.422 -3.992 1 90.12 178 GLY A N 1
ATOM 1425 C CA . GLY A 1 178 ? 5.094 7.246 -5.242 1 90.12 178 GLY A CA 1
ATOM 1426 C C . GLY A 1 178 ? 6.043 6.062 -5.219 1 90.12 178 GLY A C 1
ATOM 1427 O O . GLY A 1 178 ? 6.066 5.297 -4.25 1 90.12 178 GLY A O 1
ATOM 1428 N N . PHE A 1 179 ? 6.832 5.984 -6.281 1 92.12 179 PHE A N 1
ATOM 1429 C CA . PHE A 1 179 ? 7.727 4.844 -6.449 1 92.12 179 PHE A CA 1
ATOM 1430 C C . PHE A 1 179 ? 9.141 5.195 -5.996 1 92.12 179 PHE A C 1
ATOM 1432 O O . PHE A 1 179 ? 9.648 6.27 -6.312 1 92.12 179 PHE A O 1
ATOM 1439 N N . PHE A 1 180 ? 9.758 4.273 -5.32 1 92.56 180 PHE A N 1
ATOM 1440 C CA . PHE A 1 180 ? 11.195 4.332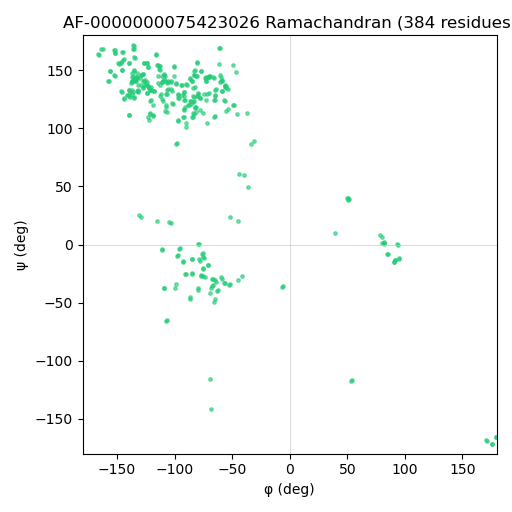 -5.074 1 92.56 180 PHE A CA 1
ATOM 1441 C C . PHE A 1 180 ? 11.977 4.207 -6.379 1 92.56 180 PHE A C 1
ATOM 1443 O O . PHE A 1 180 ? 11.68 3.342 -7.203 1 92.56 180 PHE A O 1
ATOM 1450 N N . LEU A 1 181 ? 12.914 5.07 -6.508 1 89.5 181 LEU A N 1
ATOM 1451 C CA . LEU A 1 181 ? 13.773 4.98 -7.68 1 89.5 181 LEU A CA 1
ATOM 1452 C C . LEU A 1 181 ? 15.164 4.465 -7.293 1 89.5 181 LEU A C 1
ATOM 1454 O O . LEU A 1 181 ? 15.555 3.369 -7.699 1 89.5 181 LEU A O 1
ATOM 1458 N N . TYR A 1 182 ? 15.875 5.176 -6.562 1 86.44 182 TYR A N 1
ATOM 1459 C CA . TYR A 1 182 ? 17.219 4.82 -6.109 1 86.44 182 TYR A CA 1
ATOM 1460 C C . TYR A 1 182 ? 17.625 5.672 -4.918 1 86.44 182 TYR A C 1
ATOM 1462 O O . TYR A 1 182 ? 16.922 6.598 -4.527 1 86.44 182 TYR A O 1
ATOM 1470 N N . VAL A 1 183 ? 18.719 5.234 -4.301 1 84.38 183 VAL A N 1
ATOM 1471 C CA . VAL A 1 183 ? 19.344 6.043 -3.254 1 84.38 183 VAL A CA 1
ATOM 1472 C C . VAL A 1 183 ? 20.641 6.66 -3.779 1 84.38 183 VAL A C 1
ATOM 1474 O O . VAL A 1 183 ? 21.438 5.984 -4.434 1 84.38 183 VAL A O 1
ATOM 1477 N N . ASP A 1 184 ? 20.703 7.98 -3.555 1 80.25 184 ASP A N 1
ATOM 1478 C CA . ASP A 1 184 ? 21.906 8.703 -3.945 1 80.25 184 ASP A CA 1
ATOM 1479 C C . ASP A 1 184 ? 22.359 9.672 -2.85 1 80.25 184 ASP A C 1
ATOM 1481 O O . ASP A 1 184 ? 21.562 10.5 -2.393 1 80.25 184 ASP A O 1
ATOM 1485 N N . ASN A 1 185 ? 23.641 9.547 -2.428 1 78.19 185 ASN A N 1
ATOM 1486 C CA . ASN A 1 185 ? 24.219 10.438 -1.427 1 78.19 185 ASN A CA 1
ATOM 1487 C C . ASN A 1 185 ? 23.344 10.539 -0.189 1 78.19 185 ASN A C 1
ATOM 1489 O O . ASN A 1 185 ? 23.031 11.641 0.275 1 78.19 185 ASN A O 1
ATOM 1493 N N . GLY A 1 186 ? 22.766 9.406 0.222 1 74.5 186 GLY A N 1
ATOM 1494 C CA . GLY A 1 186 ? 21.984 9.359 1.444 1 74.5 186 GLY A CA 1
ATOM 1495 C C . GLY A 1 186 ? 20.562 9.852 1.261 1 74.5 186 GLY A C 1
ATOM 1496 O O . GLY A 1 186 ? 19.781 9.891 2.217 1 74.5 186 GLY A O 1
ATOM 1497 N N . GLU A 1 187 ? 20.219 10.234 0.026 1 81.38 187 GLU A N 1
ATOM 1498 C CA . GLU A 1 187 ? 18.859 10.695 -0.254 1 81.38 187 GLU A CA 1
ATOM 1499 C C . GLU A 1 187 ? 18.078 9.648 -1.037 1 81.38 187 GLU A C 1
ATOM 1501 O O . GLU A 1 187 ? 18.578 9.078 -2.004 1 81.38 187 GLU A O 1
ATOM 1506 N N . VAL A 1 188 ? 16.906 9.43 -0.562 1 85.5 188 VAL A N 1
ATOM 1507 C CA . VAL A 1 188 ? 16.016 8.492 -1.245 1 85.5 188 VAL A CA 1
ATOM 1508 C C . VAL A 1 188 ? 15.258 9.219 -2.354 1 85.5 188 VAL A C 1
ATOM 1510 O O . VAL A 1 188 ? 14.523 10.172 -2.09 1 85.5 188 VAL A O 1
ATOM 1513 N N . HIS A 1 189 ? 15.414 8.773 -3.553 1 88.38 189 HIS A N 1
ATOM 1514 C CA . HIS A 1 189 ? 14.727 9.383 -4.691 1 88.38 189 HIS A CA 1
ATOM 1515 C C . HIS A 1 189 ? 13.406 8.672 -4.98 1 88.38 189 HIS A C 1
ATOM 1517 O O . HIS A 1 189 ? 13.375 7.449 -5.113 1 88.38 189 HIS A O 1
ATOM 1523 N N . ILE A 1 190 ? 12.367 9.484 -5.062 1 87.81 190 ILE A N 1
ATOM 1524 C CA . ILE A 1 190 ? 11.016 8.977 -5.234 1 87.81 190 ILE A CA 1
ATOM 1525 C C . ILE A 1 190 ? 10.344 9.664 -6.422 1 87.81 190 ILE A C 1
ATOM 1527 O O . ILE A 1 190 ? 10.492 10.875 -6.605 1 87.81 190 ILE A O 1
ATOM 1531 N N . GLU A 1 191 ? 9.711 8.922 -7.227 1 87.25 191 GLU A N 1
ATOM 1532 C CA . GLU A 1 191 ? 8.797 9.477 -8.227 1 87.25 191 GLU A CA 1
ATOM 1533 C C . GLU A 1 191 ? 7.371 9.555 -7.691 1 87.25 191 GLU A C 1
ATOM 1535 O O . GLU A 1 191 ? 6.719 8.523 -7.504 1 87.25 191 GLU A O 1
ATOM 1540 N N . ALA A 1 192 ? 6.93 10.711 -7.465 1 82.94 192 ALA A N 1
ATOM 1541 C CA . ALA A 1 192 ? 5.605 10.922 -6.883 1 82.94 192 ALA A CA 1
ATOM 1542 C C . ALA A 1 192 ? 4.508 10.547 -7.875 1 82.94 192 ALA A C 1
ATOM 1544 O O . ALA A 1 192 ? 4.641 10.789 -9.078 1 82.94 192 ALA A O 1
ATOM 1545 N N . ARG A 1 193 ? 3.406 9.984 -7.195 1 76.31 193 ARG A N 1
ATOM 1546 C CA . ARG A 1 193 ? 2.215 9.648 -7.969 1 76.31 193 ARG A CA 1
ATOM 1547 C C . ARG A 1 193 ? 0.985 10.359 -7.414 1 76.31 193 ARG A C 1
ATOM 1549 O O . ARG A 1 193 ? 0.833 10.492 -6.199 1 76.31 193 ARG A O 1
ATOM 1556 N N . CYS A 1 194 ? 0.479 11.258 -8.055 1 60.44 194 CYS A N 1
ATOM 1557 C CA . CYS A 1 194 ? -0.685 12.008 -7.598 1 60.44 194 CYS A CA 1
ATOM 1558 C C . CYS A 1 194 ? -1.964 11.469 -8.227 1 60.44 194 CYS A C 1
ATOM 1560 O O . CYS A 1 194 ? -1.956 11.023 -9.375 1 60.44 194 CYS A O 1
ATOM 1562 N N . MET B 1 1 ? -5.672 15.914 1.028 1 53.72 1 MET B N 1
ATOM 1563 C CA . MET B 1 1 ? -4.68 15.164 1.799 1 53.72 1 MET B CA 1
ATOM 1564 C C . MET B 1 1 ? -4.523 13.75 1.256 1 53.72 1 MET B C 1
ATOM 1566 O O . MET B 1 1 ? -5.465 13.188 0.69 1 53.72 1 MET B O 1
ATOM 1570 N N . GLY B 1 2 ? -3.293 13.219 1.107 1 64.06 2 GLY B N 1
ATOM 1571 C CA . GLY B 1 2 ? -2.936 11.984 0.423 1 64.06 2 GLY B CA 1
ATOM 1572 C C . GLY B 1 2 ? -3.393 10.742 1.158 1 64.06 2 GLY B C 1
ATOM 1573 O O . GLY B 1 2 ? -3.469 10.734 2.389 1 64.06 2 GLY B O 1
ATOM 1574 N N . SER B 1 3 ? -4.023 9.828 0.586 1 86.06 3 SER B N 1
ATOM 1575 C CA . SER B 1 3 ? -4.5 8.531 1.055 1 86.06 3 SER B CA 1
ATOM 1576 C C . SER B 1 3 ? -4.129 7.422 0.078 1 86.06 3 SER B C 1
ATOM 1578 O O . SER B 1 3 ? -4.133 7.629 -1.138 1 86.06 3 SER B O 1
ATOM 1580 N N . THR B 1 4 ? -3.697 6.344 0.713 1 92.25 4 THR B N 1
ATOM 1581 C CA . THR B 1 4 ? -3.416 5.211 -0.158 1 92.25 4 THR B CA 1
ATOM 1582 C C . THR B 1 4 ? -4.156 3.963 0.322 1 92.25 4 THR B C 1
ATOM 1584 O O . THR B 1 4 ? -4.52 3.867 1.495 1 92.25 4 THR B O 1
ATOM 1587 N N . MET B 1 5 ? -4.348 3.115 -0.604 1 95.44 5 MET B N 1
ATOM 1588 C CA . MET B 1 5 ? -5.055 1.859 -0.368 1 95.44 5 MET B CA 1
ATOM 1589 C C . MET B 1 5 ? -4.383 0.709 -1.112 1 95.44 5 MET B C 1
ATOM 1591 O O . MET B 1 5 ? -3.963 0.868 -2.26 1 95.44 5 MET B O 1
ATOM 1595 N N . HIS B 1 6 ? -4.188 -0.328 -0.44 1 97.19 6 HIS B N 1
ATOM 1596 C CA . HIS B 1 6 ? -3.826 -1.608 -1.038 1 97.19 6 HIS B CA 1
ATOM 1597 C C . HIS B 1 6 ? -4.965 -2.617 -0.909 1 97.19 6 HIS B C 1
ATOM 1599 O O . HIS B 1 6 ? -5.621 -2.688 0.131 1 97.19 6 HIS B O 1
ATOM 1605 N N . VAL B 1 7 ? -5.18 -3.396 -1.965 1 98.31 7 VAL B N 1
ATOM 1606 C CA . VAL B 1 7 ? -6.191 -4.449 -1.896 1 98.31 7 VAL B CA 1
ATOM 1607 C C . VAL B 1 7 ? -5.891 -5.523 -2.939 1 98.31 7 VAL B C 1
ATOM 1609 O O . VAL B 1 7 ? -5.367 -5.223 -4.016 1 98.31 7 VAL B O 1
ATOM 1612 N N . ILE B 1 8 ? -6.086 -6.762 -2.588 1 98.12 8 ILE B N 1
ATOM 1613 C CA . ILE B 1 8 ? -6.125 -7.855 -3.553 1 98.12 8 ILE B CA 1
ATOM 1614 C C . ILE B 1 8 ? -7.57 -8.172 -3.92 1 98.12 8 ILE B C 1
ATOM 1616 O O . ILE B 1 8 ? -8.398 -8.414 -3.041 1 98.12 8 ILE B O 1
ATOM 1620 N N . ALA B 1 9 ? -7.848 -8.156 -5.203 1 97.81 9 ALA B N 1
ATOM 1621 C CA . ALA B 1 9 ? -9.258 -8.25 -5.574 1 97.81 9 ALA B CA 1
ATOM 1622 C C . ALA B 1 9 ? -9.43 -9.031 -6.875 1 97.81 9 ALA B C 1
ATOM 1624 O O . ALA B 1 9 ? -8.547 -9.023 -7.73 1 97.81 9 ALA B O 1
ATOM 1625 N N . LEU B 1 10 ? -10.523 -9.648 -6.961 1 97.88 10 LEU B N 1
ATOM 1626 C CA . LEU B 1 10 ? -11.023 -10.148 -8.242 1 97.88 10 LEU B CA 1
ATOM 1627 C C . LEU B 1 10 ? -11.672 -9.023 -9.047 1 97.88 10 LEU B C 1
ATOM 1629 O O . LEU B 1 10 ? -12.523 -8.297 -8.531 1 97.88 10 LEU B O 1
ATOM 1633 N N . ILE B 1 11 ? -11.266 -8.898 -10.281 1 97.81 11 ILE B N 1
ATOM 1634 C CA . ILE B 1 11 ? -11.836 -7.875 -11.156 1 97.81 11 ILE B CA 1
ATOM 1635 C C . ILE B 1 11 ? -13.148 -8.383 -11.758 1 97.81 11 ILE B C 1
ATOM 1637 O O . ILE B 1 11 ? -13.141 -9.281 -12.602 1 97.81 11 ILE B O 1
ATOM 1641 N N . ASP B 1 12 ? -14.219 -7.824 -11.414 1 96.62 12 ASP B N 1
ATOM 1642 C CA . ASP B 1 12 ? -15.539 -8.258 -11.867 1 96.62 12 ASP B CA 1
ATOM 1643 C C . ASP B 1 12 ? -15.906 -7.602 -13.195 1 96.62 12 ASP B C 1
ATOM 1645 O O . ASP B 1 12 ? -16.469 -8.25 -14.078 1 96.62 12 ASP B O 1
ATOM 1649 N N . GLN B 1 13 ? -15.648 -6.316 -13.211 1 96.44 13 GLN B N 1
ATOM 1650 C CA . GLN B 1 13 ? -15.992 -5.512 -14.375 1 96.44 13 GLN B CA 1
ATOM 1651 C C . GLN B 1 13 ? -14.875 -4.523 -14.711 1 96.44 13 GLN B C 1
ATOM 1653 O O . GLN B 1 13 ? -14.281 -3.926 -13.812 1 96.44 13 GLN B O 1
ATOM 1658 N N . LYS B 1 14 ? -14.648 -4.418 -15.969 1 96.25 14 LYS B N 1
ATOM 1659 C CA . LYS B 1 14 ? -13.672 -3.455 -16.453 1 96.25 14 LYS B CA 1
ATOM 1660 C C . LYS B 1 14 ? -14.086 -2.873 -17.797 1 96.25 14 LYS B C 1
ATOM 1662 O O . LYS B 1 14 ? -14.492 -3.611 -18.703 1 96.25 14 LYS B O 1
ATOM 1667 N N . SER B 1 15 ? -14.016 -1.614 -17.812 1 96 15 SER B N 1
ATOM 1668 C CA . SER B 1 15 ? -14.344 -0.891 -19.047 1 96 15 SER B CA 1
ATOM 1669 C C . SER B 1 15 ? -13.32 0.193 -19.344 1 96 15 SER B C 1
ATOM 1671 O O . SER B 1 15 ? -12.414 0.434 -18.547 1 96 15 SER B O 1
ATOM 1673 N N . ARG B 1 16 ? -13.477 0.745 -20.578 1 93.75 16 ARG B N 1
ATOM 1674 C CA . ARG B 1 16 ? -12.547 1.786 -21.016 1 93.75 16 ARG B CA 1
ATOM 1675 C C . ARG B 1 16 ? -13.289 2.924 -21.703 1 93.75 16 ARG B C 1
ATOM 1677 O O . ARG B 1 16 ? -14.188 2.686 -22.516 1 93.75 16 ARG B O 1
ATOM 1684 N N . GLN B 1 17 ? -12.945 4.105 -21.188 1 92.06 17 GLN B N 1
ATOM 1685 C CA . GLN B 1 17 ? -13.477 5.312 -21.812 1 92.06 17 GLN B CA 1
ATOM 1686 C C . GLN B 1 17 ? -12.422 6.414 -21.859 1 92.06 17 GLN B C 1
ATOM 1688 O O . GLN B 1 17 ? -11.797 6.73 -20.844 1 92.06 17 GLN B O 1
ATOM 1693 N N . ASN B 1 18 ? -12.164 7.035 -23 1 90.12 18 ASN B N 1
ATOM 1694 C CA . ASN B 1 18 ? -11.227 8.141 -23.188 1 90.12 18 ASN B CA 1
ATOM 1695 C C . ASN B 1 18 ? -9.859 7.82 -22.594 1 90.12 18 ASN B C 1
ATOM 1697 O O . ASN B 1 18 ? -9.289 8.633 -21.875 1 90.12 18 ASN B O 1
ATOM 1701 N N . GLY B 1 19 ? -9.445 6.582 -22.781 1 88 19 GLY B N 1
ATOM 1702 C CA . GLY B 1 19 ? -8.109 6.184 -22.344 1 88 19 GLY B CA 1
ATOM 1703 C C . GLY B 1 19 ? -8.055 5.793 -20.875 1 88 19 GLY B C 1
ATOM 1704 O O . GLY B 1 19 ? -7.02 5.324 -20.406 1 88 19 GLY B O 1
ATOM 1705 N N . ILE B 1 20 ? -9.125 6.027 -20.203 1 91.12 20 ILE B N 1
ATOM 1706 C CA . ILE B 1 20 ? -9.195 5.668 -18.797 1 91.12 20 ILE B CA 1
ATOM 1707 C C . ILE B 1 20 ? -9.883 4.312 -18.641 1 91.12 20 ILE B C 1
ATOM 1709 O O . ILE B 1 20 ? -10.945 4.078 -19.219 1 91.12 20 ILE B O 1
ATOM 1713 N N . GLU B 1 21 ? -9.234 3.447 -17.906 1 95.06 21 GLU B N 1
ATOM 1714 C CA . GLU B 1 21 ? -9.883 2.189 -17.547 1 95.06 21 GLU B CA 1
ATOM 1715 C C . GLU B 1 21 ? -10.555 2.289 -16.172 1 95.06 21 GLU B C 1
ATOM 1717 O O . GLU B 1 21 ? -10.016 2.91 -15.258 1 95.06 21 GLU B O 1
ATOM 1722 N N . TYR B 1 22 ? -11.742 1.754 -16.109 1 95.69 22 TYR B N 1
ATOM 1723 C CA . TYR B 1 22 ? -12.461 1.778 -14.844 1 95.69 22 TYR B CA 1
ATOM 1724 C C . TYR B 1 22 ? -13.312 0.529 -14.68 1 95.69 22 TYR B C 1
ATOM 1726 O O . TYR B 1 22 ? -13.625 -0.154 -15.656 1 95.69 22 TYR B O 1
ATOM 1734 N N . GLY B 1 23 ? -13.578 0.251 -13.406 1 96.62 23 GLY B N 1
ATOM 1735 C CA . GLY B 1 23 ? -14.367 -0.941 -13.148 1 96.62 23 GLY B CA 1
ATOM 1736 C C . GLY B 1 23 ? -14.609 -1.182 -11.664 1 96.62 23 GLY B C 1
ATOM 1737 O O . GLY B 1 23 ? -14.562 -0.248 -10.867 1 96.62 23 GLY B O 1
ATOM 1738 N N . MET B 1 24 ? -15.055 -2.396 -11.414 1 96.88 24 MET B N 1
ATOM 1739 C CA . MET B 1 24 ? -15.375 -2.836 -10.062 1 96.88 24 MET B CA 1
ATOM 1740 C C . MET B 1 24 ? -14.586 -4.09 -9.695 1 96.88 24 MET B C 1
ATOM 1742 O O . MET B 1 24 ? -14.445 -5 -10.516 1 96.88 24 MET B O 1
ATOM 1746 N N . GLY B 1 25 ? -13.992 -4.043 -8.578 1 96.88 25 GLY B N 1
ATOM 1747 C CA . GLY B 1 25 ? -13.344 -5.211 -8 1 96.88 25 GLY B CA 1
ATOM 1748 C C . GLY B 1 25 ? -13.992 -5.68 -6.711 1 96.88 25 GLY B C 1
ATOM 1749 O O . GLY B 1 25 ? -14.617 -4.891 -6 1 96.88 25 GLY B O 1
ATOM 1750 N N . ARG B 1 26 ? -13.836 -6.941 -6.418 1 96.88 26 ARG B N 1
ATOM 1751 C CA . ARG B 1 26 ? -14.32 -7.469 -5.145 1 96.88 26 ARG B CA 1
ATOM 1752 C C . ARG B 1 26 ? -13.195 -8.172 -4.387 1 96.88 26 ARG B C 1
ATOM 1754 O O . ARG B 1 26 ? -12.352 -8.836 -4.988 1 96.88 26 ARG B O 1
ATOM 1761 N N . PHE B 1 27 ? -13.156 -7.941 -3.141 1 96.81 27 PHE B N 1
ATOM 1762 C CA . PHE B 1 27 ? -12.188 -8.609 -2.275 1 96.81 27 PHE B CA 1
ATOM 1763 C C . PHE B 1 27 ? -12.891 -9.555 -1.306 1 96.81 27 PHE B C 1
ATOM 1765 O O . PHE B 1 27 ? -14.039 -9.312 -0.922 1 96.81 27 PHE B O 1
ATOM 1772 N N . ARG B 1 28 ? -12.203 -10.578 -0.938 1 96.62 28 ARG B N 1
ATOM 1773 C CA . ARG B 1 28 ? -12.727 -11.578 -0.011 1 96.62 28 ARG B CA 1
ATOM 1774 C C . ARG B 1 28 ? -12.25 -11.305 1.412 1 96.62 28 ARG B C 1
ATOM 1776 O O . ARG B 1 28 ? -11.094 -11.562 1.746 1 96.62 28 ARG B O 1
ATOM 1783 N N . CYS B 1 29 ? -13.172 -10.828 2.207 1 92.81 29 CYS B N 1
ATOM 1784 C CA . CYS B 1 29 ? -12.75 -10.414 3.543 1 92.81 29 CYS B CA 1
ATOM 1785 C C . CYS B 1 29 ? -12.852 -11.57 4.531 1 92.81 29 CYS B C 1
ATOM 1787 O O . CYS B 1 29 ? -12.18 -11.57 5.562 1 92.81 29 CYS B O 1
ATOM 1789 N N . GLU B 1 30 ? -13.664 -12.484 4.281 1 92 30 GLU B N 1
ATOM 1790 C CA . GLU B 1 30 ? -13.859 -13.719 5.035 1 92 30 GLU B CA 1
ATOM 1791 C C . GLU B 1 30 ? -14.383 -14.836 4.137 1 92 30 GLU B C 1
ATOM 1793 O O . GLU B 1 30 ? -14.703 -14.609 2.973 1 92 30 GLU B O 1
ATOM 1798 N N . GLU B 1 31 ? -14.312 -15.945 4.727 1 89.81 31 GLU B N 1
ATOM 1799 C CA . GLU B 1 31 ? -14.867 -17.047 3.953 1 89.81 31 GLU B CA 1
ATOM 1800 C C . GLU B 1 31 ? -16.312 -16.766 3.537 1 89.81 31 GLU B C 1
ATOM 1802 O O . GLU B 1 31 ? -17.172 -16.5 4.387 1 89.81 31 GLU B O 1
ATOM 1807 N N . GLY B 1 32 ? -16.5 -16.656 2.275 1 88.88 32 GLY B N 1
ATOM 1808 C CA . GLY B 1 32 ? -17.844 -16.469 1.734 1 88.88 32 GLY B CA 1
ATOM 1809 C C . GLY B 1 32 ? -18.297 -15.016 1.8 1 88.88 32 GLY B C 1
ATOM 1810 O O . GLY B 1 32 ? -19.453 -14.711 1.473 1 88.88 32 GLY B O 1
ATOM 1811 N N . GLN B 1 33 ? -17.531 -14.156 2.244 1 92.12 33 GLN B N 1
ATOM 1812 C CA . GLN B 1 33 ? -17.906 -12.75 2.373 1 92.12 33 GLN B CA 1
ATOM 1813 C C . GLN B 1 33 ? -17.016 -11.859 1.514 1 92.12 33 GLN B C 1
ATOM 1815 O O . GLN B 1 33 ? -15.789 -11.953 1.577 1 92.12 33 GLN B O 1
ATOM 1820 N N . PHE B 1 34 ? -17.703 -11 0.797 1 93.81 34 PHE B N 1
ATOM 1821 C CA . PHE B 1 34 ? -16.984 -10.156 -0.153 1 93.81 34 PHE B CA 1
ATOM 1822 C C . PHE B 1 34 ? -17.344 -8.688 0.039 1 93.81 34 PHE B C 1
ATOM 1824 O O . PHE B 1 34 ? -18.469 -8.367 0.454 1 93.81 34 PHE B O 1
ATOM 1831 N N . GLY B 1 35 ? -16.422 -7.84 -0.173 1 93.94 35 GLY B N 1
ATOM 1832 C CA . GLY B 1 35 ? -16.625 -6.41 -0.364 1 93.94 35 GLY B CA 1
ATOM 1833 C C . GLY B 1 35 ? -16.281 -5.941 -1.765 1 93.94 35 GLY B C 1
ATOM 1834 O O . GLY B 1 35 ? -15.539 -6.609 -2.482 1 93.94 35 GLY B O 1
ATOM 1835 N N . THR B 1 36 ? -16.891 -4.875 -2.174 1 95.19 36 THR B N 1
ATOM 1836 C CA . THR B 1 36 ? -16.625 -4.359 -3.512 1 95.19 36 THR B CA 1
ATOM 1837 C C . THR B 1 36 ? -16.156 -2.906 -3.451 1 95.19 36 THR B C 1
ATOM 1839 O O . THR B 1 36 ? -16.422 -2.207 -2.469 1 95.19 36 THR B O 1
ATOM 1842 N N . PHE B 1 37 ? -15.461 -2.5 -4.457 1 94.56 37 PHE B N 1
ATOM 1843 C CA . PHE B 1 37 ? -14.961 -1.138 -4.621 1 94.56 37 PHE B CA 1
ATOM 1844 C C . PHE B 1 37 ? -14.82 -0.788 -6.098 1 94.56 37 PHE B C 1
ATOM 1846 O O . PHE B 1 37 ? -14.891 -1.667 -6.957 1 94.56 37 PHE B O 1
ATOM 1853 N N . LEU B 1 38 ? -14.68 0.461 -6.348 1 95.25 38 LEU B N 1
ATOM 1854 C CA . LEU B 1 38 ? -14.43 0.928 -7.711 1 95.25 38 LEU B CA 1
ATOM 1855 C C . LEU B 1 38 ? -12.953 1.245 -7.914 1 95.25 38 LEU B C 1
ATOM 1857 O O . LEU B 1 38 ? -12.234 1.521 -6.953 1 95.25 38 LEU B O 1
ATOM 1861 N N . PHE B 1 39 ? -12.523 1.137 -9.18 1 95.19 39 PHE B N 1
ATOM 1862 C CA . PHE B 1 39 ? -11.148 1.521 -9.484 1 95.19 39 PHE B CA 1
ATOM 1863 C C . PHE B 1 39 ? -11.078 2.266 -10.812 1 95.19 39 PHE B C 1
ATOM 1865 O O . PHE B 1 39 ? -11.992 2.158 -11.641 1 95.19 39 PHE B O 1
ATOM 1872 N N . LYS B 1 40 ? -10.047 3.029 -10.922 1 93.56 40 LYS B N 1
ATOM 1873 C CA . LYS B 1 40 ? -9.672 3.725 -12.148 1 93.56 40 LYS B CA 1
ATOM 1874 C C . LYS B 1 40 ? -8.18 3.566 -12.438 1 93.56 40 LYS B C 1
ATOM 1876 O O . LYS B 1 40 ? -7.359 3.602 -11.523 1 93.56 40 LYS B O 1
ATOM 1881 N N . VAL B 1 41 ? -7.918 3.396 -13.688 1 93 41 VAL B N 1
ATOM 1882 C CA . VAL B 1 41 ? -6.547 3.412 -14.18 1 93 41 VAL B CA 1
ATOM 1883 C C . VAL B 1 41 ? -6.367 4.555 -15.18 1 93 41 VAL B C 1
ATOM 1885 O O . VAL B 1 41 ? -6.883 4.492 -16.297 1 93 41 VAL B O 1
ATOM 1888 N N . LEU B 1 42 ? -5.617 5.488 -14.727 1 87.62 42 LEU B N 1
ATOM 1889 C CA . LEU B 1 42 ? -5.363 6.633 -15.594 1 87.62 42 LEU B CA 1
ATOM 1890 C C . LEU B 1 42 ? -4.273 6.312 -16.609 1 87.62 42 LEU B C 1
ATOM 1892 O O . LEU B 1 42 ? -3.443 5.434 -16.391 1 87.62 42 LEU B O 1
ATOM 1896 N N . PRO B 1 43 ? -4.258 7.004 -17.703 1 84.69 43 PRO B N 1
ATOM 1897 C CA . PRO B 1 43 ? -3.223 6.762 -18.719 1 84.69 43 PRO B CA 1
ATOM 1898 C C . PRO B 1 43 ? -1.809 6.895 -18.156 1 84.69 43 PRO B C 1
ATOM 1900 O O . PRO B 1 43 ? -0.909 6.152 -18.562 1 84.69 43 PRO B O 1
ATOM 1903 N N . SER B 1 44 ? -1.611 7.77 -17.203 1 78.75 44 SER B N 1
ATOM 1904 C CA . SER B 1 44 ? -0.293 7.988 -16.625 1 78.75 44 SER B CA 1
ATOM 1905 C C . SER B 1 44 ? 0.175 6.77 -15.836 1 78.75 44 SER B C 1
ATOM 1907 O O . SER B 1 44 ? 1.377 6.559 -15.664 1 78.75 44 SER B O 1
ATOM 1909 N N . ALA B 1 45 ? -0.734 6.043 -15.297 1 79.81 45 ALA B N 1
ATOM 1910 C CA . ALA B 1 45 ? -0.383 4.832 -14.562 1 79.81 45 ALA B CA 1
ATOM 1911 C C . ALA B 1 45 ? 0.041 3.715 -15.508 1 79.81 45 ALA B C 1
ATOM 1913 O O . ALA B 1 45 ? 0.884 2.885 -15.156 1 79.81 45 ALA B O 1
ATOM 1914 N N . LYS B 1 46 ? -0.464 3.766 -16.672 1 76.06 46 LYS B N 1
ATOM 1915 C CA . LYS B 1 46 ? -0.232 2.68 -17.625 1 76.06 46 LYS B CA 1
ATOM 1916 C C . LYS B 1 46 ? 1.179 2.748 -18.203 1 76.06 46 LYS B C 1
ATOM 1918 O O . LYS B 1 46 ? 1.693 1.752 -18.719 1 76.06 46 LYS B O 1
ATOM 1923 N N . VAL B 1 47 ? 1.59 3.92 -18.047 1 72.5 47 VAL B N 1
ATOM 1924 C CA . VAL B 1 47 ? 2.908 4.086 -18.656 1 72.5 47 VAL B CA 1
ATOM 1925 C C . VAL B 1 47 ? 3.986 3.639 -17.672 1 72.5 47 VAL B C 1
ATOM 1927 O O . VAL B 1 47 ? 5.137 3.428 -18.062 1 72.5 47 VAL B O 1
ATOM 1930 N N . THR B 1 48 ? 3.494 3.471 -16.438 1 76.75 48 THR B N 1
ATOM 1931 C CA . THR B 1 48 ? 4.48 2.975 -15.492 1 76.75 48 THR B CA 1
ATOM 1932 C C . THR B 1 48 ? 4.723 1.48 -15.695 1 76.75 48 THR B C 1
ATOM 1934 O O . THR B 1 48 ? 3.816 0.748 -16.094 1 76.75 48 THR B O 1
ATOM 1937 N N . LYS B 1 49 ? 5.883 1.096 -15.406 1 88.31 49 LYS B N 1
ATOM 1938 C CA . LYS B 1 49 ? 6.215 -0.313 -15.594 1 88.31 49 LYS B CA 1
ATOM 1939 C C . LYS B 1 49 ? 5.68 -1.165 -14.453 1 88.31 49 LYS B C 1
ATOM 1941 O O . LYS B 1 49 ? 5.812 -2.391 -14.469 1 88.31 49 LYS B O 1
ATOM 1946 N N . PHE B 1 50 ? 5.023 -0.495 -13.523 1 91.75 50 PHE B N 1
ATOM 1947 C CA . PHE B 1 50 ? 4.617 -1.259 -12.352 1 91.75 50 PHE B CA 1
ATOM 1948 C C . PHE B 1 50 ? 3.102 -1.421 -12.312 1 91.75 50 PHE B C 1
ATOM 1950 O O . PHE B 1 50 ? 2.566 -2.062 -11.406 1 91.75 50 PHE B O 1
ATOM 1957 N N . CYS B 1 51 ? 2.451 -0.797 -13.234 1 94.75 51 CYS B N 1
ATOM 1958 C CA . CYS B 1 51 ? 1.031 -1.052 -13.445 1 94.75 51 CYS B CA 1
ATOM 1959 C C . CYS B 1 51 ? 0.817 -2.039 -14.586 1 94.75 51 CYS B C 1
ATOM 1961 O O . CYS B 1 51 ? 0.564 -1.635 -15.727 1 94.75 51 CYS B O 1
ATOM 1963 N N . HIS B 1 52 ? 0.842 -3.293 -14.258 1 96 52 HIS B N 1
ATOM 1964 C CA . HIS B 1 52 ? 0.708 -4.34 -15.266 1 96 52 HIS B CA 1
ATOM 1965 C C . HIS B 1 52 ? -0.728 -4.441 -15.773 1 96 52 HIS B C 1
ATOM 1967 O O . HIS B 1 52 ? -1.674 -4.25 -15 1 96 52 HIS B O 1
ATOM 1973 N N . PRO B 1 53 ? -0.845 -4.727 -17.094 1 95.06 53 PRO B N 1
ATOM 1974 C CA . PRO B 1 53 ? -2.205 -4.902 -17.609 1 95.06 53 PRO B CA 1
ATOM 1975 C C . PRO B 1 53 ? -2.947 -6.051 -16.922 1 95.06 53 PRO B C 1
ATOM 1977 O O . PRO B 1 53 ? -2.34 -7.07 -16.578 1 95.06 53 PRO B O 1
ATOM 1980 N N . PHE B 1 54 ? -4.227 -5.926 -16.734 1 96.5 54 PHE B N 1
ATOM 1981 C CA . PHE B 1 54 ? -5.074 -6.969 -16.172 1 96.5 54 PHE B CA 1
ATOM 1982 C C . PHE B 1 54 ? -6.461 -6.938 -16.797 1 96.5 54 PHE B C 1
ATOM 1984 O O . PHE B 1 54 ? -6.828 -5.965 -17.453 1 96.5 54 PHE B O 1
ATOM 1991 N N . PHE B 1 55 ? -7.234 -8.031 -16.578 1 96.25 55 PHE B N 1
ATOM 1992 C CA . PHE B 1 55 ? -8.523 -8.203 -17.25 1 96.25 55 PHE B CA 1
ATOM 1993 C C . PHE B 1 55 ? -9.586 -8.672 -16.25 1 96.25 55 PHE B C 1
ATOM 1995 O O . PHE B 1 55 ? -9.266 -9.047 -15.125 1 96.25 55 PHE B O 1
ATOM 2002 N N . GLU B 1 56 ? -10.812 -8.594 -16.766 1 96.94 56 GLU B N 1
ATOM 2003 C CA . GLU B 1 56 ? -11.898 -9.203 -16 1 96.94 56 GLU B CA 1
ATOM 2004 C C . GLU B 1 56 ? -11.609 -10.672 -15.727 1 96.94 56 GLU B C 1
ATOM 2006 O O . GLU B 1 56 ? -11.133 -11.398 -16.609 1 96.94 56 GLU B O 1
ATOM 2011 N N . GLY B 1 57 ? -11.883 -11.023 -14.438 1 96.5 57 GLY B N 1
ATOM 2012 C CA . GLY B 1 57 ? -11.633 -12.406 -14.055 1 96.5 57 GLY B CA 1
ATOM 2013 C C . GLY B 1 57 ? -10.273 -12.609 -13.414 1 96.5 57 GLY B C 1
ATOM 2014 O O . GLY B 1 57 ? -10 -13.672 -12.859 1 96.5 57 GLY B O 1
ATOM 2015 N N . ASP B 1 58 ? -9.43 -11.664 -13.492 1 97.25 58 ASP B N 1
ATOM 2016 C CA . ASP B 1 58 ? -8.117 -11.773 -12.859 1 97.25 58 ASP B CA 1
ATOM 2017 C C . ASP B 1 58 ? -8.188 -11.414 -11.383 1 97.25 58 ASP B C 1
ATOM 2019 O O . ASP B 1 58 ? -9.023 -10.602 -10.969 1 97.25 58 ASP B O 1
ATOM 2023 N N . VAL B 1 59 ? -7.383 -12.086 -10.602 1 97.88 59 VAL B N 1
ATOM 2024 C CA . VAL B 1 59 ? -7.07 -11.617 -9.25 1 97.88 59 VAL B CA 1
ATOM 2025 C C . VAL B 1 59 ? -5.824 -10.734 -9.289 1 97.88 59 VAL B C 1
ATOM 2027 O O . VAL B 1 59 ? -4.785 -11.141 -9.812 1 97.88 59 VAL B O 1
ATOM 2030 N N . VAL B 1 60 ? -5.961 -9.5 -8.766 1 98.25 60 VAL B N 1
ATOM 2031 C CA . VAL B 1 60 ? -4.93 -8.484 -8.953 1 98.25 60 VAL B CA 1
ATOM 2032 C C . VAL B 1 60 ? -4.613 -7.816 -7.621 1 98.25 60 VAL B C 1
ATOM 2034 O O . VAL B 1 60 ? -5.52 -7.527 -6.832 1 98.25 60 VAL B O 1
ATOM 2037 N N . THR B 1 61 ? -3.346 -7.68 -7.289 1 98.31 61 THR B N 1
ATOM 2038 C CA . THR B 1 61 ? -2.973 -6.742 -6.234 1 98.31 61 THR B CA 1
ATOM 2039 C C . THR B 1 61 ? -2.982 -5.309 -6.758 1 98.31 61 THR B C 1
ATOM 2041 O O . THR B 1 61 ? -2.344 -5.004 -7.766 1 98.31 61 THR B O 1
ATOM 2044 N N . LEU B 1 62 ? -3.686 -4.434 -6.117 1 98.12 62 LEU B N 1
ATOM 2045 C CA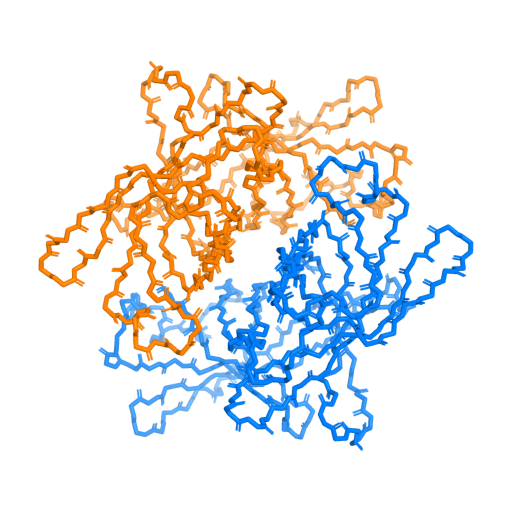 . LEU B 1 62 ? -3.852 -3.045 -6.527 1 98.12 62 LEU B CA 1
ATOM 2046 C C . LEU B 1 62 ? -3.391 -2.094 -5.43 1 98.12 62 LEU B C 1
ATOM 2048 O O . LEU B 1 62 ? -3.682 -2.311 -4.25 1 98.12 62 LEU B O 1
ATOM 2052 N N . VAL B 1 63 ? -2.65 -1.093 -5.812 1 96.69 63 VAL B N 1
ATOM 2053 C CA . VAL B 1 63 ? -2.211 -0.042 -4.898 1 96.69 63 VAL B CA 1
ATOM 2054 C C . VAL B 1 63 ? -2.398 1.324 -5.555 1 96.69 63 VAL B C 1
ATOM 2056 O O . VAL B 1 63 ? -2.184 1.477 -6.758 1 96.69 63 VAL B O 1
ATOM 2059 N N . GLY B 1 64 ? -2.795 2.287 -4.789 1 93.75 64 GLY B N 1
ATOM 2060 C CA . GLY B 1 64 ? -2.906 3.658 -5.266 1 93.75 64 GLY B CA 1
ATOM 2061 C C . GLY B 1 64 ? -3.588 4.578 -4.273 1 93.75 64 GLY B C 1
ATOM 2062 O O . GLY B 1 64 ? -3.754 4.227 -3.102 1 93.75 64 GLY B O 1
ATOM 2063 N N . GLN B 1 65 ? -3.891 5.738 -4.766 1 88.5 65 GLN B N 1
ATOM 2064 C CA . GLN B 1 65 ? -4.645 6.684 -3.951 1 88.5 65 GLN B CA 1
ATOM 2065 C C . GLN B 1 65 ? -6.137 6.363 -3.973 1 88.5 65 GLN B C 1
ATOM 2067 O O . GLN B 1 65 ? -6.664 5.906 -4.988 1 88.5 65 GLN B O 1
ATOM 2072 N N . PHE B 1 66 ? -6.727 6.613 -2.811 1 89.75 66 PHE B N 1
ATOM 2073 C CA . PHE B 1 66 ? -8.156 6.305 -2.812 1 89.75 66 PHE B CA 1
ATOM 2074 C C . PHE B 1 66 ? -8.969 7.531 -2.424 1 89.75 66 PHE B C 1
ATOM 2076 O O . PHE B 1 66 ? -8.461 8.445 -1.777 1 89.75 66 PHE B O 1
ATOM 2083 N N . SER B 1 67 ? -10.164 7.52 -2.928 1 85.62 67 SER B N 1
ATOM 2084 C CA . SER B 1 67 ? -11.211 8.422 -2.463 1 85.62 67 SER B CA 1
ATOM 2085 C C . SER B 1 67 ? -12.359 7.652 -1.829 1 85.62 67 SER B C 1
ATOM 2087 O O . SER B 1 67 ? -12.461 6.434 -1.984 1 85.62 67 SER B O 1
ATOM 2089 N N . TYR B 1 68 ? -13.164 8.383 -1.104 1 84.94 68 TYR B N 1
ATOM 2090 C CA . TYR B 1 68 ? -14.289 7.762 -0.413 1 84.94 68 TYR B CA 1
ATOM 2091 C C . TYR B 1 68 ? -15.539 8.617 -0.543 1 84.94 68 TYR B C 1
ATOM 2093 O O . TYR B 1 68 ? -15.484 9.844 -0.406 1 84.94 68 TYR B O 1
ATOM 2101 N N . GLU B 1 69 ? -16.594 7.938 -0.88 1 78.56 69 GLU B N 1
ATOM 2102 C CA . GLU B 1 69 ? -17.906 8.578 -0.893 1 78.56 69 GLU B CA 1
ATOM 2103 C C . GLU B 1 69 ? -18.953 7.719 -0.167 1 78.56 69 GLU B C 1
ATOM 2105 O O . GLU B 1 69 ? -18.969 6.5 -0.331 1 78.56 69 GLU B O 1
ATOM 2110 N N . THR B 1 70 ? -19.641 8.438 0.679 1 73.94 70 THR B N 1
ATOM 2111 C CA . THR B 1 70 ? -20.734 7.734 1.345 1 73.94 70 THR B CA 1
ATOM 2112 C C . THR B 1 70 ? -21.812 7.324 0.34 1 73.94 70 THR B C 1
ATOM 2114 O O . THR B 1 70 ? -22.25 8.141 -0.468 1 73.94 70 THR B O 1
ATOM 2117 N N . VAL B 1 71 ? -21.859 6.117 0.158 1 61.88 71 VAL B N 1
ATOM 2118 C CA . VAL B 1 71 ? -22.875 5.645 -0.779 1 61.88 71 VAL B CA 1
ATOM 2119 C C . VAL B 1 71 ? -24.047 5.039 -0.01 1 61.88 71 VAL B C 1
ATOM 2121 O O . VAL B 1 71 ? -23.875 4.559 1.113 1 61.88 71 VAL B O 1
ATOM 2124 N N . ASP B 1 72 ? -25.25 5.324 -0.509 1 61.72 72 ASP B N 1
ATOM 2125 C CA . ASP B 1 72 ? -26.438 4.668 0.038 1 61.72 72 ASP B CA 1
ATOM 2126 C C . ASP B 1 72 ? -26.234 3.156 0.129 1 61.72 72 ASP B C 1
ATOM 2128 O O . ASP B 1 72 ? -25.375 2.596 -0.567 1 61.72 72 ASP B O 1
ATOM 2132 N N . LYS B 1 73 ? -26.938 2.518 1.028 1 58.22 73 LYS B N 1
ATOM 2133 C CA . LYS B 1 73 ? -26.922 1.144 1.523 1 58.22 73 LYS B CA 1
ATOM 2134 C C . LYS B 1 73 ? -26.812 0.146 0.374 1 58.22 73 LYS B C 1
ATOM 2136 O O . LYS B 1 73 ? -27.828 -0.242 -0.214 1 58.22 73 LYS B O 1
ATOM 2141 N N . VAL B 1 74 ? -25.656 0.255 -0.432 1 56.59 74 VAL B N 1
ATOM 2142 C CA . VAL B 1 74 ? -25.469 -0.906 -1.297 1 56.59 74 VAL B CA 1
ATOM 2143 C C . VAL B 1 74 ? -24.609 -1.952 -0.586 1 56.59 74 VAL B C 1
ATOM 2145 O O . VAL B 1 74 ? -23.469 -1.675 -0.204 1 56.59 74 VAL B O 1
ATOM 2148 N N . GLU B 1 75 ? -25.234 -3.123 -0.381 1 64.5 75 GLU B N 1
ATOM 2149 C CA . GLU B 1 75 ? -24.594 -4.191 0.371 1 64.5 75 GLU B CA 1
ATOM 2150 C C . GLU B 1 75 ? -23.234 -4.559 -0.24 1 64.5 75 GLU B C 1
ATOM 2152 O O . GLU B 1 75 ? -23.141 -4.766 -1.45 1 64.5 75 GLU B O 1
ATOM 2157 N N . GLY B 1 76 ? -22.234 -4.484 0.527 1 73.75 76 GLY B N 1
ATOM 2158 C CA . GLY B 1 76 ? -20.922 -4.957 0.137 1 73.75 76 GLY B CA 1
ATOM 2159 C C . GLY B 1 76 ? -20.062 -3.881 -0.514 1 73.75 76 GLY B C 1
ATOM 2160 O O . GLY B 1 76 ? -18.859 -4.055 -0.68 1 73.75 76 GLY B O 1
ATOM 2161 N N . PHE B 1 77 ? -20.719 -2.814 -0.867 1 82.69 77 PHE B N 1
ATOM 2162 C CA . PHE B 1 77 ? -19.953 -1.733 -1.473 1 82.69 77 PHE B CA 1
ATOM 2163 C C . PHE B 1 77 ? -19.312 -0.857 -0.403 1 82.69 77 PHE B C 1
ATOM 2165 O O . PHE B 1 77 ? -20 -0.369 0.499 1 82.69 77 PHE B O 1
ATOM 2172 N N . THR B 1 78 ? -18.062 -0.648 -0.479 1 86.56 78 THR B N 1
ATOM 2173 C CA . THR B 1 78 ? -17.312 0.034 0.574 1 86.56 78 THR B CA 1
ATOM 2174 C C . THR B 1 78 ? -17.391 1.548 0.401 1 86.56 78 THR B C 1
ATOM 2176 O O . THR B 1 78 ? -17.234 2.299 1.366 1 86.56 78 THR B O 1
ATOM 2179 N N . GLY B 1 79 ? -17.625 1.986 -0.878 1 87.69 79 GLY B N 1
ATOM 2180 C CA . GLY B 1 79 ? -17.594 3.414 -1.158 1 87.69 79 GLY B CA 1
ATOM 2181 C C . GLY B 1 79 ? -16.234 3.904 -1.62 1 87.69 79 GLY B C 1
ATOM 2182 O O . GLY B 1 79 ? -16.078 5.082 -1.948 1 87.69 79 GLY B O 1
ATOM 2183 N N . PHE B 1 80 ? -15.289 2.984 -1.706 1 90.75 80 PHE B N 1
ATOM 2184 C CA . PHE B 1 80 ? -13.953 3.377 -2.121 1 90.75 80 PHE B CA 1
ATOM 2185 C C . PHE B 1 80 ? -13.844 3.41 -3.641 1 90.75 80 PHE B C 1
ATOM 2187 O O . PHE B 1 80 ? -14.398 2.553 -4.328 1 90.75 80 PHE B O 1
ATOM 2194 N N . THR B 1 81 ? -13.141 4.395 -4.07 1 91.44 81 THR B N 1
ATOM 2195 C CA . THR B 1 81 ? -12.633 4.406 -5.434 1 91.44 81 THR B CA 1
ATOM 2196 C C . THR B 1 81 ? -11.109 4.504 -5.438 1 91.44 81 THR B C 1
ATOM 2198 O O . THR B 1 81 ? -10.539 5.438 -4.867 1 91.44 81 THR B O 1
ATOM 2201 N N . LEU B 1 82 ? -10.523 3.557 -6.07 1 94.38 82 LEU B N 1
ATOM 2202 C CA . LEU B 1 82 ? -9.07 3.473 -6.098 1 94.38 82 LEU B CA 1
ATOM 2203 C C . LEU B 1 82 ? -8.516 3.994 -7.418 1 94.38 82 LEU B C 1
ATOM 2205 O O . LEU B 1 82 ? -8.891 3.502 -8.484 1 94.38 82 LEU B O 1
ATOM 2209 N N . ASN B 1 83 ? -7.668 5.023 -7.324 1 91.62 83 ASN B N 1
ATOM 2210 C CA . ASN B 1 83 ? -6.82 5.398 -8.453 1 91.62 83 ASN B CA 1
ATOM 2211 C C . ASN B 1 83 ? -5.543 4.566 -8.492 1 91.62 83 ASN B C 1
ATOM 2213 O O . ASN B 1 83 ? -4.609 4.816 -7.734 1 91.62 83 ASN B O 1
ATOM 2217 N N . VAL B 1 84 ? -5.484 3.693 -9.477 1 94.25 84 VAL B N 1
ATOM 2218 C CA . VAL B 1 84 ? -4.5 2.617 -9.453 1 94.25 84 VAL B CA 1
ATOM 2219 C C . VAL B 1 84 ? -3.141 3.146 -9.906 1 94.25 84 VAL B C 1
ATOM 2221 O O . VAL B 1 84 ? -3.033 3.746 -10.977 1 94.25 84 VAL B O 1
ATOM 2224 N N . SER B 1 85 ? -2.15 2.877 -9.078 1 92.62 85 SER B N 1
ATOM 2225 C CA . SER B 1 85 ? -0.764 3.166 -9.43 1 92.62 85 SER B CA 1
ATOM 2226 C C . SER B 1 85 ? 0.017 1.884 -9.695 1 92.62 85 SER B C 1
ATOM 2228 O O . SER B 1 85 ? 0.946 1.873 -10.508 1 92.62 85 SER B O 1
ATOM 2230 N N . VAL B 1 86 ? -0.29 0.904 -8.922 1 95.25 86 VAL B N 1
ATOM 2231 C CA . VAL B 1 86 ? 0.329 -0.411 -9.055 1 95.25 86 VAL B CA 1
ATOM 2232 C C . VAL B 1 86 ? -0.745 -1.465 -9.312 1 95.25 86 VAL B C 1
ATOM 2234 O O . VAL B 1 86 ? -1.78 -1.482 -8.641 1 95.25 86 VAL B O 1
ATOM 2237 N N . ALA B 1 87 ? -0.478 -2.279 -10.273 1 98 87 ALA B N 1
ATOM 2238 C CA . ALA B 1 87 ? -1.336 -3.428 -10.555 1 98 87 ALA B CA 1
ATOM 2239 C C . ALA B 1 87 ? -0.513 -4.633 -11 1 98 87 ALA B C 1
ATOM 2241 O O . ALA B 1 87 ? 0.297 -4.531 -11.922 1 98 87 ALA B O 1
ATOM 2242 N N . THR B 1 88 ? -0.695 -5.73 -10.328 1 97.69 88 THR B N 1
ATOM 2243 C CA . THR B 1 88 ? -0.031 -6.973 -10.719 1 97.69 88 THR B CA 1
ATOM 2244 C C . THR B 1 88 ? -0.979 -8.156 -10.578 1 97.69 88 THR B C 1
ATOM 2246 O O . THR B 1 88 ? -1.346 -8.539 -9.469 1 97.69 88 THR B O 1
ATOM 2249 N N . PRO B 1 89 ? -1.356 -8.711 -11.656 1 97.25 89 PRO B N 1
ATOM 2250 C CA . PRO B 1 89 ? -2.23 -9.883 -11.586 1 97.25 89 PRO B CA 1
ATOM 2251 C C . PRO B 1 89 ? -1.503 -11.133 -11.102 1 97.25 89 PRO B C 1
ATOM 2253 O O . PRO B 1 89 ? -0.331 -11.336 -11.43 1 97.25 89 PRO B O 1
ATOM 2256 N N . PHE B 1 90 ? -2.217 -11.867 -10.297 1 95.5 90 PHE B N 1
ATOM 2257 C CA . PHE B 1 90 ? -1.754 -13.203 -9.938 1 95.5 90 PHE B CA 1
ATOM 2258 C C . PHE B 1 90 ? -1.848 -14.141 -11.133 1 95.5 90 PHE B C 1
ATOM 2260 O O . PHE B 1 90 ? -2.758 -14.023 -11.953 1 95.5 90 PHE B O 1
ATOM 2267 N N . PRO B 1 91 ? -0.875 -14.992 -11.133 1 90.56 91 PRO B N 1
ATOM 2268 C CA . PRO B 1 91 ? -1.062 -16.031 -12.148 1 90.56 91 PRO B CA 1
ATOM 2269 C C . PRO B 1 91 ? -2.342 -16.844 -11.938 1 90.56 91 PRO B C 1
ATOM 2271 O O . PRO B 1 91 ? -2.689 -17.172 -10.797 1 90.56 91 PRO B O 1
ATOM 2274 N N . LYS B 1 92 ? -2.969 -17.125 -13.023 1 87.88 92 LYS B N 1
ATOM 2275 C CA . LYS B 1 92 ? -4.211 -17.891 -12.93 1 87.88 92 LYS B CA 1
ATOM 2276 C C . LYS B 1 92 ? -3.953 -19.312 -12.422 1 87.88 92 LYS B C 1
ATOM 2278 O O . LYS B 1 92 ? -2.914 -19.891 -12.727 1 87.88 92 LYS B O 1
ATOM 2283 N N . PRO B 1 93 ? -4.934 -19.734 -11.633 1 85.62 93 PRO B N 1
ATOM 2284 C CA . PRO B 1 93 ? -4.84 -21.156 -11.258 1 85.62 93 PRO B CA 1
ATOM 2285 C C . PRO B 1 93 ? -4.895 -22.094 -12.461 1 85.62 93 PRO B C 1
ATOM 2287 O O . PRO B 1 93 ? -5.102 -21.641 -13.586 1 85.62 93 PRO B O 1
ATOM 2290 N N . SER B 1 94 ? -4.598 -23.297 -12.18 1 81.38 94 SER B N 1
ATOM 2291 C CA . SER B 1 94 ? -4.531 -24.297 -13.234 1 81.38 94 SER B CA 1
ATOM 2292 C C . SER B 1 94 ? -5.863 -24.422 -13.969 1 81.38 94 SER B C 1
ATOM 2294 O O . SER B 1 94 ? -5.898 -24.734 -15.156 1 81.38 94 SER B O 1
ATOM 2296 N N . SER B 1 95 ? -6.906 -24.172 -13.344 1 83.69 95 SER B N 1
ATOM 2297 C CA . SER B 1 95 ? -8.242 -24.2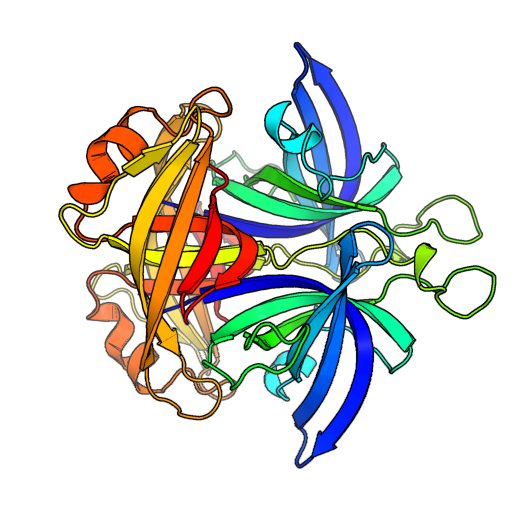66 -13.938 1 83.69 95 SER B CA 1
ATOM 2298 C C . SER B 1 95 ? -8.469 -23.141 -14.945 1 83.69 95 SER B C 1
ATOM 2300 O O . SER B 1 95 ? -9.406 -23.203 -15.75 1 83.69 95 SER B O 1
ATOM 2302 N N . GLY B 1 96 ? -7.676 -22.078 -14.922 1 86.12 96 GLY B N 1
ATOM 2303 C CA . GLY B 1 96 ? -7.812 -20.953 -15.836 1 86.12 96 GLY B CA 1
ATOM 2304 C C . GLY B 1 96 ? -8.727 -19.859 -15.305 1 86.12 96 GLY B C 1
ATOM 2305 O O . GLY B 1 96 ? -8.82 -18.781 -15.898 1 86.12 96 GLY B O 1
ATOM 2306 N N . CYS B 1 97 ? -9.445 -20.234 -14.305 1 90.94 97 CYS B N 1
ATOM 2307 C CA . CYS B 1 97 ? -10.344 -19.25 -13.703 1 90.94 97 CYS B CA 1
ATOM 2308 C C . CYS B 1 97 ? -10.258 -19.297 -12.188 1 90.94 97 CYS B C 1
ATOM 2310 O O . CYS B 1 97 ? -9.961 -20.344 -11.602 1 90.94 97 CYS B O 1
ATOM 2312 N N . TRP B 1 98 ? -10.508 -18.125 -11.609 1 93.12 98 TRP B N 1
ATOM 2313 C CA . TRP B 1 98 ? -10.508 -18.047 -10.156 1 93.12 98 TRP B CA 1
ATOM 2314 C C . TRP B 1 98 ? -11.875 -18.406 -9.586 1 93.12 98 TRP B C 1
ATOM 2316 O O . TRP B 1 98 ? -12.883 -17.781 -9.953 1 93.12 98 TRP B O 1
ATOM 2326 N N . GLU B 1 99 ? -11.852 -19.391 -8.719 1 90.75 99 GLU B N 1
ATOM 2327 C CA . GLU B 1 99 ? -13.047 -19.672 -7.922 1 90.75 99 GLU B CA 1
ATOM 2328 C C . GLU B 1 99 ? -13.102 -18.75 -6.695 1 90.75 99 GLU B C 1
ATOM 2330 O O . GLU B 1 99 ? -12.07 -18.375 -6.145 1 90.75 99 GLU B O 1
ATOM 2335 N N . PRO B 1 100 ? -14.273 -18.453 -6.301 1 87.69 100 PRO B N 1
ATOM 2336 C CA . PRO B 1 100 ? -14.414 -17.531 -5.176 1 87.69 100 PRO B CA 1
ATOM 2337 C C . PRO B 1 100 ? -13.586 -17.953 -3.963 1 87.69 100 PRO B C 1
ATOM 2339 O O . PRO B 1 100 ? -13.016 -17.094 -3.277 1 87.69 100 PRO B O 1
ATOM 2342 N N . GLU B 1 101 ? -13.461 -19.219 -3.77 1 89.31 101 GLU B N 1
ATOM 2343 C CA . GLU B 1 101 ? -12.781 -19.719 -2.582 1 89.31 101 GLU B CA 1
ATOM 2344 C C . GLU B 1 101 ? -11.266 -19.641 -2.74 1 89.31 101 GLU B C 1
ATOM 2346 O O . GLU B 1 101 ? -10.523 -19.766 -1.762 1 89.31 101 GLU B O 1
ATOM 2351 N N . GLU B 1 102 ? -10.844 -19.406 -3.965 1 90.69 102 GLU B N 1
ATOM 2352 C CA . GLU B 1 102 ? -9.414 -19.375 -4.234 1 90.69 102 GLU B CA 1
ATOM 2353 C C . GLU B 1 102 ? -8.859 -17.953 -4.129 1 90.69 102 GLU B C 1
ATOM 2355 O O . GLU B 1 102 ? -7.645 -17.766 -4.098 1 90.69 102 GLU B O 1
ATOM 2360 N N . ILE B 1 103 ? -9.781 -17.062 -4.137 1 93.19 103 ILE B N 1
ATOM 2361 C CA . ILE B 1 103 ? -9.352 -15.672 -3.988 1 93.19 103 ILE B CA 1
ATOM 2362 C C . ILE B 1 103 ? -8.734 -15.461 -2.605 1 93.19 103 ILE B C 1
ATOM 2364 O O . ILE B 1 103 ? -9.359 -15.781 -1.59 1 93.19 103 ILE B O 1
ATOM 2368 N N . PRO B 1 104 ? -7.543 -14.992 -2.521 1 95.06 104 PRO B N 1
ATOM 2369 C CA . PRO B 1 104 ? -6.918 -14.797 -1.212 1 95.06 104 PRO B CA 1
ATOM 2370 C C . PRO B 1 104 ? -7.711 -13.844 -0.317 1 95.06 104 PRO B C 1
ATOM 2372 O O . PRO B 1 104 ? -8.266 -12.859 -0.801 1 95.06 104 PRO B O 1
ATOM 2375 N N . LEU B 1 105 ? -7.746 -14.211 0.947 1 96.19 105 LEU B N 1
ATOM 2376 C CA . LEU B 1 105 ? -8.359 -13.281 1.89 1 96.19 105 LEU B CA 1
ATOM 2377 C C . LEU B 1 105 ? -7.637 -11.938 1.873 1 96.19 105 LEU B C 1
ATOM 2379 O O . LEU B 1 105 ? -6.402 -11.891 1.895 1 96.19 105 LEU B O 1
ATOM 2383 N N . SER B 1 106 ? -8.438 -10.914 1.79 1 95.5 106 SER B N 1
ATOM 2384 C CA . SER B 1 106 ? -7.898 -9.562 1.717 1 95.5 106 SER B CA 1
ATOM 2385 C C . SER B 1 106 ? -8.914 -8.531 2.201 1 95.5 106 SER B C 1
ATOM 2387 O O . SER B 1 106 ? -10.125 -8.75 2.113 1 95.5 106 SER B O 1
ATOM 2389 N N . SER B 1 107 ? -8.367 -7.508 2.742 1 95.12 107 SER B N 1
ATOM 2390 C CA . SER B 1 107 ? -9.125 -6.289 3.031 1 95.12 107 SER B CA 1
ATOM 2391 C C . SER B 1 107 ? -8.336 -5.047 2.635 1 95.12 107 SER B C 1
ATOM 2393 O O . SER B 1 107 ? -7.105 -5.031 2.717 1 95.12 107 SER B O 1
ATOM 2395 N N . PRO B 1 108 ? -9.102 -4.062 2.164 1 96.12 108 PRO B N 1
ATOM 2396 C CA . PRO B 1 108 ? -8.367 -2.82 1.905 1 96.12 108 PRO B CA 1
ATOM 2397 C C . PRO B 1 108 ? -7.488 -2.398 3.08 1 96.12 108 PRO B C 1
ATOM 2399 O O . PRO B 1 108 ? -7.973 -2.285 4.211 1 96.12 108 PRO B O 1
ATOM 2402 N N . TYR B 1 109 ? -6.238 -2.314 2.84 1 95.56 109 TYR B N 1
ATOM 2403 C CA . TYR B 1 109 ? -5.281 -1.727 3.768 1 95.56 109 TYR B CA 1
ATOM 2404 C C . TYR B 1 109 ? -5.082 -0.243 3.484 1 95.56 109 TYR B C 1
ATOM 2406 O O . TYR B 1 109 ? -4.551 0.13 2.436 1 95.56 109 TYR B O 1
ATOM 2414 N N . LEU B 1 110 ? -5.449 0.552 4.434 1 92.62 110 LEU B N 1
ATOM 2415 C CA . LEU B 1 110 ? -5.543 1.991 4.215 1 92.62 110 LEU B CA 1
ATOM 2416 C C . LEU B 1 110 ? -4.434 2.729 4.957 1 92.62 110 LEU B C 1
ATOM 2418 O O . LEU B 1 110 ? -4.031 2.316 6.047 1 92.62 110 LEU B O 1
ATOM 2422 N N . SER B 1 111 ? -3.979 3.809 4.348 1 89.38 111 SER B N 1
ATOM 2423 C CA . SER B 1 111 ? -3.043 4.734 4.977 1 89.38 111 SER B CA 1
ATOM 2424 C C . SER B 1 111 ? -3.416 6.184 4.68 1 89.38 111 SER B C 1
ATOM 2426 O O . SER B 1 111 ? -3.592 6.559 3.52 1 89.38 111 SER B O 1
ATOM 2428 N N . PHE B 1 112 ? -3.541 6.957 5.707 1 85.31 112 PHE B N 1
ATOM 2429 C CA . PHE B 1 112 ? -3.955 8.336 5.484 1 85.31 112 PHE B CA 1
ATOM 2430 C C . PHE B 1 112 ? -3.723 9.18 6.73 1 85.31 112 PHE B C 1
ATOM 2432 O O . PHE B 1 112 ? -3.549 8.641 7.828 1 85.31 112 PHE B O 1
ATOM 2439 N N . ASN B 1 113 ? -3.74 10.469 6.512 1 80.44 113 ASN B N 1
ATOM 2440 C CA . ASN B 1 113 ? -3.725 11.414 7.621 1 80.44 113 ASN B CA 1
ATOM 2441 C C . ASN B 1 113 ? -5.137 11.703 8.133 1 80.44 113 ASN B C 1
ATOM 2443 O O . ASN B 1 113 ? -6.078 11.797 7.34 1 80.44 113 ASN B O 1
ATOM 2447 N N . THR B 1 114 ? -5.152 11.844 9.445 1 81.19 114 THR B N 1
ATOM 2448 C CA . THR B 1 114 ? -6.473 12.086 10.016 1 81.19 114 THR B CA 1
ATOM 2449 C C . THR B 1 114 ? -6.363 12.945 11.273 1 81.19 114 THR B C 1
ATOM 2451 O O . THR B 1 114 ? -5.289 13.055 11.867 1 81.19 114 THR B O 1
ATOM 2454 N N . GLN B 1 115 ? -7.426 13.57 11.531 1 81.81 115 GLN B N 1
ATOM 2455 C CA . GLN B 1 115 ? -7.547 14.398 12.727 1 81.81 115 GLN B CA 1
ATOM 2456 C C . GLN B 1 115 ? -8.547 13.797 13.711 1 81.81 115 GLN B C 1
ATOM 2458 O O . GLN B 1 115 ? -9.688 13.508 13.344 1 81.81 115 GLN B O 1
ATOM 2463 N N . PRO B 1 116 ? -8.086 13.656 14.898 1 83.5 116 PRO B N 1
ATOM 2464 C CA . PRO B 1 116 ? -9.016 13.102 15.883 1 83.5 116 PRO B CA 1
ATOM 2465 C C . PRO B 1 116 ? -10.125 14.07 16.266 1 83.5 116 PRO B C 1
ATOM 2467 O O . PRO B 1 116 ? -9.906 15.289 16.281 1 83.5 116 PRO B O 1
ATOM 2470 N N . VAL B 1 117 ? -11.258 13.531 16.484 1 83.38 117 VAL B N 1
ATOM 2471 C CA . VAL B 1 117 ? -12.336 14.305 17.094 1 83.38 117 VAL B CA 1
ATOM 2472 C C . VAL B 1 117 ? -12.156 14.3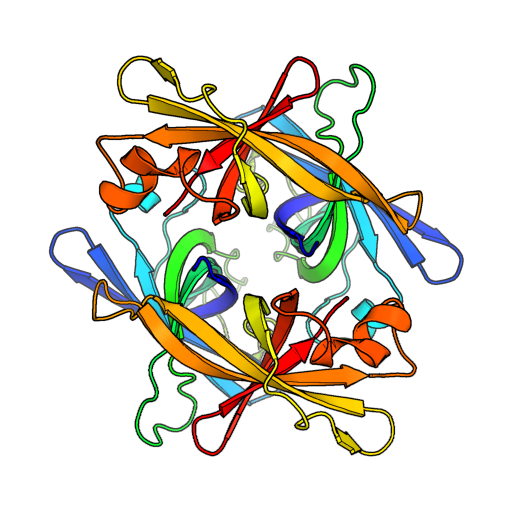36 18.609 1 83.38 117 VAL B C 1
ATOM 2474 O O . VAL B 1 117 ? -12.242 13.297 19.281 1 83.38 117 VAL B O 1
ATOM 2477 N N . PRO B 1 118 ? -11.969 15.523 19.062 1 80.56 118 PRO B N 1
ATOM 2478 C CA . PRO B 1 118 ? -11.719 15.609 20.516 1 80.56 118 PRO B CA 1
ATOM 2479 C C . PRO B 1 118 ? -12.836 14.977 21.344 1 80.56 118 PRO B C 1
ATOM 2481 O O . PRO B 1 118 ? -14.016 15.133 21.016 1 80.56 118 PRO B O 1
ATOM 2484 N N . GLY B 1 119 ? -12.445 14.164 22.438 1 80.69 119 GLY B N 1
ATOM 2485 C CA . GLY B 1 119 ? -13.391 13.586 23.375 1 80.69 119 GLY B CA 1
ATOM 2486 C C . GLY B 1 119 ? -14.062 12.328 22.859 1 80.69 119 GLY B C 1
ATOM 2487 O O . GLY B 1 119 ? -14.945 11.773 23.516 1 80.69 119 GLY B O 1
ATOM 2488 N N . SER B 1 120 ? -13.602 11.859 21.703 1 82.81 120 SER B N 1
ATOM 2489 C CA . SER B 1 120 ? -14.305 10.734 21.094 1 82.81 120 SER B CA 1
ATOM 2490 C C . SER B 1 120 ? -13.648 9.406 21.453 1 82.81 120 SER B C 1
ATOM 2492 O O . SER B 1 120 ? -14.117 8.344 21.031 1 82.81 120 SER B O 1
ATOM 2494 N N . LEU B 1 121 ? -12.625 9.461 22.125 1 81.69 121 LEU B N 1
ATOM 2495 C CA . LEU B 1 121 ? -11.938 8.227 22.5 1 81.69 121 LEU B CA 1
ATOM 2496 C C . LEU B 1 121 ? -12.812 7.379 23.422 1 81.69 121 LEU B C 1
ATOM 2498 O O . LEU B 1 121 ? -13.383 7.891 24.391 1 81.69 121 LEU B O 1
ATOM 2502 N N . ARG B 1 122 ? -12.922 6.125 22.984 1 81.56 122 ARG B N 1
ATOM 2503 C CA . ARG B 1 122 ? -13.711 5.18 23.766 1 81.56 122 ARG B CA 1
ATOM 2504 C C . ARG B 1 122 ? -13 3.832 23.859 1 81.56 122 ARG B C 1
ATOM 2506 O O . ARG B 1 122 ? -12.352 3.396 22.922 1 81.56 122 ARG B O 1
ATOM 2513 N N . GLN B 1 123 ? -13.055 3.23 24.938 1 78.88 123 GLN B N 1
ATOM 2514 C CA . GLN B 1 123 ? -12.523 1.885 25.141 1 78.88 123 GLN B CA 1
ATOM 2515 C C . GLN B 1 123 ? -13.648 0.875 25.344 1 78.88 123 GLN B C 1
ATOM 2517 O O . GLN B 1 123 ? -14.57 1.122 26.125 1 78.88 123 GLN B O 1
ATOM 2522 N N . ILE B 1 124 ? -13.656 -0.105 24.547 1 74 124 ILE B N 1
ATOM 2523 C CA . ILE B 1 124 ? -14.555 -1.241 24.703 1 74 124 ILE B CA 1
ATOM 2524 C C . ILE B 1 124 ? -13.742 -2.529 24.844 1 74 124 ILE B C 1
ATOM 2526 O O . ILE B 1 124 ? -13.094 -2.963 23.891 1 74 124 ILE B O 1
ATOM 2530 N N . GLU B 1 125 ? -13.766 -3.137 25.984 1 75.25 125 GLU B N 1
ATOM 2531 C CA . GLU B 1 125 ? -12.945 -4.309 26.281 1 75.25 125 GLU B CA 1
ATOM 2532 C C . GLU B 1 125 ? -11.469 -4.023 26.016 1 75.25 125 GLU B C 1
ATOM 2534 O O . GLU B 1 125 ? -10.891 -3.104 26.594 1 75.25 125 GLU B O 1
ATOM 2539 N N . ASN B 1 126 ? -10.891 -4.715 25.078 1 73.25 126 ASN B N 1
ATOM 2540 C CA . ASN B 1 126 ? -9.461 -4.555 24.844 1 73.25 126 ASN B CA 1
ATOM 2541 C C . ASN B 1 126 ? -9.188 -3.736 23.578 1 73.25 126 ASN B C 1
ATOM 2543 O O . ASN B 1 126 ? -8.078 -3.768 23.031 1 73.25 126 ASN B O 1
ATOM 2547 N N . CYS B 1 127 ? -10.266 -3.027 23.25 1 74.75 127 CYS B N 1
ATOM 2548 C CA . CYS B 1 127 ? -10.109 -2.219 22.031 1 74.75 127 CYS B CA 1
ATOM 2549 C C . CYS B 1 127 ? -10.391 -0.75 22.328 1 74.75 127 CYS B C 1
ATOM 2551 O O . CYS B 1 127 ? -11.312 -0.429 23.078 1 74.75 127 CYS B O 1
ATOM 2553 N N . GLN B 1 128 ? -9.602 0.135 21.828 1 78.94 128 GLN B N 1
ATOM 2554 C CA . GLN B 1 128 ? -9.852 1.571 21.844 1 78.94 128 GLN B CA 1
ATOM 2555 C C . GLN B 1 128 ? -10.258 2.086 20.469 1 78.94 128 GLN B C 1
ATOM 2557 O O . GLN B 1 128 ? -9.719 1.646 19.453 1 78.94 128 GLN B O 1
ATOM 2562 N N . PHE B 1 129 ? -11.203 2.971 20.594 1 80.94 129 PHE B N 1
ATOM 2563 C CA . PHE B 1 129 ? -11.711 3.547 19.359 1 80.94 129 PHE B CA 1
ATOM 2564 C C . PHE B 1 129 ? -11.672 5.07 19.406 1 80.94 129 PHE B C 1
ATOM 2566 O O . PHE B 1 129 ? -11.938 5.664 20.453 1 80.94 129 PHE B O 1
ATOM 2573 N N . ILE B 1 130 ? -11.336 5.625 18.328 1 83.06 130 ILE B N 1
ATOM 2574 C CA . ILE B 1 130 ? -11.375 7.078 18.203 1 83.06 130 ILE B CA 1
ATOM 2575 C C . ILE B 1 130 ? -12.039 7.473 16.891 1 83.06 130 ILE B C 1
ATOM 2577 O O . ILE B 1 130 ? -11.844 6.812 15.867 1 83.06 130 ILE B O 1
ATOM 2581 N N . ARG B 1 131 ? -12.781 8.508 16.984 1 84.94 131 ARG B N 1
ATOM 2582 C CA . ARG B 1 131 ? -13.336 9.094 15.773 1 84.94 131 ARG B CA 1
ATOM 2583 C C . ARG B 1 131 ? -12.398 10.141 15.188 1 84.94 131 ARG B C 1
ATOM 2585 O O . ARG B 1 131 ? -11.758 10.891 15.93 1 84.94 131 ARG B O 1
ATOM 2592 N N . THR B 1 132 ? -12.32 10.039 13.898 1 82.88 132 THR B N 1
ATOM 2593 C CA . THR B 1 132 ? -11.438 10.992 13.242 1 82.88 132 THR B CA 1
ATOM 2594 C C . THR B 1 132 ? -12.109 11.594 12.008 1 82.88 132 THR B C 1
ATOM 2596 O O . THR B 1 132 ? -13.125 11.07 11.531 1 82.88 132 THR B O 1
ATOM 2599 N N . LYS B 1 133 ? -11.578 12.695 11.609 1 82.5 133 LYS B N 1
ATOM 2600 C CA . LYS B 1 133 ? -11.945 13.344 10.359 1 82.5 133 LYS B CA 1
ATOM 2601 C C . LYS B 1 133 ? -10.742 13.484 9.438 1 82.5 133 LYS B C 1
ATOM 2603 O O . LYS B 1 133 ? -9.641 13.805 9.891 1 82.5 133 LYS B O 1
ATOM 2608 N N . SER B 1 134 ? -10.984 13.117 8.219 1 79.06 134 SER B N 1
ATOM 2609 C CA . SER B 1 134 ? -9.914 13.219 7.234 1 79.06 134 SER B CA 1
ATOM 2610 C C . SER B 1 134 ? -10.383 13.938 5.973 1 79.06 134 SER B C 1
ATOM 2612 O O . SER B 1 134 ? -11.539 13.789 5.566 1 79.06 134 SER B O 1
ATOM 2614 N N . LEU B 1 135 ? -9.414 14.719 5.453 1 73.31 135 LEU B N 1
ATOM 2615 C CA . LEU B 1 135 ? -9.656 15.281 4.129 1 73.31 135 LEU B CA 1
ATOM 2616 C C . LEU B 1 135 ? -9.148 14.352 3.035 1 73.31 135 LEU B C 1
ATOM 2618 O O . LEU B 1 135 ? -7.934 14.18 2.873 1 73.31 135 LEU B O 1
ATOM 2622 N N . ILE B 1 136 ? -10.062 13.672 2.486 1 69.06 136 ILE B N 1
ATOM 2623 C CA . ILE B 1 136 ? -9.742 12.727 1.422 1 69.06 136 ILE B CA 1
ATOM 2624 C C . ILE B 1 136 ? -10.336 13.211 0.103 1 69.06 136 ILE B C 1
ATOM 2626 O O . ILE B 1 136 ? -11.406 13.828 0.086 1 69.06 136 ILE B O 1
ATOM 2630 N N . ASN B 1 137 ? -9.531 13.094 -0.966 1 61.69 137 ASN B N 1
ATOM 2631 C CA . ASN B 1 137 ? -10.023 13.477 -2.281 1 61.69 137 ASN B CA 1
ATOM 2632 C C . ASN B 1 137 ? -11.336 12.766 -2.615 1 61.69 137 ASN B C 1
ATOM 2634 O O . ASN B 1 137 ? -11.531 11.609 -2.242 1 61.69 137 ASN B O 1
ATOM 2638 N N . SER B 1 138 ? -12.266 13.594 -3.119 1 51.91 138 SER B N 1
ATOM 2639 C CA . SER B 1 138 ? -13.5 13 -3.621 1 51.91 138 SER B CA 1
ATOM 2640 C C . SER B 1 138 ? -13.32 12.461 -5.039 1 51.91 138 SER B C 1
ATOM 2642 O O . SER B 1 138 ? -12.672 13.102 -5.871 1 51.91 138 SER B O 1
ATOM 2644 N N . GLY B 1 139 ? -13.391 11.211 -5.285 1 49.22 139 GLY B N 1
ATOM 2645 C CA . GLY B 1 139 ? -13.281 10.578 -6.594 1 49.22 139 GLY B CA 1
ATOM 2646 C C . GLY B 1 139 ? -14.023 11.336 -7.68 1 49.22 139 GLY B C 1
ATOM 2647 O O . GLY B 1 139 ? -13.672 11.234 -8.859 1 49.22 139 GLY B O 1
ATOM 2648 N N . TYR B 1 140 ? -15.016 12.023 -7.309 1 41.97 140 TYR B N 1
ATOM 2649 C CA . TYR B 1 140 ? -15.914 12.633 -8.289 1 41.97 140 TYR B CA 1
ATOM 2650 C C . TYR B 1 140 ? -15.586 14.102 -8.484 1 41.97 140 TYR B C 1
ATOM 2652 O O . TYR B 1 140 ? -15.672 14.625 -9.602 1 41.97 140 TYR B O 1
ATOM 2660 N N . THR B 1 141 ? -15.234 14.75 -7.418 1 43.34 141 THR B N 1
ATOM 2661 C CA . THR B 1 141 ? -15.242 16.203 -7.539 1 43.34 141 THR B CA 1
ATOM 2662 C C . THR B 1 141 ? -13.828 16.766 -7.395 1 43.34 141 THR B C 1
ATOM 2664 O O . THR B 1 141 ? -13.609 17.953 -7.57 1 43.34 141 THR B O 1
ATOM 2667 N N . LYS B 1 142 ? -12.883 16.016 -7.574 1 51.53 142 LYS B N 1
ATOM 2668 C CA . LYS B 1 142 ? -11.516 16.5 -7.348 1 51.53 142 LYS B CA 1
ATOM 2669 C C . LYS B 1 142 ? -11.445 17.406 -6.121 1 51.53 142 LYS B C 1
ATOM 2671 O O . LYS B 1 142 ? -10.594 18.281 -6.051 1 51.53 142 LYS B O 1
ATOM 2676 N N . LYS B 1 143 ? -12.547 17.453 -5.355 1 54.59 143 LYS B N 1
ATOM 2677 C CA . LYS B 1 143 ? -12.555 18.219 -4.121 1 54.59 143 LYS B CA 1
ATOM 2678 C C . LYS B 1 143 ? -12.367 17.328 -2.904 1 54.59 143 LYS B C 1
ATOM 2680 O O . LYS B 1 143 ? -12.719 16.141 -2.941 1 54.59 143 LYS B O 1
ATOM 2685 N N . TYR B 1 144 ? -11.648 17.953 -1.948 1 58.09 144 TYR B N 1
ATOM 2686 C CA . TYR B 1 144 ? -11.5 17.219 -0.69 1 58.09 144 TYR B CA 1
ATOM 2687 C C . TYR B 1 144 ? -12.805 17.203 0.088 1 58.09 144 TYR B C 1
ATOM 2689 O O . TYR B 1 144 ? -13.539 18.188 0.12 1 58.09 144 TYR B O 1
ATOM 2697 N N . THR B 1 145 ? -13.234 16.016 0.405 1 62.47 145 THR B N 1
ATOM 2698 C CA . THR B 1 145 ? -14.398 15.852 1.273 1 62.47 145 THR B CA 1
ATOM 2699 C C . THR B 1 145 ? -13.977 15.352 2.65 1 62.47 145 THR B C 1
ATOM 2701 O O . THR B 1 145 ? -13 14.602 2.773 1 62.47 145 THR B O 1
ATOM 2704 N N . GLU B 1 146 ? -14.727 15.859 3.6 1 68.69 146 GLU B N 1
ATOM 2705 C CA . GLU B 1 146 ? -14.5 15.359 4.953 1 68.69 146 GLU B CA 1
ATOM 2706 C C . GLU B 1 146 ? -15.078 13.961 5.133 1 68.69 146 GLU B C 1
ATOM 2708 O O . GLU B 1 146 ? -16.266 13.734 4.887 1 68.69 146 GLU B O 1
ATOM 2713 N N . SER B 1 147 ? -14.18 13.047 5.312 1 68.81 147 SER B N 1
ATOM 2714 C CA . SER B 1 147 ? -14.586 11.672 5.582 1 68.81 147 SER B CA 1
ATOM 2715 C C . SER B 1 147 ? -14.352 11.297 7.043 1 68.81 147 SER B C 1
ATOM 2717 O O . SER B 1 147 ? -13.336 11.688 7.629 1 68.81 147 SER B O 1
ATOM 2719 N N . ARG B 1 148 ? -15.375 10.57 7.539 1 74.75 148 ARG B N 1
ATOM 2720 C CA . ARG B 1 148 ? -15.289 10.203 8.945 1 74.75 148 ARG B CA 1
ATOM 2721 C C . ARG B 1 148 ? -14.852 8.75 9.109 1 74.75 148 ARG B C 1
ATOM 2723 O O . ARG B 1 148 ? -15.352 7.863 8.414 1 74.75 148 ARG B O 1
ATOM 2730 N N . PHE B 1 149 ? -13.883 8.625 9.984 1 75.44 149 PHE B N 1
ATOM 2731 C CA . PHE B 1 149 ? -13.344 7.301 10.266 1 75.44 149 PHE B CA 1
ATOM 2732 C C . PHE B 1 149 ? -13.43 6.984 11.75 1 75.44 149 PHE B C 1
ATOM 2734 O O . PHE B 1 149 ? -13.352 7.887 12.586 1 75.44 149 PHE B O 1
ATOM 2741 N N . ARG B 1 150 ? -13.781 5.727 11.938 1 77.81 150 ARG B N 1
ATOM 2742 C CA . ARG B 1 150 ? -13.609 5.156 13.273 1 77.81 150 ARG B CA 1
ATOM 2743 C C . ARG B 1 150 ? -12.43 4.191 13.312 1 77.81 150 ARG B C 1
ATOM 2745 O O . ARG B 1 150 ? -12.445 3.156 12.641 1 77.81 150 ARG B O 1
ATOM 2752 N N . ILE B 1 151 ? -11.484 4.574 14.039 1 74.94 151 ILE B N 1
ATOM 2753 C CA . ILE B 1 151 ? -10.234 3.824 14.07 1 74.94 151 ILE B CA 1
ATOM 2754 C C . ILE B 1 151 ? -10.117 3.074 15.398 1 74.94 151 ILE B C 1
ATOM 2756 O O . ILE B 1 151 ? -10.242 3.674 16.469 1 74.94 151 ILE B O 1
ATOM 2760 N N . GLY B 1 152 ? -10.062 1.776 15.266 1 74.19 152 GLY B N 1
ATOM 2761 C CA . GLY B 1 152 ? -9.891 0.933 16.438 1 74.19 152 GLY B CA 1
ATOM 2762 C C . GLY B 1 152 ? -8.516 0.297 16.516 1 74.19 152 GLY B C 1
ATOM 2763 O O . GLY B 1 152 ? -7.879 0.045 15.484 1 74.19 152 GLY B O 1
ATOM 2764 N N . TYR B 1 153 ? -8 0.238 17.734 1 71.25 153 TYR B N 1
ATOM 2765 C CA . TYR B 1 153 ? -6.781 -0.532 17.938 1 71.25 153 TYR B CA 1
ATOM 2766 C C . TYR B 1 153 ? -6.902 -1.436 19.156 1 71.25 153 TYR B C 1
ATOM 2768 O O . TYR B 1 153 ? -7.652 -1.136 20.094 1 71.25 153 TYR B O 1
ATOM 2776 N N . GLN B 1 154 ? -6.23 -2.58 19.031 1 64.69 154 GLN B N 1
ATOM 2777 C CA . GLN B 1 154 ? -6.191 -3.533 20.141 1 64.69 154 GLN B CA 1
ATOM 2778 C C . GLN B 1 154 ? -5.102 -3.168 21.141 1 64.69 154 GLN B C 1
ATOM 2780 O O . GLN B 1 154 ? -3.934 -3.043 20.766 1 64.69 154 GLN B O 1
ATOM 2785 N N . ILE B 1 155 ? -5.449 -2.977 22.312 1 59.88 155 ILE B N 1
ATOM 2786 C CA . ILE B 1 155 ? -4.539 -2.521 23.359 1 59.88 155 ILE B CA 1
ATOM 2787 C C . ILE B 1 155 ? -3.479 -3.588 23.609 1 59.88 155 ILE B C 1
ATOM 2789 O O . ILE B 1 155 ? -2.305 -3.268 23.828 1 59.88 155 ILE B O 1
ATOM 2793 N N . ASP B 1 156 ? -3.826 -4.848 23.75 1 55.16 156 ASP B N 1
ATOM 2794 C CA . ASP B 1 156 ? -2.871 -5.887 24.125 1 55.16 156 ASP B CA 1
ATOM 2795 C C . ASP B 1 156 ? -1.879 -6.16 23 1 55.16 156 ASP B C 1
ATOM 2797 O O . ASP B 1 156 ? -0.781 -6.664 23.234 1 55.16 156 ASP B O 1
ATOM 2801 N N . ASN B 1 157 ? -2.342 -6.188 21.938 1 51 157 ASN B N 1
ATOM 2802 C CA . ASN B 1 157 ? -1.436 -6.695 20.906 1 51 157 ASN B CA 1
ATOM 2803 C C . ASN B 1 157 ? -0.291 -5.727 20.641 1 51 157 ASN B C 1
ATOM 2805 O O . ASN B 1 157 ? 0.88 -6.105 20.703 1 51 157 ASN B O 1
ATOM 2809 N N . ASP B 1 158 ? -0.234 -5.141 19.359 1 47.44 158 ASP B N 1
ATOM 2810 C CA . ASP B 1 158 ? 0.879 -4.414 18.75 1 47.44 158 ASP B CA 1
ATOM 2811 C C . ASP B 1 158 ? 1.063 -3.047 19.406 1 47.44 158 ASP B C 1
ATOM 2813 O O . ASP B 1 158 ? 0.088 -2.336 19.656 1 47.44 158 ASP B O 1
ATOM 2817 N N . ARG B 1 159 ? 2.113 -3.061 20.203 1 44.22 159 ARG B N 1
ATOM 2818 C CA . ARG B 1 159 ? 2.596 -1.899 20.938 1 44.22 159 ARG B CA 1
ATOM 2819 C C . ARG B 1 159 ? 2.428 -0.621 20.125 1 44.22 159 ARG B C 1
ATOM 2821 O O . ARG B 1 159 ? 3.227 -0.338 19.234 1 44.22 159 ARG B O 1
ATOM 2828 N N . TRP B 1 160 ? 1.194 -0.37 19.547 1 45.72 160 TRP B N 1
ATOM 2829 C CA . TRP B 1 160 ? 1.279 1.076 19.359 1 45.72 160 TRP B CA 1
ATOM 2830 C C . TRP B 1 160 ? 2.018 1.723 20.531 1 45.72 160 TRP B C 1
ATOM 2832 O O . TRP B 1 160 ? 1.891 1.28 21.672 1 45.72 160 TRP B O 1
ATOM 2842 N N . ASP B 1 161 ? 2.943 2.146 20.266 1 45.47 161 ASP B N 1
ATOM 2843 C CA . ASP B 1 161 ? 3.562 2.844 21.391 1 45.47 161 ASP B CA 1
ATOM 2844 C C . ASP B 1 161 ? 2.504 3.432 22.328 1 45.47 161 ASP B C 1
ATOM 2846 O O . ASP B 1 161 ? 1.603 4.145 21.875 1 45.47 161 ASP B O 1
ATOM 2850 N N . ASN B 1 162 ? 2.146 2.637 23.234 1 46.66 162 ASN B N 1
ATOM 2851 C CA . ASN B 1 162 ? 1.295 3.061 24.344 1 46.66 162 ASN B CA 1
ATOM 2852 C C . ASN B 1 162 ? 1.063 4.57 24.328 1 46.66 162 ASN B C 1
ATOM 2854 O O . ASN B 1 162 ? -0.027 5.039 24.656 1 46.66 162 ASN B O 1
ATOM 2858 N N . ASN B 1 163 ? 2.049 5.16 23.969 1 47.81 163 ASN B N 1
ATOM 2859 C CA . ASN B 1 163 ? 1.959 6.609 24.125 1 47.81 163 ASN B CA 1
ATOM 2860 C C . ASN B 1 163 ? 1.097 7.238 23.031 1 47.81 163 ASN B C 1
ATOM 2862 O O . ASN B 1 163 ? 0.39 8.219 23.281 1 47.81 163 ASN B O 1
ATOM 2866 N N . ILE B 1 164 ? 1.083 6.566 21.938 1 51.62 164 ILE B N 1
ATOM 2867 C CA . ILE B 1 164 ? 0.338 7.262 20.891 1 51.62 164 ILE B CA 1
ATOM 2868 C C . ILE B 1 164 ? -1.16 7.051 21.094 1 51.62 164 ILE B C 1
ATOM 2870 O O . ILE B 1 164 ? -1.95 7.984 20.938 1 51.62 164 ILE B O 1
ATOM 2874 N N . ALA B 1 165 ? -1.423 5.777 21.531 1 54.12 165 ALA B N 1
ATOM 2875 C CA . ALA B 1 165 ? -2.85 5.5 21.672 1 54.12 165 ALA B CA 1
ATOM 2876 C C . ALA B 1 165 ? -3.459 6.309 22.812 1 54.12 165 ALA B C 1
ATOM 2878 O O . ALA B 1 165 ? -4.586 6.801 22.703 1 54.12 165 ALA B O 1
ATOM 2879 N N . SER B 1 166 ? -2.619 6.406 23.812 1 57.28 166 SER B N 1
ATOM 2880 C CA . SER B 1 166 ? -3.172 7.082 24.984 1 57.28 166 SER B CA 1
ATOM 2881 C C . SER B 1 166 ? -3.279 8.586 24.75 1 57.28 166 SER B C 1
ATOM 2883 O O . SER B 1 166 ? -4.02 9.281 25.453 1 57.28 166 SER B O 1
ATOM 2885 N N . ASN B 1 167 ? -2.619 9.016 23.641 1 62 167 ASN B N 1
ATOM 2886 C CA . ASN B 1 167 ? -2.613 10.461 23.469 1 62 167 ASN B CA 1
ATOM 2887 C C . ASN B 1 167 ? -3.059 10.852 22.062 1 62 167 ASN B C 1
ATOM 2889 O O . ASN B 1 167 ? -2.742 11.938 21.578 1 62 167 ASN B O 1
ATOM 2893 N N . TRP B 1 168 ? -3.777 9.992 21.469 1 65.69 168 TRP B N 1
ATOM 2894 C CA . TRP B 1 168 ? -4.168 10.25 20.078 1 65.69 168 TRP B CA 1
ATOM 2895 C C . TRP B 1 168 ? -5.066 11.477 19.984 1 65.69 168 TRP B C 1
ATOM 2897 O O . TRP B 1 168 ? -5.004 12.227 19.016 1 65.69 168 TRP B O 1
ATOM 2907 N N . ASP B 1 169 ? -5.762 11.625 21.047 1 63.91 169 ASP B N 1
ATOM 2908 C CA . ASP B 1 169 ? -6.738 12.711 21 1 63.91 169 ASP B CA 1
ATOM 2909 C C . ASP B 1 169 ? -6.062 14.07 21.172 1 63.91 169 ASP B C 1
ATOM 2911 O O . ASP B 1 169 ? -6.695 15.109 21 1 63.91 169 ASP B O 1
ATOM 2915 N N . SER B 1 170 ? -4.809 13.891 21.484 1 66.38 170 SER B N 1
ATOM 2916 C CA . SER B 1 170 ? -4.125 15.156 21.719 1 66.38 170 SER B CA 1
ATOM 2917 C C . SER B 1 170 ? -3.365 15.617 20.484 1 66.38 170 SER B C 1
ATOM 2919 O O . SER B 1 170 ? -2.922 16.766 20.406 1 66.38 170 SER B O 1
ATOM 2921 N N . TYR B 1 171 ? -3.324 14.75 19.562 1 69.19 171 TYR B N 1
ATOM 2922 C CA . TYR B 1 171 ? -2.602 15.133 18.359 1 69.19 171 TYR B CA 1
ATOM 2923 C C . TYR B 1 171 ? -3.484 15.961 17.438 1 69.19 171 TYR B C 1
ATOM 2925 O O . TYR B 1 171 ? -4.676 15.68 17.297 1 69.19 171 TYR B O 1
ATOM 2933 N N . PRO B 1 172 ? -2.936 16.969 16.953 1 73.75 172 PRO B N 1
ATOM 2934 C CA . PRO B 1 172 ? -3.727 17.688 15.953 1 73.75 172 PRO B CA 1
ATOM 2935 C C . PRO B 1 172 ? -4.016 16.844 14.711 1 73.75 172 PRO B C 1
ATOM 2937 O O . PRO B 1 172 ? -5.102 16.938 14.133 1 73.75 172 PRO B O 1
ATOM 2940 N N . GLN B 1 173 ? -3.061 16.078 14.258 1 77 173 GLN B N 1
ATOM 2941 C CA . GLN B 1 173 ? -3.145 15.172 13.125 1 77 173 GLN B CA 1
ATOM 2942 C C . GLN B 1 173 ? -2.174 14 13.289 1 77 173 GLN B C 1
ATOM 2944 O O . GLN B 1 173 ? -1.135 14.141 13.938 1 77 173 GLN B O 1
ATOM 2949 N N . PHE B 1 174 ? -2.641 12.914 12.82 1 75 174 PHE B N 1
ATOM 2950 C CA . PHE B 1 174 ? -1.72 11.781 12.836 1 75 174 PHE B CA 1
ATOM 2951 C C . PHE B 1 174 ? -1.921 10.898 1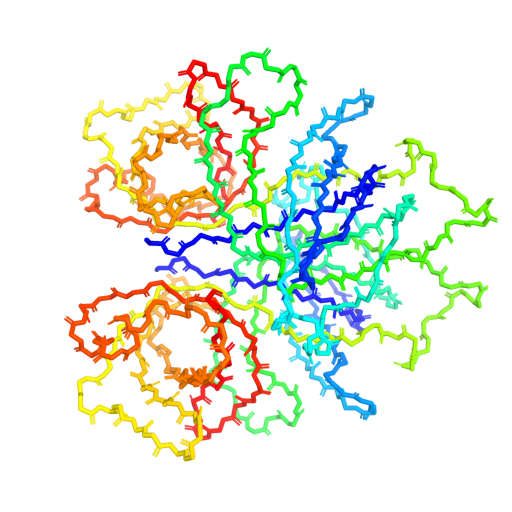1.609 1 75 174 PHE B C 1
ATOM 2953 O O . PHE B 1 174 ? -2.961 10.969 10.953 1 75 174 PHE B O 1
ATOM 2960 N N . PHE B 1 175 ? -0.898 10.148 11.32 1 78.81 175 PHE B N 1
ATOM 2961 C CA . PHE B 1 175 ? -0.903 9.164 10.25 1 78.81 175 PHE B CA 1
ATOM 2962 C C . PHE B 1 175 ? -1.332 7.797 10.773 1 78.81 175 PHE B C 1
ATOM 2964 O O . PHE B 1 175 ? -0.893 7.371 11.836 1 78.81 175 PHE B O 1
ATOM 2971 N N . ILE B 1 176 ? -2.264 7.219 10.039 1 80.19 176 ILE B N 1
ATOM 2972 C CA . ILE B 1 176 ? -2.707 5.891 10.438 1 80.19 176 ILE B CA 1
ATOM 2973 C C . ILE B 1 176 ? -2.609 4.93 9.258 1 80.19 176 ILE B C 1
ATOM 2975 O O . ILE B 1 176 ? -2.756 5.344 8.102 1 80.19 176 ILE B O 1
ATOM 2979 N N . SER B 1 177 ? -2.316 3.709 9.594 1 87.5 177 SER B N 1
ATOM 2980 C CA . SER B 1 177 ? -2.471 2.602 8.656 1 87.5 177 SER B CA 1
ATOM 2981 C C . SER B 1 177 ? -3.18 1.42 9.312 1 87.5 177 SER B C 1
ATOM 2983 O O . SER B 1 177 ? -2.998 1.161 10.5 1 87.5 177 SER B O 1
ATOM 2985 N N . GLY B 1 178 ? -3.992 0.766 8.469 1 89.94 178 GLY B N 1
ATOM 2986 C CA . GLY B 1 178 ? -4.73 -0.36 9.016 1 89.94 178 GLY B CA 1
ATOM 2987 C C . GLY B 1 178 ? -5.703 -0.973 8.023 1 89.94 178 GLY B C 1
ATOM 2988 O O . GLY B 1 178 ? -5.734 -0.582 6.855 1 89.94 178 GLY B O 1
ATOM 2989 N N . PHE B 1 179 ? -6.5 -1.89 8.562 1 91.81 179 PHE B N 1
ATOM 2990 C CA . PHE B 1 179 ? -7.414 -2.643 7.707 1 91.81 179 PHE B CA 1
ATOM 2991 C C . PHE B 1 179 ? -8.82 -2.053 7.77 1 91.81 179 PHE B C 1
ATOM 2993 O O . PHE B 1 179 ? -9.312 -1.721 8.852 1 91.81 179 PHE B O 1
ATOM 3000 N N . PHE B 1 180 ? -9.438 -1.975 6.625 1 92 180 PHE B N 1
ATOM 3001 C CA . PHE B 1 180 ? -10.875 -1.721 6.555 1 92 180 PHE B CA 1
ATOM 3002 C C . PHE B 1 180 ? -11.656 -2.869 7.176 1 92 180 PHE B C 1
ATOM 3004 O O . PHE B 1 180 ? -11.375 -4.039 6.906 1 92 180 PHE B O 1
ATOM 3011 N N . LEU B 1 181 ? -12.586 -2.49 7.98 1 89 181 LEU B N 1
ATOM 3012 C CA . LEU B 1 181 ? -13.461 -3.508 8.562 1 89 181 LEU B CA 1
ATOM 3013 C C . LEU B 1 181 ? -14.852 -3.455 7.93 1 89 181 LEU B C 1
ATOM 3015 O O . LEU B 1 181 ? -15.266 -4.402 7.258 1 89 181 LEU B O 1
ATOM 3019 N N . TYR B 1 182 ? -15.539 -2.428 8.109 1 85.88 182 TYR B N 1
ATOM 3020 C CA . TYR B 1 182 ? -16.875 -2.229 7.578 1 85.88 182 TYR B CA 1
ATOM 3021 C C . TYR B 1 182 ? -17.281 -0.759 7.629 1 85.88 182 TYR B C 1
ATOM 3023 O O . TYR B 1 182 ? -16.547 0.069 8.18 1 85.88 182 TYR B O 1
ATOM 3031 N N . VAL B 1 183 ? -18.391 -0.474 6.938 1 84.06 183 VAL B N 1
ATOM 3032 C CA . VAL B 1 183 ? -19 0.85 7.039 1 84.06 183 VAL B CA 1
ATOM 3033 C C . VAL B 1 183 ? -20.281 0.769 7.848 1 84.06 183 VAL B C 1
ATOM 3035 O O . VAL B 1 183 ? -21.094 -0.139 7.648 1 84.06 183 VAL B O 1
ATOM 3038 N N . ASP B 1 184 ? -20.328 1.683 8.82 1 79.19 184 ASP B N 1
ATOM 3039 C CA . ASP B 1 184 ? -21.531 1.766 9.641 1 79.19 184 ASP B CA 1
ATOM 3040 C C . ASP B 1 184 ? -21.953 3.217 9.844 1 79.19 184 ASP B C 1
ATOM 3042 O O . ASP B 1 184 ? -21.156 4.051 10.281 1 79.19 184 ASP B O 1
ATOM 3046 N N . ASN B 1 185 ? -23.25 3.512 9.516 1 77.38 185 ASN B N 1
ATOM 3047 C CA . ASN B 1 185 ? -23.812 4.844 9.703 1 77.38 185 ASN B CA 1
ATOM 3048 C C . ASN B 1 185 ? -22.906 5.922 9.102 1 77.38 185 ASN B C 1
ATOM 3050 O O . ASN B 1 185 ? -22.609 6.918 9.766 1 77.38 185 ASN B O 1
ATOM 3054 N N . GLY B 1 186 ? -22.344 5.625 7.934 1 73.38 186 GLY B N 1
ATOM 3055 C CA . GLY B 1 186 ? -21.547 6.605 7.219 1 73.38 186 GLY B CA 1
ATOM 3056 C C . GLY B 1 186 ? -20.109 6.703 7.727 1 73.38 186 GLY B C 1
ATOM 3057 O O . GLY B 1 186 ? -19.328 7.504 7.227 1 73.38 186 GLY B O 1
ATOM 3058 N N . GLU B 1 187 ? -19.781 5.887 8.727 1 79.5 187 GLU B N 1
ATOM 3059 C CA . GLU B 1 187 ? -18.422 5.891 9.266 1 79.5 187 GLU B CA 1
ATOM 3060 C C . GLU B 1 187 ? -17.656 4.652 8.82 1 79.5 187 GLU B C 1
ATOM 3062 O O . GLU B 1 187 ? -18.172 3.537 8.875 1 79.5 187 GLU B O 1
ATOM 3067 N N . VAL B 1 188 ? -16.469 4.922 8.391 1 84.75 188 VAL B N 1
ATOM 3068 C CA . VAL B 1 188 ? -15.602 3.82 7.98 1 84.75 188 VAL B CA 1
ATOM 3069 C C . VAL B 1 188 ? -14.836 3.283 9.188 1 84.75 188 VAL B C 1
ATOM 3071 O O . VAL B 1 188 ? -14.102 4.027 9.844 1 84.75 188 VAL B O 1
ATOM 3074 N N . HIS B 1 189 ? -15.016 2.045 9.484 1 87.5 189 HIS B N 1
ATOM 3075 C CA . HIS B 1 189 ? -14.328 1.415 10.609 1 87.5 189 HIS B CA 1
ATOM 3076 C C . HIS B 1 189 ? -13.023 0.773 10.164 1 87.5 189 HIS B C 1
ATOM 3078 O O . HIS B 1 189 ? -13 -0.01 9.211 1 87.5 189 HIS B O 1
ATOM 3084 N N . ILE B 1 190 ? -11.984 1.14 10.875 1 87.25 190 ILE B N 1
ATOM 3085 C CA . ILE B 1 190 ? -10.633 0.697 10.523 1 87.25 190 ILE B CA 1
ATOM 3086 C C . ILE B 1 190 ? -9.969 0.072 11.742 1 87.25 190 ILE B C 1
ATOM 3088 O O . ILE B 1 190 ? -10.094 0.581 12.859 1 87.25 190 ILE B O 1
ATOM 3092 N N . GLU B 1 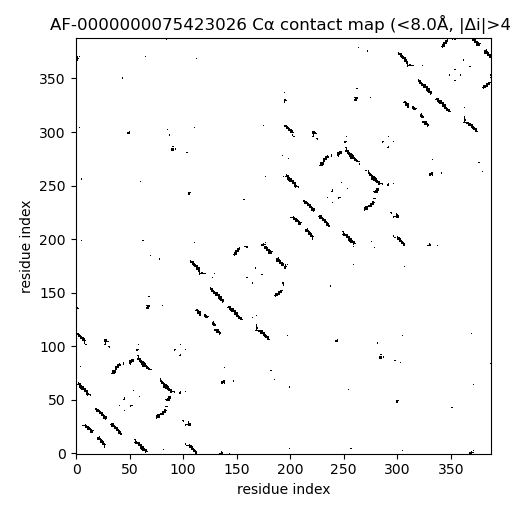191 ? -9.336 -1.013 11.562 1 86.81 191 GLU B N 1
ATOM 3093 C CA . GLU B 1 191 ? -8.43 -1.567 12.562 1 86.81 191 GLU B CA 1
ATOM 3094 C C . GLU B 1 191 ? -6.992 -1.098 12.32 1 86.81 191 GLU B C 1
ATOM 3096 O O . GLU B 1 191 ? -6.352 -1.516 11.359 1 86.81 191 GLU B O 1
ATOM 3101 N N . ALA B 1 192 ? -6.535 -0.281 13.164 1 82.56 192 ALA B N 1
ATOM 3102 C CA . ALA B 1 192 ? -5.207 0.303 13.008 1 82.56 192 ALA B CA 1
ATOM 3103 C C . ALA B 1 192 ? -4.117 -0.744 13.227 1 82.56 192 ALA B C 1
ATOM 3105 O O . ALA B 1 192 ? -4.25 -1.616 14.086 1 82.56 192 ALA B O 1
ATOM 3106 N N . ARG B 1 193 ? -3.045 -0.504 12.359 1 75.75 193 ARG B N 1
ATOM 3107 C CA . ARG B 1 193 ? -1.856 -1.341 12.492 1 75.75 193 ARG B CA 1
ATOM 3108 C C . ARG B 1 193 ? -0.617 -0.494 12.758 1 75.75 193 ARG B C 1
ATOM 3110 O O . ARG B 1 193 ? -0.454 0.58 12.172 1 75.75 193 ARG B O 1
ATOM 3117 N N . CYS B 1 194 ? -0.126 -0.491 13.859 1 60.47 194 CYS B N 1
ATOM 3118 C CA . CYS B 1 194 ? 1.045 0.306 14.211 1 60.47 194 CYS B CA 1
ATOM 3119 C C . CYS B 1 194 ? 2.316 -0.533 14.141 1 60.47 194 CYS B C 1
ATOM 3121 O O . CYS B 1 194 ? 2.293 -1.729 14.438 1 60.47 194 CYS B O 1
#

Solvent-accessible surface area (backbone atoms only — not comparable to full-atom values): 19794 Å² total; per-residue (Å²): 97,50,32,36,34,34,35,42,26,38,26,73,40,70,47,76,55,96,71,29,35,35,35,35,32,34,24,27,64,44,92,95,36,62,37,31,36,37,38,34,35,46,59,66,26,58,70,36,79,37,25,45,84,76,52,65,61,34,41,29,42,36,30,27,38,38,17,62,44,89,60,76,96,46,88,46,51,70,35,38,31,33,42,37,49,31,26,45,57,48,66,68,50,93,81,68,53,72,49,81,87,68,52,62,54,21,51,48,35,36,36,35,56,33,22,49,42,74,89,44,69,43,74,57,91,61,30,38,34,35,36,28,43,24,50,31,37,26,76,85,39,104,41,72,37,84,42,46,34,34,41,29,37,54,65,82,51,61,71,43,54,64,63,50,72,77,38,44,65,71,37,78,59,46,55,47,35,28,33,53,71,52,76,53,96,78,26,39,30,28,41,53,56,102,92,50,33,37,34,34,35,42,26,38,28,73,41,70,46,76,56,97,72,27,35,34,37,34,33,36,23,28,65,45,93,93,36,60,37,32,35,36,38,33,36,46,58,66,27,58,70,36,80,37,24,45,85,78,53,66,61,34,42,29,43,37,30,27,38,39,17,62,46,87,61,76,96,45,89,44,52,72,35,38,32,32,43,39,49,32,27,46,58,48,66,68,48,93,82,67,53,72,48,80,87,67,51,60,55,20,49,47,34,36,34,36,55,32,23,48,40,72,87,43,68,42,73,57,89,62,30,38,34,34,36,29,43,22,48,32,35,23,79,83,66,81,37,71,36,85,42,46,35,34,42,29,38,52,66,80,63,51,71,40,56,65,63,50,70,77,39,42,64,71,36,77,61,47,55,47,35,26,34,53,72,51,76,54,95,78,26,40,31,28,42,52,54,102

Secondary structure (DSSP, 8-state):
--EEEEEEEEEEEEEEETTEEEEEEEEEEETTEEEEEEEEE-HHHHTSTTB----TT-EEEEEEEEEE---SS-TTEEEEEEEEEEEEEPPPPTTSS--GGGSPB---EEEEEEEEPTT--EEETTEEEEEEEEEEE-SSSSSEEEEEEEEEEESSSS---HHHHHTGGG-S-EEEEEEEEEEETTEEEEEE--/--EEEEEEEEEEEEEEETTEEEEEEEEEEETTEEEEEEEEE-HHHHTSTTB----TT-EEEEEEEEEE----S-TTEEEEEEEEEEEEEPPPPTTSS--GGGSPB---EEEEEEEEPTT--EEETTEEEEEEEEEEE-TTTSSEEEEEEEEEEETTTS---HHHHHTGGG-S-EEEEEEEEEEETTEEEEEE--

Foldseek 3Di:
DWKKKKKWWAFADWDDDPQKIKGKTWAAQDDVAIAMEIEIEHNVLVVDPQADDDDHQWTKIFMATKAADDDPPDPRYFRIYGHTNGIDTDDDPPVNGDDPRNGDNIFMKMKFKWFWDAPQWDDDDQKIKTKTWDFGQHPVDNGTDIAIEIEMEGNPDDPPPVVCSVCVNVDRMDMWIFGFDHDDPRYTYTYTDD/DWKKKKKWWAFADWDDDPQKIKGKTWAAQDDVAIAMEIEIEHNVLVVDPQADDDDHQWTKIFMATKAADDDPPDPRYQRIYGYTNGIDTDDDPPVNGDDPRNGDNIFMKMKFKWFWDAPQWDDDPQKIKTKTWDQGQHPPPSGTDIAIEIEMEGNPDDPPVVVCSVCVNVDRMDMWIFGFDHDDPRYTYTYTDD

Nearest PDB structures (foldseek):
  6cqk-assembly3_D  TM=6.685E-01  e=1.781E-02  Saccharomyces cerevisiae
  6rup-assembly1_B-2  TM=6.561E-01  e=4.028E-02  Homo sapiens
  6cqk-assembly2_B  TM=5.581E-01  e=1.880E-02  Saccharomyces cerevisiae
  3k7u-assembly1_C-2  TM=5.199E-01  e=1.849E-01  Trypanosoma brucei
  3k80-assembly1_D  TM=5.639E-01  e=3.364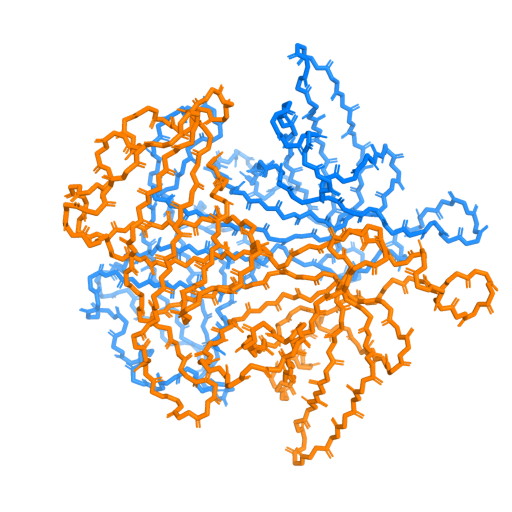E-01  Trypanosoma brucei

Organism: Rhizophagus irregularis (strain DAOM 181602 / DAOM 197198 / MUCL 43194) (NCBI:txid747089)

Radius of gyration: 19.64 Å; Cα contacts (8 Å, |Δi|>4): 1035; chains: 2; bounding box: 54×52×50 Å

pLDDT: mean 82.21, std 14.5, range [41.97, 98.31]

Sequence (388 aa):
MGSTMHVIALIDQKSRQNGIEYGMGRFRCEEGQFGTFLFKVLPSAKVTKFCHPFFEGDVVTLVGQFSYETVDKVEGFTGFTLNVSVATPFPKPSSGCWEPEEIPLSSPYLSFNTQPVPGSLRQIENCQFIRTKSLINSGYTKKYTESRFRIGYQIDNDRWDNNIASNWDSYPQFFISGFFLYVDNGEVHIEARCMGSTMHVIALIDQKSRQNGIEYGMGRFRCEEGQFGTFLFKVLPSAKVTKFCHPFFEGDVVTLVGQFSYETVDKVEGFTGFTLNVSVATPFPKPSSGCWEPEEIPLSSPYLSFNTQPVPGSLRQIENCQFIRTKSLINSGYTKKYTESRFRIGYQIDNDRWDNNIASNWDSYPQFFISGFFLYVDNGEVHIEARC